Protein AF-0000000081138038 (afdb_homodimer)

Secondary structure (DSSP, 8-state):
------TTTTHHHHHHHHHHHHHHHHHHHTSHHHHHHHHHHHHHHHHHHHHTT----------SSS--HHHHHHHHHHHHHHHHHHHHHHHHHHHS-GGGHHHHHHHHHHHHHHGGGSHHHHHHHTTTHHHHHHHHHHHHHHIIIIIHHHHHHHHHHT-TTTHHHHHHHHHHHHHHHHHHHHHHHHHHHHHHHHHHHHS--S-TT----HHHHHHHHH-TT--HHHHHHHHHHHHHHHHHHHHHH--HHHHHH----HHHHHHHHHHHHHHHHHHHHHHHHHHHHTT-S-S-SSBTTTB-HHHHHHHHHHHHHHHHHHHH-/------TTTTHHHHHHHHHHHHHHHHHHTTSHHHHHHHHHHHHHHHHHHHHTT----------SS---HHHHHHHHHHHHHHHHHHHHHHHHHHHS-GGGHHHHHHHHHHHHHHGGGSHHHHHHHTTTHHHHHHHHHHHHHHIIIIIHHHHHHHHHHT-TTTHHHHHHHHHHHHHHHHHHHHHHHHHHHHHHHHHHHHS--S-TT----HHHHHHHHH-TT--HHHHHHHHHHHHHHHHHHHHHH--HHHHHH----HHHHHHHHHHHHHHHHHHHHHHHHHHHHTT-S-S-SSBTTTB-HHHHHHHHHHHHHHHHHHHH-

Solvent-accessible surface area (backbone atoms only — not comparable to full-atom values): 33244 Å² total; per-residue (Å²): 130,81,75,74,75,56,95,56,71,56,45,68,49,43,49,53,50,46,66,53,45,49,59,52,49,56,60,32,33,74,36,55,69,50,28,49,51,49,54,51,52,50,48,54,51,28,52,55,33,53,62,72,41,53,60,73,63,84,62,73,80,62,54,86,81,73,65,52,74,65,57,67,47,40,54,50,49,51,50,50,51,52,49,48,53,47,50,53,47,35,55,50,51,42,72,48,58,78,88,50,44,62,62,50,50,26,53,48,48,45,50,59,67,50,54,58,40,30,63,88,32,44,82,54,36,72,82,39,45,66,59,51,43,44,48,44,29,52,47,52,48,38,47,39,45,54,27,49,12,50,23,35,43,48,51,42,35,54,34,88,80,53,11,43,58,52,40,48,48,52,52,50,20,48,53,41,8,52,47,26,17,51,51,37,26,50,55,48,48,53,50,46,49,58,45,38,71,68,58,68,79,77,76,73,80,56,83,62,48,73,64,53,46,30,46,30,63,55,38,69,88,60,43,70,51,11,52,51,24,13,48,53,33,2,17,54,40,38,56,46,42,50,76,72,66,40,50,81,74,47,47,67,64,55,68,63,52,69,67,55,31,30,49,49,13,36,52,33,26,53,31,18,54,53,21,38,50,47,51,38,47,47,29,50,60,36,73,36,91,55,58,39,72,82,36,67,80,55,23,12,65,46,60,72,37,26,31,48,26,45,22,24,48,54,50,54,55,54,71,71,101,129,82,76,74,75,57,95,58,71,58,44,67,49,42,49,53,50,45,66,53,45,49,60,52,48,55,61,33,35,74,37,56,67,49,28,49,51,51,55,51,50,51,48,54,52,28,52,56,34,53,63,72,42,53,59,74,63,83,63,74,79,62,53,87,81,73,65,52,74,66,57,67,47,42,55,50,48,51,51,49,51,50,50,49,53,46,51,53,46,33,55,50,50,42,70,48,57,77,89,50,43,64,61,50,49,26,52,47,49,43,50,58,65,51,53,58,40,32,62,87,30,45,83,54,37,73,82,39,43,66,58,52,44,44,46,44,29,54,47,52,48,38,47,38,45,53,25,48,12,50,23,34,43,49,49,41,35,54,33,88,77,56,9,44,58,52,40,49,48,53,50,51,20,47,51,42,8,52,49,27,17,51,51,38,27,50,55,47,48,54,49,45,49,58,44,36,72,69,58,69,81,75,75,73,78,59,81,62,50,72,64,55,46,30,47,31,62,56,37,69,86,61,45,69,51,11,52,49,25,13,48,53,33,2,17,52,40,38,54,46,41,50,77,74,66,38,50,79,76,48,47,68,64,56,68,63,51,70,65,56,31,28,48,48,14,35,51,32,24,54,31,18,54,51,22,38,50,46,49,38,46,46,30,52,62,37,74,36,92,54,57,38,72,82,36,69,81,55,24,11,67,46,60,72,37,26,30,49,26,45,20,24,48,54,48,52,55,54,69,72,101

Radius of gyration: 27.73 Å; Cα contacts (8 Å, |Δi|>4): 785; chains: 2; bounding box: 89×77×55 Å

InterPro domains:
  IPR000374 Phosphatidate cytidylyltransferase [PS01315] (280-306)

pLDDT: mean 81.49, std 18.87, range [21.12, 98.62]

Structure (mmCIF, N/CA/C/O backbone):
data_AF-0000000081138038-model_v1
#
loop_
_entity.id
_entity.type
_entity.pdbx_description
1 polymer 'Phosphatidate cytidylyltransferase'
#
loop_
_atom_site.group_PDB
_atom_site.id
_atom_site.type_symbol
_atom_site.label_atom_id
_atom_site.label_alt_id
_atom_site.label_comp_id
_atom_site.label_asym_id
_atom_site.label_entity_id
_atom_site.label_seq_id
_atom_site.pdbx_PDB_ins_code
_atom_site.Cartn_x
_atom_site.Cartn_y
_atom_site.Cartn_z
_atom_site.occupancy
_atom_site.B_iso_or_equiv
_atom_site.auth_seq_id
_atom_site.auth_comp_id
_atom_site.auth_asym_id
_atom_site.auth_atom_id
_atom_site.pdbx_PDB_model_num
ATOM 1 N N . MET A 1 1 ? 35.965 38.599 10.54 1 24.33 1 MET A N 1
ATOM 2 C CA . MET A 1 1 ? 36.323 37.359 9.857 1 24.33 1 MET A CA 1
ATOM 3 C C . MET A 1 1 ? 35.171 36.36 9.902 1 24.33 1 MET A C 1
ATOM 5 O O . MET A 1 1 ? 34.829 35.848 10.969 1 24.33 1 MET A O 1
ATOM 9 N N . ALA A 1 2 ? 34.12 36.58 9.229 1 34.08 2 ALA A N 1
ATOM 10 C CA . ALA A 1 2 ? 32.918 35.753 9.166 1 34.08 2 ALA A CA 1
ATOM 11 C C . ALA A 1 2 ? 33.272 34.289 8.916 1 34.08 2 ALA A C 1
ATOM 13 O O . ALA A 1 2 ? 34.021 33.975 7.989 1 34.08 2 ALA A O 1
ATOM 14 N N . GLN A 1 3 ? 33.544 33.506 9.966 1 34.41 3 GLN A N 1
ATOM 15 C CA . GLN A 1 3 ? 33.87 32.084 9.934 1 34.41 3 GLN A CA 1
ATOM 16 C C . GLN A 1 3 ? 33.035 31.352 8.887 1 34.41 3 GLN A C 1
ATOM 18 O O . GLN A 1 3 ? 31.806 31.324 8.973 1 34.41 3 GLN A O 1
ATOM 23 N N . THR A 1 4 ? 33.287 31.553 7.613 1 38.9 4 THR A N 1
ATOM 24 C CA . THR A 1 4 ? 32.844 30.662 6.547 1 38.9 4 THR A CA 1
ATOM 25 C C . THR A 1 4 ? 32.767 29.221 7.044 1 38.9 4 THR A C 1
ATOM 27 O O . THR A 1 4 ? 33.794 28.602 7.331 1 38.9 4 THR A O 1
ATOM 30 N N . SER A 1 5 ? 32.08 28.863 8.08 1 43.66 5 SER A N 1
ATOM 31 C CA . SER A 1 5 ? 31.904 27.517 8.616 1 43.66 5 SER A CA 1
ATOM 32 C C . SER A 1 5 ? 31.922 26.473 7.504 1 43.66 5 SER A C 1
ATOM 34 O O . SER A 1 5 ? 31.177 26.585 6.528 1 43.66 5 SER A O 1
ATOM 36 N N . SER A 1 6 ? 33.055 25.893 7.049 1 50.96 6 SER A N 1
ATOM 37 C CA . SER A 1 6 ? 33.443 24.951 6.003 1 50.96 6 SER A CA 1
ATOM 38 C C . SER A 1 6 ? 32.37 23.888 5.791 1 50.96 6 SER A C 1
ATOM 40 O O . SER A 1 6 ? 31.859 23.314 6.755 1 50.96 6 SER A O 1
ATOM 42 N N . SER A 1 7 ? 31.667 24.038 4.695 1 59.87 7 SER A N 1
ATOM 43 C CA . SER A 1 7 ? 30.701 23.078 4.17 1 59.87 7 SER A CA 1
ATOM 44 C C . SER A 1 7 ? 31.154 21.644 4.423 1 59.87 7 SER A C 1
ATOM 46 O O . SER A 1 7 ? 30.38 20.702 4.243 1 59.87 7 SER A O 1
ATOM 48 N N . TRP A 1 8 ? 32.46 21.624 4.824 1 62.25 8 TRP A N 1
ATOM 49 C CA . TRP A 1 8 ? 33.041 20.298 5.011 1 62.25 8 TRP A CA 1
ATOM 50 C C . TRP A 1 8 ? 33.254 20 6.491 1 62.25 8 TRP A C 1
ATOM 52 O O . TRP A 1 8 ? 34.003 19.087 6.845 1 62.25 8 TRP A O 1
ATOM 62 N N . ARG A 1 9 ? 32.772 20.763 7.478 1 63.01 9 ARG A N 1
ATOM 63 C CA . ARG A 1 9 ? 32.989 20.575 8.909 1 63.01 9 ARG A CA 1
ATOM 64 C C . ARG A 1 9 ? 32.507 19.201 9.36 1 63.01 9 ARG A C 1
ATOM 66 O O . ARG A 1 9 ? 33.035 18.636 10.32 1 63.01 9 ARG A O 1
ATOM 73 N N . ASP A 1 10 ? 31.541 18.659 8.663 1 68.33 10 ASP A N 1
ATOM 74 C CA . ASP A 1 10 ? 30.986 17.372 9.07 1 68.33 10 ASP A CA 1
ATOM 75 C C . ASP A 1 10 ? 31.743 16.216 8.419 1 68.33 10 ASP A C 1
ATOM 77 O O . ASP A 1 10 ? 31.472 15.049 8.708 1 68.33 10 ASP A O 1
ATOM 81 N N . LEU A 1 11 ? 32.789 16.434 7.682 1 71.38 11 LEU A N 1
ATOM 82 C CA . LEU A 1 11 ? 33.471 15.447 6.853 1 71.38 11 LEU A CA 1
ATOM 83 C C . LEU A 1 11 ? 34.205 14.425 7.715 1 71.38 11 LEU A C 1
ATOM 85 O O . LEU A 1 11 ? 34.104 13.22 7.479 1 71.38 11 LEU A O 1
ATOM 89 N N . PRO A 1 12 ? 34.92 14.964 8.774 1 68.11 12 PRO A N 1
ATOM 90 C CA . PRO A 1 12 ? 35.624 13.962 9.579 1 68.11 12 PRO A CA 1
ATOM 91 C C . PRO A 1 12 ? 34.681 12.933 10.198 1 68.11 12 PRO A C 1
ATOM 93 O O . PRO A 1 12 ? 34.994 11.74 10.223 1 68.11 12 PRO A O 1
ATOM 96 N N . ARG A 1 13 ? 33.575 13.314 10.672 1 70.01 13 ARG A N 1
ATOM 97 C CA . ARG A 1 13 ? 32.611 12.391 11.264 1 70.01 13 ARG A CA 1
ATOM 98 C C . ARG A 1 13 ? 32.05 11.438 10.214 1 70.01 13 ARG A C 1
ATOM 100 O O . ARG A 1 13 ? 31.853 10.253 10.487 1 70.01 13 ARG A O 1
ATOM 107 N N . ARG A 1 14 ? 31.879 11.879 9.126 1 75.34 14 ARG A N 1
ATOM 108 C CA . ARG A 1 14 ? 31.344 11.068 8.037 1 75.34 14 ARG A CA 1
ATOM 109 C C . ARG A 1 14 ? 32.352 10.013 7.593 1 75.34 14 ARG A C 1
ATOM 111 O O . ARG A 1 14 ? 31.985 8.866 7.332 1 75.34 14 ARG A O 1
ATOM 118 N N . ILE A 1 15 ? 33.582 10.437 7.545 1 72.2 15 ILE A N 1
ATOM 119 C CA . ILE A 1 15 ? 34.635 9.526 7.109 1 72.2 15 ILE A CA 1
ATOM 120 C C . ILE A 1 15 ? 34.812 8.412 8.138 1 72.2 15 ILE A C 1
ATOM 122 O O . ILE A 1 15 ? 34.992 7.247 7.776 1 72.2 15 ILE A O 1
ATOM 126 N N . LEU A 1 16 ? 34.757 8.782 9.39 1 70.42 16 LEU A N 1
ATOM 127 C CA . LEU A 1 16 ? 34.893 7.787 10.448 1 70.42 16 LEU A CA 1
ATOM 128 C C . LEU A 1 16 ? 33.77 6.758 10.373 1 70.42 16 LEU A C 1
ATOM 130 O O . LEU A 1 16 ? 34.017 5.555 10.488 1 70.42 16 LEU A O 1
ATOM 134 N N . THR A 1 17 ? 32.584 7.179 10.093 1 70.77 17 THR A N 1
ATOM 135 C CA . THR A 1 17 ? 31.434 6.288 10.001 1 70.77 17 THR A CA 1
ATOM 136 C C . THR A 1 17 ? 31.578 5.339 8.815 1 70.77 17 THR A C 1
ATOM 138 O O . THR A 1 17 ? 31.285 4.147 8.927 1 70.77 17 THR A O 1
ATOM 141 N N . VAL A 1 18 ? 32.16 5.835 7.841 1 72.88 18 VAL A N 1
ATOM 142 C CA . VAL A 1 18 ? 32.311 5.03 6.633 1 72.88 18 VAL A CA 1
ATOM 143 C C . VAL A 1 18 ? 33.465 4.045 6.809 1 72.88 18 VAL A C 1
ATOM 145 O O . VAL A 1 18 ? 33.367 2.885 6.403 1 72.88 18 VAL A O 1
ATOM 148 N N . ALA A 1 19 ? 34.521 4.506 7.427 1 74.19 19 ALA A N 1
ATOM 149 C CA . ALA A 1 19 ? 35.714 3.681 7.599 1 74.19 19 ALA A CA 1
ATOM 150 C C . ALA A 1 19 ? 35.422 2.473 8.486 1 74.19 19 ALA A C 1
ATOM 152 O O . ALA A 1 19 ? 35.963 1.387 8.264 1 74.19 19 ALA A O 1
ATOM 153 N N . ILE A 1 20 ? 34.511 2.684 9.392 1 75.3 20 ILE A N 1
ATOM 154 C CA . ILE A 1 20 ? 34.168 1.589 10.292 1 75.3 20 ILE A CA 1
ATOM 155 C C . ILE A 1 20 ? 32.988 0.805 9.724 1 75.3 20 ILE A C 1
ATOM 157 O O . ILE A 1 20 ? 32.966 -0.427 9.784 1 75.3 20 ILE A O 1
ATOM 161 N N . GLY A 1 21 ? 32.13 1.509 9.162 1 77.15 21 GLY A N 1
ATOM 162 C CA . GLY A 1 21 ? 30.886 0.913 8.704 1 77.15 21 GLY A CA 1
ATOM 163 C C . GLY A 1 21 ? 31.068 -0.004 7.509 1 77.15 21 GLY A C 1
ATOM 164 O O . GLY A 1 21 ? 30.556 -1.125 7.496 1 77.15 21 GLY A O 1
ATOM 165 N N . VAL A 1 22 ? 31.886 0.388 6.618 1 79.81 22 VAL A N 1
ATOM 166 C CA . VAL A 1 22 ? 31.984 -0.322 5.346 1 79.81 22 VAL A CA 1
ATOM 167 C C . VAL A 1 22 ? 32.655 -1.677 5.561 1 79.81 22 VAL A C 1
ATOM 169 O O . VAL A 1 22 ? 32.115 -2.713 5.165 1 79.81 22 VAL A O 1
ATOM 172 N N . PRO A 1 23 ? 33.842 -1.739 6.237 1 80.01 23 PRO A N 1
ATOM 173 C CA . PRO A 1 23 ? 34.447 -3.051 6.477 1 80.01 23 PRO A CA 1
ATOM 174 C C . PRO A 1 23 ? 33.554 -3.97 7.307 1 80.01 23 PRO A C 1
ATOM 176 O O . PRO A 1 23 ? 33.503 -5.177 7.057 1 80.01 23 PRO A O 1
ATOM 179 N N . SER A 1 24 ? 32.862 -3.419 8.234 1 84.16 24 SER A N 1
ATOM 180 C CA . SER A 1 24 ? 31.974 -4.22 9.07 1 84.16 24 SER A CA 1
ATOM 181 C C . SER A 1 24 ? 30.827 -4.808 8.255 1 84.16 24 SER A C 1
ATOM 183 O O . SER A 1 24 ? 30.488 -5.984 8.408 1 84.16 24 SER A O 1
ATOM 185 N N . ILE A 1 25 ? 30.327 -4.069 7.382 1 85.65 25 ILE A N 1
ATOM 186 C CA . ILE A 1 25 ? 29.212 -4.521 6.556 1 85.65 25 ILE A CA 1
ATOM 187 C C . ILE A 1 25 ? 29.689 -5.608 5.596 1 85.65 25 ILE A C 1
ATOM 189 O O . ILE A 1 25 ? 29.003 -6.613 5.396 1 85.65 25 ILE A O 1
ATOM 193 N N . ILE A 1 26 ? 30.879 -5.438 5.091 1 82 26 ILE A N 1
ATOM 194 C CA . ILE A 1 26 ? 31.439 -6.419 4.168 1 82 26 ILE A CA 1
ATOM 195 C C . ILE A 1 26 ? 31.599 -7.762 4.877 1 82 26 ILE A C 1
ATOM 197 O O . ILE A 1 26 ? 31.29 -8.812 4.309 1 82 26 ILE A O 1
ATOM 201 N N . LEU A 1 27 ? 32.028 -7.65 6.127 1 84.68 27 LEU A N 1
ATOM 202 C CA . LEU A 1 27 ? 32.208 -8.872 6.904 1 84.68 27 LEU A CA 1
ATOM 203 C C . LEU A 1 27 ? 30.866 -9.538 7.187 1 84.68 27 LEU A C 1
ATOM 205 O O . LEU A 1 27 ? 30.745 -10.762 7.099 1 84.68 27 LEU A O 1
ATOM 209 N N . LEU A 1 28 ? 29.879 -8.765 7.415 1 87.78 28 LEU A N 1
ATOM 210 C CA . LEU A 1 28 ? 28.565 -9.286 7.775 1 87.78 28 LEU A CA 1
ATOM 211 C C . LEU A 1 28 ? 27.859 -9.87 6.555 1 87.78 28 LEU A C 1
ATOM 213 O O . LEU A 1 28 ? 27 -10.744 6.69 1 87.78 28 LEU A O 1
ATOM 217 N N . LEU A 1 29 ? 28.252 -9.443 5.418 1 88.19 29 LEU A N 1
ATOM 218 C CA . LEU A 1 29 ? 27.568 -9.838 4.191 1 88.19 29 LEU A CA 1
ATOM 219 C C . LEU A 1 29 ? 28.105 -11.167 3.672 1 88.19 29 LEU A C 1
ATOM 221 O O . LEU A 1 29 ? 27.52 -11.768 2.768 1 88.19 29 LEU A O 1
ATOM 225 N N . GLN A 1 30 ? 29.173 -11.719 4.222 1 84.64 30 GLN A N 1
ATOM 226 C CA . GLN A 1 30 ? 29.83 -12.923 3.726 1 84.64 30 GLN A CA 1
ATOM 227 C C . GLN A 1 30 ? 29.021 -14.172 4.066 1 84.64 30 GLN A C 1
ATOM 229 O O . GLN A 1 30 ? 29.146 -15.2 3.397 1 84.64 30 GLN A O 1
ATOM 234 N N . ASN A 1 31 ? 28.243 -14.053 5.147 1 88.71 31 ASN A N 1
ATOM 235 C CA . ASN A 1 31 ? 27.395 -15.153 5.594 1 88.71 31 ASN A CA 1
ATOM 236 C C . ASN A 1 31 ? 25.915 -14.795 5.494 1 88.71 31 ASN A C 1
ATOM 238 O O . ASN A 1 31 ? 25.52 -13.674 5.818 1 88.71 31 ASN A O 1
ATOM 242 N N . THR A 1 32 ? 25.165 -15.772 4.993 1 90.3 32 THR A N 1
ATOM 243 C CA . THR A 1 32 ? 23.74 -15.546 4.782 1 90.3 32 THR A CA 1
ATOM 244 C C . THR A 1 32 ? 23.045 -15.203 6.097 1 90.3 32 THR A C 1
ATOM 246 O O . THR A 1 32 ? 22.181 -14.326 6.138 1 90.3 32 THR A O 1
ATOM 249 N N . VAL A 1 33 ? 23.41 -15.875 7.184 1 92.68 33 VAL A N 1
ATOM 250 C CA . VAL A 1 33 ? 22.772 -15.669 8.48 1 92.68 33 VAL A CA 1
ATOM 251 C C . VAL A 1 33 ? 23.11 -14.277 9.008 1 92.68 33 VAL A C 1
ATOM 253 O O . VAL A 1 33 ? 22.223 -13.539 9.442 1 92.68 33 VAL A O 1
ATOM 256 N N . THR A 1 34 ? 24.371 -13.891 8.95 1 93.91 34 THR A N 1
ATOM 257 C CA . THR A 1 34 ? 24.786 -12.589 9.462 1 93.91 34 THR A CA 1
ATOM 258 C C . THR A 1 34 ? 24.215 -11.464 8.604 1 93.91 34 THR A C 1
ATOM 260 O O . THR A 1 34 ? 23.869 -10.398 9.118 1 93.91 34 THR A O 1
ATOM 263 N N . SER A 1 35 ? 24.131 -11.706 7.325 1 94.16 35 SER A N 1
ATOM 264 C CA . SER A 1 35 ? 23.528 -10.721 6.433 1 94.16 35 SER A CA 1
ATOM 265 C C . SER A 1 35 ? 22.054 -10.508 6.759 1 94.16 35 SER A C 1
ATOM 267 O O . SER A 1 35 ? 21.593 -9.369 6.855 1 94.16 35 SER A O 1
ATOM 269 N N . TRP A 1 36 ? 21.364 -11.604 6.956 1 94.74 36 TRP A N 1
ATOM 270 C CA . TRP A 1 36 ? 19.948 -11.522 7.301 1 94.74 36 TRP A CA 1
ATOM 271 C C . TRP A 1 36 ? 19.75 -10.772 8.613 1 94.74 36 TRP A C 1
ATOM 273 O O . TRP A 1 36 ? 18.89 -9.893 8.71 1 94.74 36 TRP A O 1
ATOM 283 N N . LEU A 1 37 ? 20.564 -11.038 9.603 1 95.46 37 LEU A N 1
ATOM 284 C CA . LEU A 1 37 ? 20.459 -10.408 10.914 1 95.46 37 LEU A CA 1
ATOM 285 C C . LEU A 1 37 ? 20.762 -8.916 10.827 1 95.46 37 LEU A C 1
ATOM 287 O O . LEU A 1 37 ? 20.113 -8.106 11.493 1 95.46 37 LEU A O 1
ATOM 291 N N . PHE A 1 38 ? 21.694 -8.603 10.033 1 95.18 38 PHE A N 1
ATOM 292 C CA . PHE A 1 38 ? 22.079 -7.206 9.873 1 95.18 38 PHE A CA 1
ATOM 293 C C . PHE A 1 38 ? 20.936 -6.394 9.278 1 95.18 38 PHE A C 1
ATOM 295 O O . PHE A 1 38 ? 20.535 -5.372 9.84 1 95.18 38 PHE A O 1
ATOM 302 N N . PHE A 1 39 ? 20.374 -6.861 8.188 1 96.9 39 PHE A N 1
ATOM 303 C CA . PHE A 1 39 ? 19.354 -6.084 7.495 1 96.9 39 PHE A CA 1
ATOM 304 C C . PHE A 1 39 ? 18.032 -6.127 8.253 1 96.9 39 PHE A C 1
ATOM 306 O O . PHE A 1 39 ? 17.275 -5.154 8.247 1 96.9 39 PHE A O 1
ATOM 313 N N . GLN A 1 40 ? 17.738 -7.233 8.896 1 97.3 40 GLN A N 1
ATOM 314 C CA . GLN A 1 40 ? 16.542 -7.274 9.731 1 97.3 40 GLN A CA 1
ATOM 315 C C . GLN A 1 40 ? 16.679 -6.346 10.935 1 97.3 40 GLN A C 1
ATOM 317 O O . GLN A 1 40 ? 15.708 -5.71 11.349 1 97.3 40 GLN A O 1
ATOM 322 N N . GLY A 1 41 ? 17.895 -6.327 11.555 1 96.75 41 GLY A N 1
ATOM 323 C CA . GLY A 1 41 ? 18.155 -5.378 12.626 1 96.75 41 GLY A CA 1
ATOM 324 C C . GLY A 1 41 ? 17.992 -3.933 12.196 1 96.75 41 GLY A C 1
ATOM 325 O O . GLY A 1 41 ? 17.368 -3.137 12.901 1 96.75 41 GLY A O 1
ATOM 326 N N . ALA A 1 42 ? 18.542 -3.594 11.063 1 96.28 42 ALA A N 1
ATOM 327 C CA . ALA A 1 42 ? 18.373 -2.255 10.504 1 96.28 42 ALA A CA 1
ATOM 328 C C . ALA A 1 42 ? 16.898 -1.936 10.278 1 96.28 42 ALA A C 1
ATOM 330 O O . ALA A 1 42 ? 16.449 -0.82 10.549 1 96.28 42 ALA A O 1
ATOM 331 N N . HIS A 1 43 ? 16.138 -2.934 9.766 1 98.07 43 HIS A N 1
ATOM 332 C CA . HIS A 1 43 ? 14.705 -2.779 9.539 1 98.07 43 HIS A CA 1
ATOM 333 C C . HIS A 1 43 ? 13.977 -2.433 10.833 1 98.07 43 HIS A C 1
ATOM 335 O O . HIS A 1 43 ? 13.159 -1.51 10.863 1 98.07 43 HIS A O 1
ATOM 341 N N . LEU A 1 44 ? 14.296 -3.103 11.906 1 97.26 44 LEU A N 1
ATOM 342 C CA . LEU A 1 44 ? 13.648 -2.872 13.192 1 97.26 44 LEU A CA 1
ATOM 343 C C . LEU A 1 44 ? 13.948 -1.469 13.707 1 97.26 44 LEU A C 1
ATOM 345 O O . LEU A 1 44 ? 13.064 -0.798 14.245 1 97.26 44 LEU A O 1
ATOM 349 N N . ILE A 1 45 ? 15.159 -1.001 13.528 1 97.09 45 ILE A N 1
ATOM 350 C CA . ILE A 1 45 ? 15.522 0.35 13.941 1 97.09 45 ILE A CA 1
ATOM 351 C C . ILE A 1 45 ? 14.773 1.37 13.087 1 97.09 45 ILE A C 1
ATOM 353 O O . ILE A 1 45 ? 14.305 2.391 13.596 1 97.09 45 ILE A O 1
ATOM 357 N N . CYS A 1 46 ? 14.656 1.08 11.809 1 97.66 46 CYS A N 1
ATOM 358 C CA . CYS A 1 46 ? 13.923 1.966 10.913 1 97.66 46 CYS A CA 1
ATOM 359 C C . CYS A 1 46 ? 12.46 2.075 11.329 1 97.66 46 CYS A C 1
ATOM 361 O O . CYS A 1 46 ? 11.855 3.142 11.211 1 97.66 46 CYS A O 1
ATOM 363 N N . LEU A 1 47 ? 11.88 0.936 11.836 1 97.19 47 LEU A N 1
ATOM 364 C CA . LEU A 1 47 ? 10.5 0.972 12.306 1 97.19 47 LEU A CA 1
ATOM 365 C C . LEU A 1 47 ? 10.358 1.905 13.504 1 97.19 47 LEU A C 1
ATOM 367 O O . LEU A 1 47 ? 9.388 2.661 13.595 1 97.19 47 LEU A O 1
ATOM 371 N N . LEU A 1 48 ? 11.342 1.961 14.374 1 94.38 48 LEU A N 1
ATOM 372 C CA . LEU A 1 48 ? 11.32 2.829 15.547 1 94.38 48 LEU A CA 1
ATOM 373 C C . LEU A 1 48 ? 11.455 4.293 15.142 1 94.38 48 LEU A C 1
ATOM 375 O O . LEU A 1 48 ? 10.743 5.154 15.665 1 94.38 48 LEU A O 1
ATOM 379 N N . GLU A 1 49 ? 12.307 4.508 14.245 1 95.95 49 GLU A N 1
ATOM 380 C CA . GLU A 1 49 ? 12.495 5.876 13.771 1 95.95 49 GLU A CA 1
ATOM 381 C C . GLU A 1 49 ? 11.273 6.365 12.998 1 95.95 49 GLU A C 1
ATOM 383 O O . GLU A 1 49 ? 10.928 7.547 13.056 1 95.95 49 GLU A O 1
ATOM 388 N N . TRP A 1 50 ? 10.67 5.436 12.228 1 95.68 50 TRP A N 1
ATOM 389 C CA . TRP A 1 50 ? 9.484 5.784 11.453 1 95.68 50 TRP A CA 1
ATOM 390 C C . TRP A 1 50 ? 8.34 6.208 12.369 1 95.68 50 TRP A C 1
ATOM 392 O O . TRP A 1 50 ? 7.575 7.117 12.038 1 95.68 50 TRP A O 1
ATOM 402 N N . ARG A 1 51 ? 8.247 5.578 13.498 1 91.76 51 ARG A N 1
ATOM 403 C CA . ARG A 1 51 ? 7.256 5.938 14.507 1 91.76 51 ARG A CA 1
ATOM 404 C C . ARG A 1 51 ? 7.454 7.375 14.979 1 91.76 51 ARG A C 1
ATOM 406 O O . ARG A 1 51 ? 6.481 8.091 15.228 1 91.76 51 ARG A O 1
ATOM 413 N N . ALA A 1 52 ? 8.671 7.782 15.045 1 90.62 52 ALA A N 1
ATOM 414 C CA . ALA A 1 52 ? 8.996 9.116 15.543 1 90.62 52 ALA A CA 1
ATOM 415 C C . ALA A 1 52 ? 8.718 10.179 14.485 1 90.62 52 ALA A C 1
ATOM 417 O O . ALA A 1 52 ? 8.718 11.376 14.783 1 90.62 52 ALA A O 1
ATOM 418 N N . LEU A 1 53 ? 8.393 9.768 13.268 1 92.07 53 LEU A N 1
ATOM 419 C CA . LEU A 1 53 ? 8.161 10.704 12.173 1 92.07 53 LEU A CA 1
ATOM 420 C C . LEU A 1 53 ? 6.669 10.92 11.949 1 92.07 53 LEU A C 1
ATOM 422 O O . LEU A 1 53 ? 6.265 11.486 10.93 1 92.07 53 LEU A O 1
ATOM 426 N N . VAL A 1 54 ? 5.806 10.486 12.825 1 87.33 54 VAL A N 1
ATOM 427 C CA . VAL A 1 54 ? 4.376 10.754 12.715 1 87.33 54 VAL A CA 1
ATOM 428 C C . VAL A 1 54 ? 4.129 12.26 12.743 1 87.33 54 VAL A C 1
ATOM 430 O O . VAL A 1 54 ? 4.673 12.97 13.593 1 87.33 54 VAL A O 1
ATOM 433 N N . PRO A 1 55 ? 3.431 12.743 11.678 1 76.88 55 PRO A N 1
ATOM 434 C CA . PRO A 1 55 ? 3.219 14.19 11.601 1 76.88 55 PRO A CA 1
ATOM 435 C C . PRO A 1 55 ? 2.544 14.755 12.849 1 76.88 55 PRO A C 1
ATOM 437 O O . PRO A 1 55 ? 1.678 14.101 13.436 1 76.88 55 PRO A O 1
ATOM 440 N N . LEU A 1 56 ? 3.105 15.89 13.417 1 62.47 56 LEU A N 1
ATOM 441 C CA . LEU A 1 56 ? 2.559 16.588 14.576 1 62.47 56 LEU A CA 1
ATOM 442 C C . LEU A 1 56 ? 1.386 17.475 14.173 1 62.47 56 LEU A C 1
ATOM 444 O O . LEU A 1 56 ? 1.506 18.294 13.259 1 62.47 56 LEU A O 1
ATOM 448 N N . LEU A 1 57 ? 0.223 17.083 13.882 1 55.93 57 LEU A N 1
ATOM 449 C CA . LEU A 1 57 ? -0.82 18.077 13.654 1 55.93 57 LEU A CA 1
ATOM 450 C C . LEU A 1 57 ? -1.124 18.85 14.933 1 55.93 57 LEU A C 1
ATOM 452 O O . LEU A 1 57 ? -0.976 18.317 16.035 1 55.93 57 LEU A O 1
ATOM 456 N N . PRO A 1 58 ? -1.255 20.249 14.831 1 45.84 58 PRO A N 1
ATOM 457 C CA . PRO A 1 58 ? -1.672 21.017 16.007 1 45.84 58 PRO A CA 1
ATOM 458 C C . PRO A 1 58 ? -2.795 20.337 16.788 1 45.84 58 PRO A C 1
ATOM 460 O O . PRO A 1 58 ? -3.762 19.856 16.193 1 45.84 58 PRO A O 1
ATOM 463 N N . SER A 1 59 ? -2.486 19.592 17.749 1 43.12 59 SER A N 1
ATOM 464 C CA . SER A 1 59 ? -3.523 19.085 18.642 1 43.12 59 SER A CA 1
ATOM 465 C C . SER A 1 59 ? -4.7 20.051 18.726 1 43.12 59 SER A C 1
ATOM 467 O O . SER A 1 59 ? -4.507 21.265 18.817 1 43.12 59 SER A O 1
ATOM 469 N N . PRO A 1 60 ? -5.811 19.928 18.156 1 40.64 60 PRO A N 1
ATOM 470 C CA . PRO A 1 60 ? -6.812 20.916 18.564 1 40.64 60 PRO A CA 1
ATOM 471 C C . PRO A 1 60 ? -6.511 21.532 19.928 1 40.64 60 PRO A C 1
ATOM 473 O O . PRO A 1 60 ? -5.87 20.897 20.769 1 40.64 60 PRO A O 1
ATOM 476 N N . SER A 1 61 ? -6.365 22.917 20.053 1 34.95 61 SER A N 1
ATOM 477 C CA . SER A 1 61 ? -6.468 23.574 21.352 1 34.95 61 SER A CA 1
ATOM 478 C C . SER A 1 61 ? -7.388 22.801 22.291 1 34.95 61 SER A C 1
ATOM 480 O O . SER A 1 61 ? -8.608 22.97 22.251 1 34.95 61 SER A O 1
ATOM 482 N N . LEU A 1 62 ? -7.435 21.511 22.373 1 36.88 62 LEU A N 1
ATOM 483 C CA . LEU A 1 62 ? -8.181 21.141 23.571 1 36.88 62 LEU A CA 1
ATOM 484 C C . LEU A 1 62 ? -7.945 22.149 24.691 1 36.88 62 LEU A C 1
ATOM 486 O O . LEU A 1 62 ? -6.798 22.458 25.021 1 36.88 62 LEU A O 1
ATOM 490 N N . SER A 1 63 ? -8.779 23.223 24.803 1 33.15 63 SER A N 1
ATOM 491 C CA . SER A 1 63 ? -8.762 24.142 25.936 1 33.15 63 SER A CA 1
ATOM 492 C C . SER A 1 63 ? -8.056 23.525 27.138 1 33.15 63 SER A C 1
ATOM 494 O O . SER A 1 63 ? -8.085 22.306 27.324 1 33.15 63 SER A O 1
ATOM 496 N N . SER A 1 64 ? -7.109 24.238 27.853 1 36.77 64 SER A N 1
ATOM 497 C CA . SER A 1 64 ? -6.477 23.999 29.146 1 36.77 64 SER A CA 1
ATOM 498 C C . SER A 1 64 ? -7.328 23.081 30.017 1 36.77 64 SER A C 1
ATOM 500 O O . SER A 1 64 ? -6.798 22.321 30.83 1 36.77 64 SER A O 1
ATOM 502 N N . ALA A 1 65 ? -8.637 23.476 30.276 1 35.06 65 ALA A N 1
ATOM 503 C CA . ALA A 1 65 ? -9.508 22.931 31.314 1 35.06 65 ALA A CA 1
ATOM 504 C C . ALA A 1 65 ? -9.91 21.494 30.994 1 35.06 65 ALA A C 1
ATOM 506 O O . ALA A 1 65 ? -10.1 20.68 31.9 1 35.06 65 ALA A O 1
ATOM 507 N N . ASP A 1 66 ? -10.428 21.172 29.778 1 35.91 66 ASP A N 1
ATOM 508 C CA . ASP A 1 66 ? -10.982 19.846 29.523 1 35.91 66 ASP A CA 1
ATOM 509 C C . ASP A 1 66 ? -9.9 18.881 29.046 1 35.91 66 ASP A C 1
ATOM 511 O O . ASP A 1 66 ? -9.943 18.403 27.911 1 35.91 66 ASP A O 1
ATOM 515 N N . LYS A 1 67 ? -8.614 19.041 28.906 1 42.92 67 LYS A N 1
ATOM 516 C CA . LYS A 1 67 ? -7.471 18.154 29.096 1 42.92 67 LYS A CA 1
ATOM 517 C C . LYS A 1 67 ? -7.813 17.011 30.047 1 42.92 67 LYS A C 1
ATOM 519 O O . LYS A 1 67 ? -7.112 16.789 31.037 1 42.92 67 LYS A O 1
ATOM 524 N N . LYS A 1 68 ? -8.966 16.867 30.318 1 40.68 68 LYS A N 1
ATOM 525 C CA . LYS A 1 68 ? -9.211 15.767 31.246 1 40.68 68 LYS A CA 1
ATOM 526 C C . LYS A 1 68 ? -8.606 14.465 30.727 1 40.68 68 LYS A C 1
ATOM 528 O O . LYS A 1 68 ? -8.65 14.189 29.526 1 40.68 68 LYS A O 1
ATOM 533 N N . ARG A 1 69 ? -7.89 13.557 31.473 1 45.12 69 ARG A N 1
ATOM 534 C CA . ARG A 1 69 ? -7.076 12.355 31.619 1 45.12 69 ARG A CA 1
ATOM 535 C C . ARG A 1 69 ? -7.492 11.287 30.613 1 45.12 69 ARG A C 1
ATOM 537 O O . ARG A 1 69 ? -6.642 10.608 30.033 1 45.12 69 ARG A O 1
ATOM 544 N N . ASP A 1 70 ? -8.68 11.186 30.316 1 44.53 70 ASP A N 1
ATOM 545 C CA . ASP A 1 70 ? -9.167 9.958 29.695 1 44.53 70 ASP A CA 1
ATOM 546 C C . ASP A 1 70 ? -9.006 10.008 28.178 1 44.53 70 ASP A C 1
ATOM 548 O O . ASP A 1 70 ? -8.674 9.001 27.55 1 44.53 70 ASP A O 1
ATOM 552 N N . GLY A 1 71 ? -9.191 11.224 27.464 1 51.1 71 GLY A N 1
ATOM 553 C CA . GLY A 1 71 ? -9.148 11.319 26.013 1 51.1 71 GLY A CA 1
ATOM 554 C C . GLY A 1 71 ? -7.744 11.21 25.45 1 51.1 71 GLY A C 1
ATOM 555 O O . GLY A 1 71 ? -7.531 10.569 24.419 1 51.1 71 GLY A O 1
ATOM 556 N N . GLU A 1 72 ? -6.732 11.959 26.016 1 57.69 72 GLU A N 1
ATOM 557 C CA . GLU A 1 72 ? -5.324 11.851 25.647 1 57.69 72 GLU A CA 1
ATOM 558 C C . GLU A 1 72 ? -4.839 10.407 25.736 1 57.69 72 GLU A C 1
ATOM 560 O O . GLU A 1 72 ? -4.066 9.953 24.89 1 57.69 72 GLU A O 1
ATOM 565 N N . ASP A 1 73 ? -5.571 9.738 26.682 1 63.73 73 ASP A N 1
ATOM 566 C CA . ASP A 1 73 ? -5.141 8.358 26.89 1 63.73 73 ASP A CA 1
ATOM 567 C C . ASP A 1 73 ? -5.603 7.46 25.745 1 63.73 73 ASP A C 1
ATOM 569 O O . ASP A 1 73 ? -4.839 6.622 25.26 1 63.73 73 ASP A O 1
ATOM 573 N N . ALA A 1 74 ? -6.849 7.814 25.225 1 65.81 74 ALA A N 1
ATOM 574 C CA . ALA A 1 74 ? -7.374 6.94 24.179 1 65.81 74 ALA A CA 1
ATOM 575 C C . ALA A 1 74 ? -6.637 7.157 22.861 1 65.81 74 ALA A C 1
ATOM 577 O O . ALA A 1 74 ? -6.355 6.201 22.135 1 65.81 74 ALA A O 1
ATOM 578 N N . LEU A 1 75 ? -6.316 8.388 22.587 1 73.37 75 LEU A N 1
ATOM 579 C CA . LEU A 1 75 ? -5.572 8.69 21.37 1 73.37 75 LEU A CA 1
ATOM 580 C C . LEU A 1 75 ? -4.166 8.103 21.432 1 73.37 75 LEU A C 1
ATOM 582 O O . LEU A 1 75 ? -3.653 7.6 20.429 1 73.37 75 LEU A O 1
ATOM 586 N N . SER A 1 76 ? -3.705 8.212 22.634 1 76.6 76 SER A N 1
ATOM 587 C CA . SER A 1 76 ? -2.382 7.625 22.822 1 76.6 76 SER A CA 1
ATOM 588 C C . SER A 1 76 ? -2.419 6.111 22.642 1 76.6 76 SER A C 1
ATOM 590 O O . SER A 1 76 ? -1.522 5.532 22.025 1 76.6 76 SER A O 1
ATOM 592 N N . LEU A 1 77 ? -3.466 5.513 23.139 1 80.7 77 LEU A N 1
ATOM 593 C CA . LEU A 1 77 ? -3.613 4.068 23.011 1 80.7 77 LEU A CA 1
ATOM 594 C C . LEU A 1 77 ? -3.819 3.669 21.554 1 80.7 77 LEU A C 1
ATOM 596 O O . LEU A 1 77 ? -3.205 2.713 21.074 1 80.7 77 LEU A O 1
ATOM 600 N N . LEU A 1 78 ? -4.668 4.372 20.879 1 84.03 78 LEU A N 1
ATOM 601 C CA . LEU A 1 78 ? -4.911 4.091 19.468 1 84.03 78 LEU A CA 1
ATOM 602 C C . LEU A 1 78 ? -3.627 4.232 18.657 1 84.03 78 LEU A C 1
ATOM 604 O O . LEU A 1 78 ? -3.349 3.411 17.78 1 84.03 78 LEU A O 1
ATOM 608 N N . SER A 1 79 ? -2.894 5.208 18.978 1 85.01 79 SER A N 1
ATOM 609 C CA . SER A 1 79 ? -1.624 5.407 18.286 1 85.01 79 SER A CA 1
ATOM 610 C C . SER A 1 79 ? -0.681 4.23 18.513 1 85.01 79 SER A C 1
ATOM 612 O O . SER A 1 79 ? 0.027 3.81 17.595 1 85.01 79 SER A O 1
ATOM 614 N N . GLN A 1 80 ? -0.718 3.726 19.718 1 88 80 GLN A N 1
ATOM 615 C CA . GLN A 1 80 ? 0.12 2.572 20.026 1 88 80 GLN A CA 1
ATOM 616 C C . GLN A 1 80 ? -0.345 1.335 19.262 1 88 80 GLN A C 1
ATOM 618 O O . GLN A 1 80 ? 0.476 0.557 18.773 1 88 80 GLN A O 1
ATOM 623 N N . TYR A 1 81 ? -1.609 1.195 19.167 1 90.08 81 TYR A N 1
ATOM 624 C CA . TYR A 1 81 ? -2.142 0.058 18.425 1 90.08 81 TYR A CA 1
ATOM 625 C C . TYR A 1 81 ? -1.812 0.172 16.942 1 90.08 81 TYR A C 1
ATOM 627 O O . TYR A 1 81 ? -1.436 -0.815 16.305 1 90.08 81 TYR A O 1
ATOM 635 N N . LEU A 1 82 ? -1.954 1.359 16.407 1 93.4 82 LEU A N 1
ATOM 636 C CA . LEU A 1 82 ? -1.625 1.577 15.003 1 93.4 82 LEU A CA 1
ATOM 637 C C . LEU A 1 82 ? -0.156 1.265 14.735 1 93.4 82 LEU A C 1
ATOM 639 O O . LEU A 1 82 ? 0.17 0.581 13.762 1 93.4 82 LEU A O 1
ATOM 643 N N . MET A 1 83 ? 0.671 1.678 15.623 1 94.03 83 MET A N 1
ATOM 644 C CA . MET A 1 83 ? 2.1 1.412 15.488 1 94.03 83 MET A CA 1
ATOM 645 C C . MET A 1 83 ? 2.386 -0.084 15.576 1 94.03 83 MET A C 1
ATOM 647 O O . MET A 1 83 ? 3.201 -0.61 14.817 1 94.03 83 MET A O 1
ATOM 651 N N . SER A 1 84 ? 1.749 -0.738 16.499 1 95.59 84 SER A N 1
ATOM 652 C CA . SER A 1 84 ? 1.971 -2.168 16.687 1 95.59 84 SER A CA 1
ATOM 653 C C . SER A 1 84 ? 1.55 -2.959 15.453 1 95.59 84 SER A C 1
ATOM 655 O O . SER A 1 84 ? 2.288 -3.829 14.985 1 95.59 84 SER A O 1
ATOM 657 N N . VAL A 1 85 ? 0.411 -2.646 14.935 1 95.82 85 VAL A N 1
ATOM 658 C CA . VAL A 1 85 ? -0.079 -3.34 13.749 1 95.82 85 VAL A CA 1
ATOM 659 C C . VAL A 1 85 ? 0.872 -3.098 12.579 1 95.82 85 VAL A C 1
ATOM 661 O O . VAL A 1 85 ? 1.236 -4.034 11.863 1 95.82 85 VAL A O 1
ATOM 664 N N . PHE A 1 86 ? 1.298 -1.852 12.399 1 97.46 86 PHE A N 1
ATOM 665 C CA . PHE A 1 86 ? 2.233 -1.518 11.331 1 97.46 86 PHE A CA 1
ATOM 666 C C . PHE A 1 86 ? 3.536 -2.292 11.49 1 97.46 86 PHE A C 1
ATOM 668 O O . PHE A 1 86 ? 4.024 -2.9 10.535 1 97.46 86 PHE A O 1
ATOM 675 N N . SER A 1 87 ? 4.076 -2.315 12.718 1 97.73 87 SER A N 1
ATOM 676 C CA . SER A 1 87 ? 5.369 -2.946 12.964 1 97.73 87 SER A CA 1
ATOM 677 C C . SER A 1 87 ? 5.297 -4.454 12.751 1 97.73 87 SER A C 1
ATOM 679 O O . SER A 1 87 ? 6.181 -5.04 12.121 1 97.73 87 SER A O 1
ATOM 681 N N . ILE A 1 88 ? 4.296 -5.063 13.224 1 97.75 88 ILE A N 1
ATOM 682 C CA . ILE A 1 88 ? 4.129 -6.504 13.077 1 97.75 88 ILE A CA 1
ATOM 683 C C . ILE A 1 88 ? 3.924 -6.852 11.604 1 97.75 88 ILE A C 1
ATOM 685 O O . ILE A 1 88 ? 4.548 -7.782 11.087 1 97.75 88 ILE A O 1
ATOM 689 N N . ALA A 1 89 ? 3.053 -6.108 10.964 1 97.98 89 ALA A N 1
ATOM 690 C CA . ALA A 1 89 ? 2.804 -6.342 9.543 1 97.98 89 ALA A CA 1
ATOM 691 C C . ALA A 1 89 ? 4.083 -6.174 8.728 1 97.98 89 ALA A C 1
ATOM 693 O O . ALA A 1 89 ? 4.384 -6.996 7.858 1 97.98 89 ALA A O 1
ATOM 694 N N . SER A 1 90 ? 4.78 -5.116 8.985 1 98.27 90 SER A N 1
ATOM 695 C CA . SER A 1 90 ? 6.024 -4.852 8.268 1 98.27 90 SER A CA 1
ATOM 696 C C . SER A 1 90 ? 7.031 -5.979 8.476 1 98.27 90 SER A C 1
ATOM 698 O O . SER A 1 90 ? 7.678 -6.423 7.526 1 98.27 90 SER A O 1
ATOM 700 N N . PHE A 1 91 ? 7.148 -6.424 9.686 1 97.61 91 PHE A N 1
ATOM 701 C CA . PHE A 1 91 ? 8.067 -7.517 9.982 1 97.61 91 PHE A CA 1
ATOM 702 C C . PHE A 1 91 ? 7.667 -8.779 9.227 1 97.61 91 PHE A C 1
ATOM 704 O O . PHE A 1 91 ? 8.508 -9.427 8.602 1 97.61 91 PHE A O 1
ATOM 711 N N . LEU A 1 92 ? 6.425 -9.122 9.238 1 97.15 92 LEU A N 1
ATOM 712 C CA . LEU A 1 92 ? 5.932 -10.318 8.563 1 97.15 92 LEU A CA 1
ATOM 713 C C . LEU A 1 92 ? 6.146 -10.218 7.056 1 97.15 92 LEU A C 1
ATOM 715 O O . LEU A 1 92 ? 6.508 -11.204 6.41 1 97.15 92 LEU A O 1
ATOM 719 N N . ILE A 1 93 ? 5.917 -9.07 6.531 1 97.26 93 ILE A N 1
ATOM 720 C CA . ILE A 1 93 ? 6.061 -8.838 5.098 1 97.26 93 ILE A CA 1
ATOM 721 C C . ILE A 1 93 ? 7.497 -9.134 4.67 1 97.26 93 ILE A C 1
ATOM 723 O O . ILE A 1 93 ? 7.729 -9.682 3.589 1 97.26 93 ILE A O 1
ATOM 727 N N . THR A 1 94 ? 8.472 -8.826 5.495 1 96.49 94 THR A N 1
ATOM 728 C CA . THR A 1 94 ? 9.87 -9.014 5.125 1 96.49 94 THR A CA 1
ATOM 729 C C . THR A 1 94 ? 10.222 -10.498 5.081 1 96.49 94 THR A C 1
ATOM 731 O O . THR A 1 94 ? 11.2 -10.891 4.442 1 96.49 94 THR A O 1
ATOM 734 N N . ILE A 1 95 ? 9.461 -11.382 5.715 1 95.01 95 ILE A N 1
ATOM 735 C CA . ILE A 1 95 ? 9.824 -12.793 5.787 1 95.01 95 ILE A CA 1
ATOM 736 C C . ILE A 1 95 ? 8.945 -13.601 4.835 1 95.01 95 ILE A C 1
ATOM 738 O O . ILE A 1 95 ? 9.261 -14.748 4.511 1 95.01 95 ILE A O 1
ATOM 742 N N . LEU A 1 96 ? 7.876 -13.072 4.381 1 95.73 96 LEU A N 1
ATOM 743 C CA . LEU A 1 96 ? 6.949 -13.765 3.493 1 95.73 96 LEU A CA 1
ATOM 744 C C . LEU A 1 96 ? 7.533 -13.892 2.09 1 95.73 96 LEU A C 1
ATOM 746 O O . LEU A 1 96 ? 8.33 -13.052 1.666 1 95.73 96 LEU A O 1
ATOM 750 N N . PRO A 1 97 ? 7.15 -14.972 1.4 1 94 97 PRO A N 1
ATOM 751 C CA . PRO A 1 97 ? 7.536 -15.035 -0.011 1 94 97 PRO A CA 1
ATOM 752 C C . PRO A 1 97 ? 6.905 -13.922 -0.845 1 94 97 PRO A C 1
ATOM 754 O O . PRO A 1 97 ? 5.839 -13.411 -0.493 1 94 97 PRO A O 1
ATOM 757 N N . PRO A 1 98 ? 7.545 -13.573 -1.893 1 92.39 98 PRO A N 1
ATOM 758 C CA . PRO A 1 98 ? 7.073 -12.464 -2.725 1 92.39 98 PRO A CA 1
ATOM 759 C C . PRO A 1 98 ? 5.638 -12.659 -3.209 1 92.39 98 PRO A C 1
ATOM 761 O O . PRO A 1 98 ? 4.89 -11.686 -3.344 1 92.39 98 PRO A O 1
ATOM 764 N N . ALA A 1 99 ? 5.272 -13.901 -3.422 1 92.43 99 ALA A N 1
ATOM 765 C CA . ALA A 1 99 ? 3.935 -14.198 -3.932 1 92.43 99 ALA A CA 1
ATOM 766 C C . ALA A 1 99 ? 2.861 -13.77 -2.936 1 92.43 99 ALA A C 1
ATOM 768 O O . ALA A 1 99 ? 1.725 -13.486 -3.323 1 92.43 99 ALA A O 1
ATOM 769 N N . LEU A 1 100 ? 3.153 -13.609 -1.65 1 95.51 100 LEU A N 1
ATOM 770 C CA . LEU A 1 100 ? 2.17 -13.329 -0.609 1 95.51 100 LEU A CA 1
ATOM 771 C C . LEU A 1 100 ? 2.2 -11.856 -0.215 1 95.51 100 LEU A C 1
ATOM 773 O O . LEU A 1 100 ? 1.468 -11.434 0.683 1 95.51 100 LEU A O 1
ATOM 777 N N . LEU A 1 101 ? 3.009 -11.11 -0.901 1 96.41 101 LEU A N 1
ATOM 778 C CA . LEU A 1 101 ? 3.144 -9.696 -0.568 1 96.41 101 LEU A CA 1
ATOM 779 C C . LEU A 1 101 ? 1.83 -8.956 -0.797 1 96.41 101 LEU A C 1
ATOM 781 O O . LEU A 1 101 ? 1.379 -8.203 0.068 1 96.41 101 LEU A O 1
ATOM 785 N N . PRO A 1 102 ? 1.12 -9.214 -1.936 1 95.04 102 PRO A N 1
ATOM 786 C CA . PRO A 1 102 ? -0.098 -8.442 -2.193 1 95.04 102 PRO A CA 1
ATOM 787 C C . PRO A 1 102 ? -1.188 -8.696 -1.154 1 95.04 102 PRO A C 1
ATOM 789 O O . PRO A 1 102 ? -1.747 -7.748 -0.596 1 95.04 102 PRO A O 1
ATOM 792 N N . PRO A 1 103 ? -1.477 -9.961 -0.802 1 96.28 103 PRO A N 1
ATOM 793 C CA . PRO A 1 103 ? -2.496 -10.153 0.233 1 96.28 103 PRO A CA 1
ATOM 794 C C . PRO A 1 103 ? -2.067 -9.604 1.592 1 96.28 103 PRO A C 1
ATOM 796 O O . PRO A 1 103 ? -2.905 -9.124 2.36 1 96.28 103 PRO A O 1
ATOM 799 N N . ALA A 1 104 ? -0.789 -9.691 1.912 1 97.58 104 ALA A N 1
ATOM 800 C CA . ALA A 1 104 ? -0.306 -9.156 3.182 1 97.58 104 ALA A CA 1
ATOM 801 C C . ALA A 1 104 ? -0.478 -7.64 3.239 1 97.58 104 ALA A C 1
ATOM 803 O O . ALA A 1 104 ? -0.887 -7.094 4.267 1 97.58 104 ALA A O 1
ATOM 804 N N . LEU A 1 105 ? -0.176 -6.984 2.151 1 97.84 105 LEU A N 1
ATOM 805 C CA . LEU A 1 105 ? -0.323 -5.535 2.076 1 97.84 105 LEU A CA 1
ATOM 806 C C . LEU A 1 105 ? -1.789 -5.13 2.181 1 97.84 105 LEU A C 1
ATOM 808 O O . LEU A 1 105 ? -2.129 -4.193 2.906 1 97.84 105 LEU A O 1
ATOM 812 N N . MET A 1 106 ? -2.665 -5.812 1.499 1 9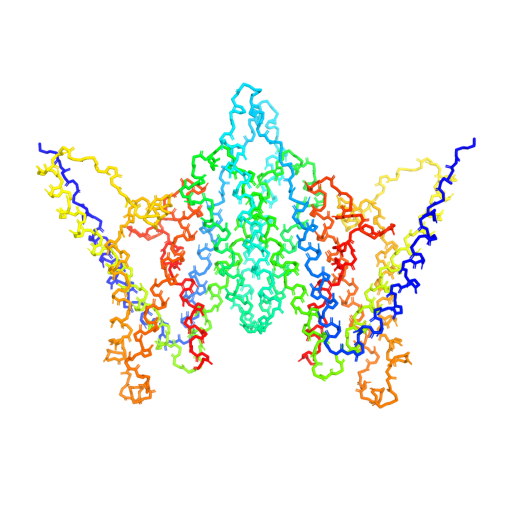7.96 106 MET A N 1
ATOM 813 C CA . MET A 1 106 ? -4.093 -5.512 1.566 1 97.96 106 MET A CA 1
ATOM 814 C C . MET A 1 106 ? -4.628 -5.724 2.978 1 97.96 106 MET A C 1
ATOM 816 O O . MET A 1 106 ? -5.312 -4.857 3.524 1 97.96 106 MET A O 1
ATOM 820 N N . ALA A 1 107 ? -4.28 -6.897 3.562 1 97.89 107 ALA A N 1
ATOM 821 C CA . ALA A 1 107 ? -4.755 -7.216 4.906 1 97.89 107 ALA A CA 1
ATOM 822 C C . ALA A 1 107 ? -4.295 -6.166 5.914 1 97.89 107 ALA A C 1
ATOM 824 O O . ALA A 1 107 ? -5.078 -5.717 6.754 1 97.89 107 ALA A O 1
ATOM 825 N N . SER A 1 108 ? -3.033 -5.765 5.838 1 97.85 108 SER A N 1
ATOM 826 C CA . SER A 1 108 ? -2.496 -4.765 6.754 1 97.85 108 SER A CA 1
ATOM 827 C C . SER A 1 108 ? -3.161 -3.409 6.544 1 97.85 108 SER A C 1
ATOM 829 O O . SER A 1 108 ? -3.457 -2.7 7.508 1 97.85 108 SER A O 1
ATOM 831 N N . GLY A 1 109 ? -3.367 -3.048 5.243 1 97.47 109 GLY A N 1
ATOM 832 C CA . GLY A 1 109 ? -4.068 -1.808 4.952 1 97.47 109 GLY A CA 1
ATOM 833 C C . GLY A 1 109 ? -5.476 -1.772 5.515 1 97.47 109 GLY A C 1
ATOM 834 O O . GLY A 1 109 ? -5.901 -0.76 6.077 1 97.47 109 GLY A O 1
ATOM 835 N N . ILE A 1 110 ? -6.197 -2.858 5.395 1 97.33 110 ILE A N 1
ATOM 836 C CA . ILE A 1 110 ? -7.566 -2.957 5.89 1 97.33 110 ILE A CA 1
ATOM 837 C C . ILE A 1 110 ? -7.569 -2.898 7.416 1 97.33 110 ILE A C 1
ATOM 839 O O . ILE A 1 110 ? -8.386 -2.194 8.015 1 97.33 110 ILE A O 1
ATOM 843 N N . LEU A 1 111 ? -6.62 -3.604 8.04 1 96.41 111 LEU A N 1
ATOM 844 C CA . LEU A 1 111 ? -6.552 -3.625 9.497 1 96.41 111 LEU A CA 1
ATOM 845 C C . LEU A 1 111 ? -6.279 -2.231 10.049 1 96.41 111 LEU A C 1
ATOM 847 O O . LEU A 1 111 ? -6.917 -1.804 11.014 1 96.41 111 LEU A O 1
ATOM 851 N N . LEU A 1 112 ? -5.387 -1.492 9.447 1 95.91 112 LEU A N 1
ATOM 852 C CA . LEU A 1 112 ? -5.078 -0.132 9.875 1 95.91 112 LEU A CA 1
ATOM 853 C C . LEU A 1 112 ? -6.296 0.773 9.728 1 95.91 112 LEU A C 1
ATOM 855 O O . LEU A 1 112 ? -6.518 1.661 10.555 1 95.91 112 LEU A O 1
ATOM 859 N N . ARG A 1 113 ? -7.048 0.542 8.681 1 92.49 113 ARG A N 1
ATOM 860 C CA . ARG A 1 113 ? -8.224 1.358 8.399 1 92.49 113 ARG A CA 1
ATOM 861 C C . ARG A 1 113 ? -9.344 1.068 9.392 1 92.49 113 ARG A C 1
ATOM 863 O O . ARG A 1 113 ? -10.126 1.958 9.732 1 92.49 113 ARG A O 1
ATOM 870 N N . LEU A 1 114 ? -9.444 -0.123 9.935 1 92.55 114 LEU A N 1
ATOM 871 C CA . LEU A 1 114 ? -10.574 -0.546 10.754 1 92.55 114 LEU A CA 1
ATOM 872 C C . LEU A 1 114 ? -10.295 -0.305 12.234 1 92.55 114 LEU A C 1
ATOM 874 O O . LEU A 1 114 ? -11.221 -0.261 13.046 1 92.55 114 LEU A O 1
ATOM 878 N N . LEU A 1 115 ? -9.07 -0.065 12.642 1 89.86 115 LEU A N 1
ATOM 879 C CA . LEU A 1 115 ? -8.677 0.014 14.044 1 89.86 115 LEU A CA 1
ATOM 880 C C . LEU A 1 115 ? -9.382 1.172 14.742 1 89.86 115 LEU A C 1
ATOM 882 O O . LEU A 1 115 ? -9.838 1.031 15.879 1 89.86 115 LEU A O 1
ATOM 886 N N . PRO A 1 116 ? -9.553 2.363 14.092 1 86.11 116 PRO A N 1
ATOM 887 C CA . PRO A 1 116 ? -10.205 3.481 14.778 1 86.11 116 PRO A CA 1
ATOM 888 C C . PRO A 1 116 ? -11.669 3.199 15.106 1 86.11 116 PRO A C 1
ATOM 890 O O . PRO A 1 116 ? -12.273 3.91 15.914 1 86.11 116 PRO A O 1
ATOM 893 N N . HIS A 1 117 ? -12.25 2.271 14.502 1 83.27 117 HIS A N 1
ATOM 894 C CA . HIS A 1 117 ? -13.668 1.994 14.702 1 83.27 117 HIS A CA 1
ATOM 895 C C . HIS A 1 117 ? -13.881 1.008 15.845 1 83.27 117 HIS A C 1
ATOM 897 O O . HIS A 1 117 ? -15.021 0.683 16.186 1 83.27 117 HIS A O 1
ATOM 903 N N . LEU A 1 118 ? -12.824 0.661 16.426 1 77.2 118 LEU A N 1
ATOM 904 C CA . LEU A 1 118 ? -12.952 -0.157 17.627 1 77.2 118 LEU A CA 1
ATOM 905 C C . LEU A 1 118 ? -13.616 0.63 18.752 1 77.2 118 LEU A C 1
ATOM 907 O O . LEU A 1 118 ? -13.372 1.828 18.906 1 77.2 118 LEU A O 1
ATOM 911 N 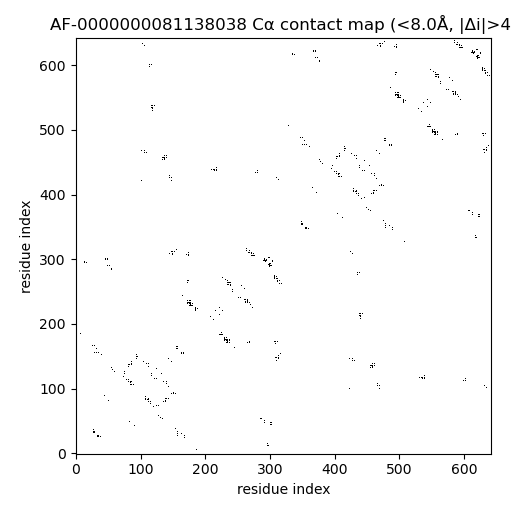N . PRO A 1 119 ? -14.602 0.066 19.405 1 69.97 119 PRO A N 1
ATOM 912 C CA . PRO A 1 119 ? -15.394 0.76 20.423 1 69.97 119 PRO A CA 1
ATOM 913 C C . PRO A 1 119 ? -14.531 1.549 21.406 1 69.97 119 PRO A C 1
ATOM 915 O O . PRO A 1 119 ? -14.927 2.629 21.851 1 69.97 119 PRO A O 1
ATOM 918 N N . MET A 1 120 ? -13.456 1.014 21.755 1 62.66 120 MET A N 1
ATOM 919 C CA . MET A 1 120 ? -12.602 1.689 22.728 1 62.66 120 MET A CA 1
ATOM 920 C C . MET A 1 120 ? -12.086 3.012 22.174 1 62.66 120 MET A C 1
ATOM 922 O O . MET A 1 120 ? -11.691 3.897 22.936 1 62.66 120 MET A O 1
ATOM 926 N N . CYS A 1 121 ? -12.317 3.172 20.829 1 63.9 121 CYS A N 1
ATOM 927 C CA . CYS A 1 121 ? -11.701 4.328 20.188 1 63.9 121 CYS A CA 1
ATOM 928 C C . CYS A 1 121 ? -12.759 5.318 19.715 1 63.9 121 CYS A C 1
ATOM 930 O O . CYS A 1 121 ? -12.437 6.447 19.342 1 63.9 121 CYS A O 1
ATOM 932 N N . GLN A 1 122 ? -14.05 4.961 19.678 1 63.84 122 GLN A N 1
ATOM 933 C CA . GLN A 1 122 ? -15.098 5.683 18.966 1 63.84 122 GLN A CA 1
ATOM 934 C C . GLN A 1 122 ? -15.297 7.08 19.547 1 63.84 122 GLN A C 1
ATOM 936 O O . GLN A 1 122 ? -15.478 8.048 18.804 1 63.84 122 GLN A O 1
ATOM 941 N N . THR A 1 123 ? -15.41 7.254 20.796 1 56.67 123 THR A N 1
ATOM 942 C CA . THR A 1 123 ? -15.719 8.557 21.373 1 56.67 123 THR A CA 1
ATOM 943 C C . THR A 1 123 ? -14.657 9.584 20.989 1 56.67 123 THR A C 1
ATOM 945 O O . THR A 1 123 ? -14.975 10.747 20.732 1 56.67 123 THR A O 1
ATOM 948 N N . LYS A 1 124 ? -13.455 9.113 20.827 1 56.94 124 LYS A N 1
ATOM 949 C CA . LYS A 1 124 ? -12.349 10.058 20.699 1 56.9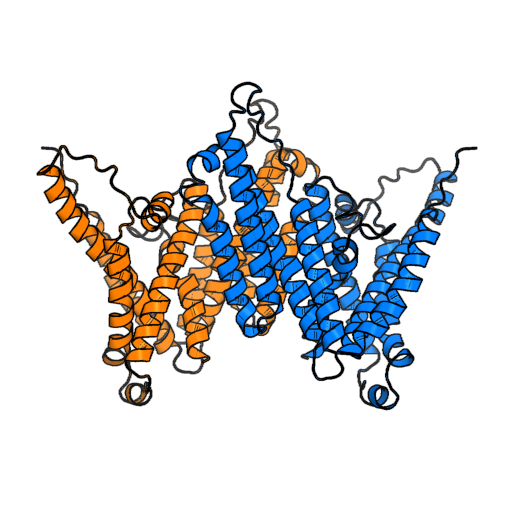4 124 LYS A CA 1
ATOM 950 C C . LYS A 1 124 ? -11.973 10.268 19.235 1 56.94 124 LYS A C 1
ATOM 952 O O . LYS A 1 124 ? -11.392 11.296 18.879 1 56.94 124 LYS A O 1
ATOM 957 N N . VAL A 1 125 ? -12.465 9.358 18.4 1 60.37 125 VAL A N 1
ATOM 958 C CA . VAL A 1 125 ? -12.155 9.444 16.977 1 60.37 125 VAL A CA 1
ATOM 959 C C . VAL A 1 125 ? -12.858 10.654 16.366 1 60.37 125 VAL A C 1
ATOM 961 O O . VAL A 1 125 ? -12.293 11.343 15.514 1 60.37 125 VAL A O 1
ATOM 964 N N . LYS A 1 126 ? -13.918 10.996 16.911 1 62.32 126 LYS A N 1
ATOM 965 C CA . LYS A 1 126 ? -14.673 12.093 16.312 1 62.32 126 LYS A CA 1
ATOM 966 C C . LYS A 1 126 ? -13.944 13.422 16.487 1 62.32 126 LYS A C 1
ATOM 968 O O . LYS A 1 126 ? -13.918 14.246 15.571 1 62.32 126 LYS A O 1
ATOM 973 N N . SER A 1 127 ? -13.217 13.599 17.609 1 61.6 127 SER A N 1
ATOM 974 C CA . SER A 1 127 ? -12.594 14.889 17.884 1 61.6 127 SER A CA 1
ATOM 975 C C . SER A 1 127 ? -11.191 14.963 17.288 1 61.6 127 SER A C 1
ATOM 977 O O . SER A 1 127 ? -10.661 16.055 17.07 1 61.6 127 SER A O 1
ATOM 979 N N . SER A 1 128 ? -10.705 13.783 16.942 1 75.15 128 SER A N 1
ATOM 980 C CA . SER A 1 128 ? -9.323 13.777 16.475 1 75.15 128 SER A CA 1
ATOM 981 C C . SER A 1 128 ? -9.18 12.982 15.181 1 75.15 128 SER A C 1
ATOM 983 O O . SER A 1 128 ? -8.167 12.313 14.966 1 75.15 128 SER A O 1
ATOM 985 N N . ALA A 1 129 ? -10.273 13.007 14.432 1 73.06 129 ALA A N 1
ATOM 986 C CA . ALA A 1 129 ? -10.335 12.197 13.218 1 73.06 129 ALA A CA 1
ATOM 987 C C . ALA A 1 129 ? -9.192 12.543 12.268 1 73.06 129 ALA A C 1
ATOM 989 O O . ALA A 1 129 ? -8.571 11.653 11.683 1 73.06 129 ALA A O 1
ATOM 990 N N . GLU A 1 130 ? -8.849 13.78 12.215 1 75.36 130 GLU A N 1
ATOM 991 C CA . GLU A 1 130 ? -7.809 14.232 11.295 1 75.36 130 GLU A CA 1
ATOM 992 C C . GLU A 1 130 ? -6.449 13.649 11.669 1 75.36 130 GLU A C 1
ATOM 994 O O . GLU A 1 130 ? -5.729 13.139 10.809 1 75.36 130 GLU A O 1
ATOM 999 N N . TYR A 1 131 ? -6.168 13.694 12.941 1 78.99 131 TYR A N 1
ATOM 1000 C CA . TYR A 1 131 ? -4.895 13.165 13.418 1 78.99 131 TYR A CA 1
ATOM 1001 C C . TYR A 1 131 ? -4.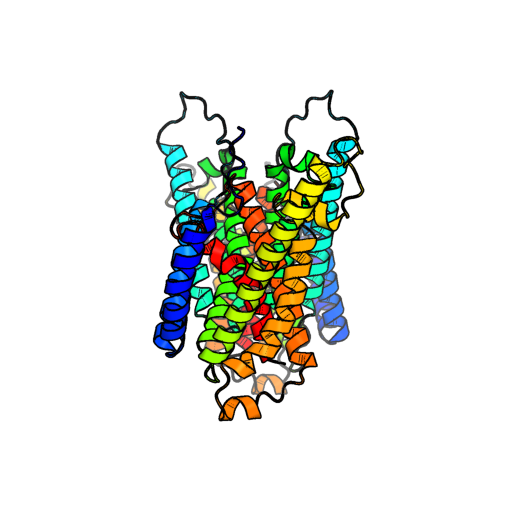804 11.663 13.179 1 78.99 131 TYR A C 1
ATOM 1003 O O . TYR A 1 131 ? -3.764 11.158 12.75 1 78.99 131 TYR A O 1
ATOM 1011 N N . ILE A 1 132 ? -5.864 11.021 13.421 1 83.56 132 ILE A N 1
ATOM 1012 C CA . ILE A 1 132 ? -5.891 9.566 13.317 1 83.56 132 ILE A CA 1
ATOM 1013 C C . ILE A 1 132 ? -5.666 9.148 11.866 1 83.56 132 ILE A C 1
ATOM 1015 O O . ILE A 1 132 ? -4.843 8.273 11.586 1 83.56 132 ILE A O 1
ATOM 1019 N N . TYR A 1 133 ? -6.264 9.811 10.988 1 83.97 133 TYR A N 1
ATOM 1020 C CA . TYR A 1 133 ? -6.176 9.386 9.596 1 83.97 133 TYR A CA 1
ATOM 1021 C C . TYR A 1 133 ? -4.863 9.837 8.969 1 83.97 133 TYR A C 1
ATOM 1023 O O . TYR A 1 133 ? -4.355 9.196 8.046 1 83.97 133 TYR A O 1
ATOM 1031 N N . LEU A 1 134 ? -4.311 10.892 9.508 1 85.97 134 LEU A N 1
ATOM 1032 C CA . LEU A 1 134 ? -2.956 11.258 9.11 1 85.97 134 LEU A CA 1
ATOM 1033 C C . LEU A 1 134 ? -1.952 10.206 9.566 1 85.97 134 LEU A C 1
ATOM 1035 O O . LEU A 1 134 ? -1.004 9.891 8.843 1 85.97 134 LEU A O 1
ATOM 1039 N N . THR A 1 135 ? -2.202 9.716 10.773 1 90.51 135 THR A N 1
ATOM 1040 C CA . THR A 1 135 ? -1.345 8.661 11.303 1 90.51 135 THR A CA 1
ATOM 1041 C C . THR A 1 135 ? -1.485 7.384 10.479 1 90.51 135 THR A C 1
ATOM 1043 O O . THR A 1 135 ? -0.492 6.716 10.185 1 90.51 135 THR A O 1
ATOM 1046 N N . ILE A 1 136 ? -2.677 7.09 10.09 1 92.58 136 ILE A N 1
ATOM 1047 C CA . ILE A 1 136 ? -2.917 5.918 9.256 1 92.58 136 ILE A CA 1
ATOM 1048 C C . ILE A 1 136 ? -2.217 6.091 7.91 1 92.58 136 ILE A C 1
ATOM 1050 O O . ILE A 1 136 ? -1.604 5.152 7.397 1 92.58 136 ILE A O 1
ATOM 1054 N N . GLN A 1 137 ? -2.309 7.334 7.378 1 91.99 137 GLN A N 1
ATOM 1055 C CA . GLN A 1 137 ? -1.615 7.63 6.13 1 91.99 137 GLN A CA 1
ATOM 1056 C C . GLN A 1 137 ? -0.115 7.38 6.262 1 91.99 137 GLN A C 1
ATOM 1058 O O . GLN A 1 137 ? 0.504 6.801 5.367 1 91.99 137 GLN A O 1
ATOM 1063 N N . HIS A 1 138 ? 0.446 7.786 7.337 1 94.32 138 HIS A N 1
ATOM 1064 C CA . HIS A 1 138 ? 1.869 7.626 7.613 1 94.32 138 HIS A CA 1
ATOM 1065 C C . HIS A 1 138 ? 2.266 6.153 7.622 1 94.32 138 HIS A C 1
ATOM 1067 O O . HIS A 1 138 ? 3.248 5.767 6.984 1 94.32 138 HIS A O 1
ATOM 1073 N N . TYR A 1 139 ? 1.482 5.362 8.225 1 96.59 139 TYR A N 1
ATOM 1074 C CA . TYR A 1 139 ? 1.82 3.948 8.348 1 96.59 139 TYR A CA 1
ATOM 1075 C C . TYR A 1 139 ? 1.493 3.196 7.064 1 96.59 139 TYR A C 1
ATOM 1077 O O . TYR A 1 139 ? 2.188 2.244 6.7 1 96.59 139 TYR A O 1
ATOM 1085 N N . GLN A 1 140 ? 0.442 3.565 6.365 1 96.21 140 GLN A N 1
ATOM 1086 C CA . GLN A 1 140 ? 0.169 2.959 5.066 1 96.21 140 GLN A CA 1
ATOM 1087 C C . GLN A 1 140 ? 1.294 3.248 4.077 1 96.21 140 GLN A C 1
ATOM 1089 O O . GLN A 1 140 ? 1.686 2.373 3.301 1 96.21 140 GLN A O 1
ATOM 1094 N N . PHE A 1 141 ? 1.786 4.454 4.097 1 97.1 141 PHE A N 1
ATOM 1095 C CA . PHE A 1 141 ? 2.929 4.769 3.248 1 97.1 141 PHE A CA 1
ATOM 1096 C C . PHE A 1 141 ? 4.151 3.96 3.665 1 97.1 141 PHE A C 1
ATOM 1098 O O . PHE A 1 141 ? 4.937 3.531 2.817 1 97.1 141 PHE A O 1
ATOM 1105 N N . GLY A 1 142 ? 4.313 3.769 4.974 1 97.76 142 GLY A N 1
ATOM 1106 C CA . GLY A 1 142 ? 5.39 2.923 5.462 1 97.76 142 GLY A CA 1
ATOM 1107 C C . GLY A 1 142 ? 5.33 1.507 4.921 1 97.76 142 GLY A C 1
ATOM 1108 O O . GLY A 1 142 ? 6.365 0.899 4.643 1 97.76 142 GLY A O 1
ATOM 1109 N N . LEU A 1 143 ? 4.168 0.982 4.753 1 98.03 143 LEU A N 1
ATOM 1110 C CA . LEU A 1 143 ? 4.009 -0.35 4.18 1 98.03 143 LEU A CA 1
ATOM 1111 C C . LEU A 1 143 ? 4.497 -0.382 2.736 1 98.03 143 LEU A C 1
ATOM 1113 O O . LEU A 1 143 ? 5.213 -1.304 2.338 1 98.03 143 LEU A O 1
ATOM 1117 N N . LEU A 1 144 ? 4.155 0.643 1.988 1 97.91 144 LEU A N 1
ATOM 1118 C CA . LEU A 1 144 ? 4.439 0.688 0.558 1 97.91 144 LEU A CA 1
ATOM 1119 C C . LEU A 1 144 ? 5.908 1.013 0.305 1 97.91 144 LEU A C 1
ATOM 1121 O O . LEU A 1 144 ? 6.472 0.604 -0.713 1 97.91 144 LEU A O 1
ATOM 1125 N N . TYR A 1 145 ? 6.473 1.738 1.213 1 98.17 145 TYR A N 1
ATOM 1126 C CA . TYR A 1 145 ? 7.815 2.27 1.007 1 98.17 145 TYR A CA 1
ATOM 1127 C C . TYR A 1 145 ? 8.843 1.484 1.813 1 98.17 145 TYR A C 1
ATOM 1129 O O . TYR A 1 145 ? 9.671 0.768 1.245 1 98.17 145 TYR A O 1
ATOM 1137 N N . LEU A 1 146 ? 8.691 1.457 3.111 1 98.05 146 LEU A N 1
ATOM 1138 C CA . LEU A 1 146 ? 9.66 0.85 4.017 1 98.05 146 LEU A CA 1
ATOM 1139 C C . LEU A 1 146 ? 9.579 -0.672 3.959 1 98.05 146 LEU A C 1
ATOM 1141 O O . LEU A 1 146 ? 10.597 -1.346 3.781 1 98.05 146 LEU A O 1
ATOM 1145 N N . SER A 1 147 ? 8.385 -1.232 4.065 1 98.35 147 SER A N 1
ATOM 1146 C CA . SER A 1 147 ? 8.21 -2.677 4.166 1 98.35 147 SER A CA 1
ATOM 1147 C C . SER A 1 147 ? 8.559 -3.37 2.853 1 98.35 147 SER A C 1
ATOM 1149 O O . SER A 1 147 ? 9.249 -4.391 2.848 1 98.35 147 SER A O 1
ATOM 1151 N N . ILE A 1 148 ? 8.101 -2.791 1.743 1 98.37 148 ILE A N 1
ATOM 1152 C CA . ILE A 1 148 ? 8.433 -3.374 0.447 1 98.37 148 ILE A CA 1
ATOM 1153 C C . ILE A 1 148 ? 9.937 -3.274 0.206 1 98.37 148 ILE A C 1
ATOM 1155 O O . ILE A 1 148 ? 10.561 -4.227 -0.265 1 98.37 148 ILE A O 1
ATOM 1159 N N . GLY A 1 149 ? 10.501 -2.152 0.523 1 98.59 149 GLY A N 1
ATOM 1160 C CA . GLY A 1 149 ? 11.932 -1.964 0.347 1 98.59 149 GLY A CA 1
ATOM 1161 C C . GLY A 1 149 ? 12.764 -3.003 1.076 1 98.59 149 GLY A C 1
ATOM 1162 O O . GLY A 1 149 ? 13.614 -3.66 0.472 1 98.59 149 GLY A O 1
ATOM 1163 N N . PHE A 1 150 ? 12.499 -3.178 2.349 1 98.62 150 PHE A N 1
ATOM 1164 C CA . PHE A 1 150 ? 13.28 -4.116 3.147 1 98.62 150 PHE A CA 1
ATOM 1165 C C . PHE A 1 150 ? 12.987 -5.554 2.734 1 98.62 150 PHE A C 1
ATOM 1167 O O . PHE A 1 150 ? 13.856 -6.423 2.831 1 98.62 150 PHE A O 1
ATOM 1174 N N . HIS A 1 151 ? 11.774 -5.806 2.274 1 98.39 151 HIS A N 1
ATOM 1175 C CA . HIS A 1 151 ? 11.456 -7.127 1.744 1 98.39 151 HIS A CA 1
ATOM 1176 C C . HIS A 1 151 ? 12.435 -7.53 0.646 1 98.39 151 HIS A C 1
ATOM 1178 O O . HIS A 1 151 ? 12.991 -8.631 0.679 1 98.39 151 HIS A O 1
ATOM 1184 N N . PHE A 1 152 ? 12.705 -6.685 -0.247 1 97.91 152 PHE A N 1
ATOM 1185 C CA . PHE A 1 152 ? 13.527 -7.048 -1.395 1 97.91 152 PHE A CA 1
ATOM 1186 C C . PHE A 1 152 ? 15.009 -6.941 -1.055 1 97.91 152 PHE A C 1
ATOM 1188 O O . PHE A 1 152 ? 15.832 -7.674 -1.607 1 97.91 152 PHE A O 1
ATOM 1195 N N . ILE A 1 153 ? 15.371 -6.007 -0.13 1 97.68 153 ILE A N 1
ATOM 1196 C CA . ILE A 1 153 ? 16.748 -5.995 0.35 1 97.68 153 ILE A CA 1
ATOM 1197 C C . ILE A 1 153 ? 17.104 -7.361 0.932 1 97.68 153 ILE A C 1
ATOM 1199 O O . ILE A 1 153 ? 18.143 -7.934 0.596 1 97.68 153 ILE A O 1
ATOM 1203 N N . LEU A 1 154 ? 16.229 -7.887 1.746 1 96.96 154 LEU A N 1
ATOM 1204 C CA . LEU A 1 154 ? 16.481 -9.164 2.406 1 96.96 154 LEU A CA 1
ATOM 1205 C C . LEU A 1 154 ? 16.49 -10.306 1.395 1 96.96 154 LEU A C 1
ATOM 1207 O O . LEU A 1 154 ? 17.305 -11.225 1.498 1 96.96 154 LEU A O 1
ATOM 1211 N N . ARG A 1 155 ? 15.668 -10.239 0.41 1 95.26 155 ARG A N 1
ATOM 1212 C CA . ARG A 1 155 ? 15.637 -11.278 -0.614 1 95.26 155 ARG A CA 1
ATOM 1213 C C . ARG A 1 155 ? 16.93 -11.289 -1.422 1 95.26 155 ARG A C 1
ATOM 1215 O O . ARG A 1 155 ? 17.439 -12.355 -1.776 1 95.26 155 ARG A O 1
ATOM 1222 N N . ILE A 1 156 ? 17.416 -10.15 -1.727 1 94.65 156 ILE A N 1
ATOM 1223 C CA . ILE A 1 156 ? 18.678 -10.058 -2.454 1 94.65 156 ILE A CA 1
ATOM 1224 C C . ILE A 1 156 ? 19.813 -10.597 -1.587 1 94.65 156 ILE A C 1
ATOM 1226 O O . ILE A 1 156 ? 20.643 -11.38 -2.057 1 94.65 156 ILE A O 1
ATOM 1230 N N . ALA A 1 157 ? 19.802 -10.257 -0.327 1 93.26 157 ALA A N 1
ATOM 1231 C CA . ALA A 1 157 ? 20.884 -10.583 0.599 1 93.26 157 ALA A CA 1
ATOM 1232 C C . ALA A 1 157 ? 20.967 -12.088 0.838 1 93.26 157 ALA A C 1
ATOM 1234 O O . ALA A 1 157 ? 22.051 -12.627 1.069 1 93.26 157 ALA A O 1
ATOM 1235 N N . VAL A 1 158 ? 19.858 -12.817 0.758 1 89.49 158 VAL A N 1
ATOM 1236 C CA . VAL A 1 158 ? 19.865 -14.229 1.124 1 89.49 158 VAL A CA 1
ATOM 1237 C C . VAL A 1 158 ? 19.7 -15.088 -0.128 1 89.49 158 VAL A C 1
ATOM 1239 O O . VAL A 1 158 ? 19.474 -16.297 -0.033 1 89.49 158 VAL A O 1
ATOM 1242 N N . SER A 1 159 ? 19.765 -14.539 -1.224 1 86.22 159 SER A N 1
ATOM 1243 C CA . SER A 1 159 ? 19.619 -15.306 -2.457 1 86.22 159 SER A CA 1
ATOM 1244 C C . SER A 1 159 ? 20.712 -16.362 -2.583 1 86.22 159 SER A C 1
ATOM 1246 O O . SER A 1 159 ? 21.834 -16.161 -2.113 1 86.22 159 SER A O 1
ATOM 1248 N N . ASP A 1 160 ? 20.3 -17.523 -2.924 1 72.52 160 ASP A N 1
ATOM 1249 C CA . ASP A 1 160 ? 21.174 -18.691 -2.99 1 72.52 160 ASP A CA 1
ATOM 1250 C C . ASP A 1 160 ? 22.358 -18.439 -3.921 1 72.52 160 ASP A C 1
ATOM 1252 O O . ASP A 1 160 ? 23.464 -18.924 -3.672 1 72.52 160 ASP A O 1
ATOM 1256 N N . ASN A 1 161 ? 22.015 -17.686 -4.887 1 67.41 161 ASN A N 1
ATOM 1257 C CA . ASN A 1 161 ? 23.027 -17.446 -5.91 1 67.41 161 ASN A CA 1
ATOM 1258 C C . ASN A 1 161 ? 23.77 -16.136 -5.667 1 67.41 161 ASN A C 1
ATOM 1260 O O . ASN A 1 161 ? 23.392 -15.094 -6.205 1 67.41 161 ASN A O 1
ATOM 1264 N N . ARG A 1 162 ? 24.794 -16.122 -4.858 1 82.33 162 ARG A N 1
ATOM 1265 C CA . ARG A 1 162 ? 25.758 -15.037 -4.702 1 82.33 162 ARG A CA 1
ATOM 1266 C C . ARG A 1 162 ? 25.118 -13.828 -4.03 1 82.33 162 ARG A C 1
ATOM 1268 O O . ARG A 1 162 ? 25.265 -12.698 -4.502 1 82.33 162 ARG A O 1
ATOM 1275 N N . GLY A 1 163 ? 24.307 -14.046 -2.923 1 86.95 163 GLY A N 1
ATOM 1276 C CA . GLY A 1 163 ? 23.655 -12.982 -2.176 1 86.95 163 GLY A CA 1
ATOM 1277 C C . GLY A 1 163 ? 24.606 -11.878 -1.756 1 86.95 163 GLY A C 1
ATOM 1278 O O . GLY A 1 163 ? 24.296 -10.694 -1.905 1 86.95 163 GLY A O 1
ATOM 1279 N N . ALA A 1 164 ? 25.819 -12.287 -1.363 1 88.04 164 ALA A N 1
ATOM 1280 C CA . ALA A 1 164 ? 26.82 -11.324 -0.911 1 88.04 164 ALA A CA 1
ATOM 1281 C C . ALA A 1 164 ? 27.271 -10.422 -2.056 1 88.04 164 ALA A C 1
ATOM 1283 O O . ALA A 1 164 ? 27.445 -9.215 -1.873 1 88.04 164 ALA A O 1
ATOM 1284 N N . TYR A 1 165 ? 27.413 -10.967 -3.194 1 88.07 165 TYR A N 1
ATOM 1285 C CA . TYR A 1 165 ? 27.835 -10.197 -4.359 1 88.07 165 TYR A CA 1
ATOM 1286 C C . TYR A 1 165 ? 26.754 -9.209 -4.779 1 88.07 165 TYR A C 1
ATOM 1288 O O . TYR A 1 165 ? 27.04 -8.034 -5.025 1 88.07 165 TYR A O 1
ATOM 1296 N N . HIS A 1 166 ? 25.51 -9.684 -4.827 1 91.62 166 HIS A N 1
ATOM 1297 C CA . HIS A 1 166 ? 24.417 -8.856 -5.324 1 91.62 166 HIS A CA 1
ATOM 1298 C C . HIS A 1 166 ? 24.113 -7.711 -4.364 1 91.62 166 HIS A C 1
ATOM 1300 O O . HIS A 1 166 ? 23.921 -6.571 -4.792 1 91.62 166 HIS A O 1
ATOM 1306 N N . ILE A 1 167 ? 24.038 -8.033 -3.101 1 93.59 167 ILE A N 1
ATOM 1307 C CA . ILE A 1 167 ? 23.753 -6.982 -2.131 1 93.59 167 ILE A CA 1
ATOM 1308 C C . ILE A 1 167 ? 24.925 -6.005 -2.069 1 93.59 167 ILE A C 1
ATOM 1310 O O . ILE A 1 167 ? 24.729 -4.8 -1.896 1 93.59 167 ILE A O 1
ATOM 1314 N N . GLY A 1 168 ? 26.151 -6.518 -2.178 1 91.61 168 GLY A N 1
ATOM 1315 C CA . GLY A 1 168 ? 27.316 -5.651 -2.266 1 91.61 168 GLY A CA 1
ATOM 1316 C C . GLY A 1 168 ? 27.268 -4.706 -3.452 1 91.61 168 GLY A C 1
ATOM 1317 O O . GLY A 1 168 ? 27.605 -3.527 -3.326 1 91.61 168 GLY A O 1
ATOM 1318 N N . ASN A 1 169 ? 26.902 -5.26 -4.588 1 92.1 169 ASN A N 1
ATOM 1319 C CA . ASN A 1 169 ? 26.766 -4.434 -5.783 1 92.1 169 ASN A CA 1
ATOM 1320 C C . ASN A 1 169 ? 25.735 -3.327 -5.584 1 92.1 169 ASN A C 1
ATOM 1322 O O . ASN A 1 169 ? 25.987 -2.169 -5.925 1 92.1 169 ASN A O 1
ATOM 1326 N N . LEU A 1 170 ? 24.586 -3.639 -5.032 1 95.31 170 LEU A N 1
ATOM 1327 C CA . LEU A 1 170 ? 23.53 -2.673 -4.751 1 95.31 170 LEU A CA 1
ATOM 1328 C C . LEU A 1 170 ? 24.037 -1.563 -3.836 1 95.31 170 LEU A C 1
ATOM 1330 O O . LEU A 1 170 ? 23.895 -0.38 -4.151 1 95.31 170 LEU A O 1
ATOM 1334 N N . LEU A 1 171 ? 24.652 -1.963 -2.742 1 95.05 171 LEU A N 1
ATOM 1335 C CA . LEU A 1 171 ? 25.163 -1.001 -1.772 1 95.05 171 LEU A CA 1
ATOM 1336 C C . LEU A 1 171 ? 26.221 -0.102 -2.403 1 95.05 171 LEU A C 1
ATOM 1338 O O . LEU A 1 171 ? 26.181 1.12 -2.241 1 95.05 171 LEU A O 1
ATOM 1342 N N . PHE A 1 172 ? 27.071 -0.721 -3.123 1 93.37 172 PHE A N 1
ATOM 1343 C CA . PHE A 1 172 ? 28.183 0.01 -3.719 1 93.37 172 PHE A CA 1
ATOM 1344 C C . PHE A 1 172 ? 27.676 1.071 -4.689 1 93.37 172 PHE A C 1
ATOM 1346 O O . PHE A 1 172 ? 28.075 2.235 -4.608 1 93.37 172 PHE A O 1
ATOM 1353 N N . VAL A 1 173 ? 26.829 0.702 -5.573 1 96.3 173 VAL A N 1
ATOM 1354 C CA . VAL A 1 173 ? 26.333 1.606 -6.605 1 96.3 173 VAL A CA 1
ATOM 1355 C C . VAL A 1 173 ? 25.549 2.746 -5.96 1 96.3 173 VAL A C 1
ATOM 1357 O O . VAL A 1 173 ? 25.745 3.915 -6.302 1 96.3 173 VAL A O 1
ATOM 1360 N N . VAL A 1 174 ? 24.664 2.456 -5.036 1 96.92 174 VAL A N 1
ATOM 1361 C CA . VAL A 1 174 ? 23.805 3.461 -4.417 1 96.92 174 VAL A CA 1
ATOM 1362 C C . VAL A 1 174 ? 24.65 4.416 -3.577 1 96.92 174 VAL A C 1
ATOM 1364 O O . VAL A 1 174 ? 24.468 5.634 -3.64 1 96.92 174 VAL A O 1
ATOM 1367 N N . TRP A 1 175 ? 25.609 3.894 -2.807 1 93.62 175 TRP A N 1
ATOM 1368 C CA . TRP A 1 175 ? 26.449 4.729 -1.954 1 93.62 175 TRP A CA 1
ATOM 1369 C C . TRP A 1 175 ? 27.36 5.62 -2.793 1 93.62 175 TRP A C 1
ATOM 1371 O O . TRP A 1 175 ? 27.585 6.784 -2.451 1 93.62 175 TRP A O 1
ATOM 1381 N N . MET A 1 176 ? 27.826 5.031 -3.833 1 94.32 176 MET A N 1
ATOM 1382 C CA . MET A 1 176 ? 28.669 5.83 -4.719 1 94.32 176 MET A CA 1
ATOM 1383 C C . MET A 1 176 ? 27.853 6.915 -5.413 1 94.32 176 MET A C 1
ATOM 1385 O O . MET A 1 176 ? 28.348 8.021 -5.639 1 94.32 176 MET A O 1
ATOM 1389 N N . SER A 1 177 ? 26.657 6.546 -5.819 1 96.35 177 SER A N 1
ATOM 1390 C CA . SER A 1 177 ? 25.771 7.537 -6.421 1 96.35 177 SER A CA 1
ATOM 1391 C C . SER A 1 177 ? 25.492 8.686 -5.458 1 96.35 177 SER A C 1
ATOM 1393 O O . SER A 1 177 ? 25.534 9.854 -5.849 1 96.35 177 SER A O 1
ATOM 1395 N N . ASP A 1 178 ? 25.23 8.391 -4.21 1 93.66 178 ASP A N 1
ATOM 1396 C CA . ASP A 1 178 ? 24.996 9.41 -3.191 1 93.66 178 ASP A CA 1
ATOM 1397 C C . ASP A 1 178 ? 26.244 10.262 -2.97 1 93.66 178 ASP A C 1
ATOM 1399 O O . ASP A 1 178 ? 26.149 11.48 -2.807 1 93.66 178 ASP A O 1
ATOM 1403 N N . THR A 1 179 ? 27.37 9.592 -2.885 1 91.54 179 THR A N 1
ATOM 1404 C CA . THR A 1 179 ? 28.64 10.289 -2.72 1 91.54 179 THR A CA 1
ATOM 1405 C C . THR A 1 179 ? 28.902 11.222 -3.899 1 91.54 179 THR A C 1
ATOM 1407 O O . THR A 1 179 ? 29.351 12.355 -3.714 1 91.54 179 THR A O 1
ATOM 1410 N N . GLY A 1 180 ? 28.661 10.69 -5.075 1 93.73 180 GLY A N 1
ATOM 1411 C CA . GLY A 1 180 ? 28.796 11.532 -6.253 1 93.73 180 GLY A CA 1
ATOM 1412 C C . GLY A 1 180 ? 27.909 12.762 -6.212 1 93.73 180 GLY A C 1
ATOM 1413 O O . GLY A 1 180 ? 28.34 13.858 -6.578 1 93.73 180 GLY A O 1
ATOM 1414 N N . ALA A 1 181 ? 26.705 12.604 -5.777 1 93.43 181 ALA A N 1
ATOM 1415 C CA . ALA A 1 181 ? 25.785 13.73 -5.642 1 93.43 181 ALA A CA 1
ATOM 1416 C C . ALA A 1 181 ? 26.322 14.762 -4.654 1 93.43 181 ALA A C 1
ATOM 1418 O O . ALA A 1 181 ? 26.25 15.967 -4.905 1 93.43 181 ALA A O 1
ATOM 1419 N N . LEU A 1 182 ? 26.881 14.292 -3.547 1 87.73 182 LEU A N 1
ATOM 1420 C CA . LEU A 1 182 ? 27.405 15.173 -2.509 1 87.73 182 LEU A CA 1
ATOM 1421 C C . LEU A 1 182 ? 28.63 15.933 -3.008 1 87.73 182 LEU A C 1
ATOM 1423 O O . LEU A 1 182 ? 28.725 17.15 -2.832 1 87.73 182 LEU A O 1
ATOM 1427 N N . ILE A 1 183 ? 29.529 15.23 -3.661 1 90.11 183 ILE A N 1
ATOM 1428 C CA . ILE A 1 183 ? 30.788 15.81 -4.116 1 90.11 183 ILE A CA 1
ATOM 1429 C C . ILE A 1 183 ? 30.517 16.828 -5.222 1 90.11 183 ILE A C 1
ATOM 1431 O O . ILE A 1 183 ? 30.955 17.978 -5.136 1 90.11 183 ILE A O 1
ATOM 1435 N N . PHE A 1 184 ? 29.77 16.439 -6.215 1 90.29 184 PHE A N 1
ATOM 1436 C CA . PHE A 1 184 ? 29.491 17.333 -7.332 1 90.29 184 PHE A CA 1
ATOM 1437 C C . PHE A 1 184 ? 28.616 18.499 -6.886 1 90.29 184 PHE A C 1
ATOM 1439 O O . PHE A 1 184 ? 28.794 19.628 -7.349 1 90.29 184 PHE A O 1
ATOM 1446 N N . GLY A 1 185 ? 27.714 18.22 -6.008 1 87.29 185 GLY A N 1
ATOM 1447 C CA . GLY A 1 185 ? 26.864 19.277 -5.483 1 87.29 185 GLY A CA 1
ATOM 1448 C C . GLY A 1 185 ? 27.628 20.312 -4.679 1 87.29 185 GLY A C 1
ATOM 1449 O O . GLY A 1 185 ? 27.418 21.515 -4.847 1 87.29 185 GLY A O 1
ATOM 1450 N N . ARG A 1 186 ? 28.532 19.965 -3.871 1 83.1 186 ARG A N 1
ATOM 1451 C CA . ARG A 1 186 ? 29.288 20.859 -3 1 83.1 186 ARG A CA 1
ATOM 1452 C C . ARG A 1 186 ? 30.362 21.607 -3.782 1 83.1 186 ARG A C 1
ATOM 1454 O O . ARG A 1 186 ? 30.593 22.795 -3.55 1 83.1 186 ARG A O 1
ATOM 1461 N N . VAL A 1 187 ? 30.996 20.928 -4.655 1 82.58 187 VAL A N 1
ATOM 1462 C CA . VAL A 1 187 ? 32.075 21.529 -5.432 1 82.58 187 VAL A CA 1
ATOM 1463 C C . VAL A 1 187 ? 31.519 22.646 -6.312 1 82.58 187 VAL A C 1
ATOM 1465 O O . VAL A 1 187 ? 32.119 23.718 -6.418 1 82.58 187 VAL A O 1
ATOM 1468 N N . MET A 1 188 ? 30.375 22.431 -6.845 1 78.97 188 MET A N 1
ATOM 1469 C CA . MET A 1 188 ? 29.83 23.423 -7.768 1 78.97 188 MET A CA 1
ATOM 1470 C C . MET A 1 188 ? 29.161 24.564 -7.008 1 78.97 188 MET A C 1
ATOM 1472 O O . MET A 1 188 ? 29.119 25.696 -7.492 1 78.97 188 MET A O 1
ATOM 1476 N N . LYS A 1 189 ? 28.555 24.218 -5.855 1 69.94 189 LYS A N 1
ATOM 1477 C CA . LYS A 1 189 ? 28.029 25.294 -5.02 1 69.94 189 LYS A CA 1
ATOM 1478 C C . LYS A 1 189 ? 29.142 26.239 -4.575 1 69.94 189 LYS A C 1
ATOM 1480 O O . LYS A 1 189 ? 28.951 27.456 -4.537 1 69.94 189 LYS A O 1
ATOM 1485 N N . SER A 1 190 ? 30.288 25.705 -4.251 1 64.23 190 SER A N 1
ATOM 1486 C CA . SER A 1 190 ? 31.435 26.501 -3.828 1 64.23 190 SER A CA 1
ATOM 1487 C C . SER A 1 190 ? 31.981 27.339 -4.979 1 64.23 190 SER A C 1
ATOM 1489 O O . SER A 1 190 ? 32.341 28.503 -4.79 1 64.23 190 SER A O 1
ATOM 1491 N N . THR A 1 191 ? 31.762 26.695 -6.112 1 59.89 191 THR A N 1
ATOM 1492 C CA . THR A 1 191 ? 32.303 27.403 -7.267 1 59.89 191 THR A CA 1
ATOM 1493 C C . THR A 1 191 ? 31.377 28.541 -7.687 1 59.89 191 THR A C 1
ATOM 1495 O O . THR A 1 191 ? 31.841 29.618 -8.065 1 59.89 191 THR A O 1
ATOM 1498 N N . THR A 1 192 ? 30.003 28.21 -7.588 1 58.8 192 THR A N 1
ATOM 1499 C CA . THR A 1 192 ? 29.041 29.233 -7.982 1 58.8 192 THR A CA 1
ATOM 1500 C C . THR A 1 192 ? 28.977 30.346 -6.94 1 58.8 192 THR A C 1
ATOM 1502 O O . THR A 1 192 ? 28.818 31.518 -7.285 1 58.8 192 THR A O 1
ATOM 1505 N N . THR A 1 193 ? 28.928 29.959 -5.649 1 54.54 193 THR A N 1
ATOM 1506 C CA . THR A 1 193 ? 28.947 30.988 -4.615 1 54.54 193 THR A CA 1
ATOM 1507 C C . THR A 1 193 ? 30.203 31.847 -4.732 1 54.54 193 THR A C 1
ATOM 1509 O O . THR A 1 193 ? 30.146 33.066 -4.558 1 54.54 193 THR A O 1
ATOM 1512 N N . ARG A 1 194 ? 31.319 31.216 -4.991 1 49.4 194 ARG A N 1
ATOM 1513 C CA . ARG A 1 194 ? 32.517 32.017 -5.221 1 49.4 194 ARG A CA 1
ATOM 1514 C C . ARG A 1 194 ? 32.328 32.956 -6.408 1 49.4 194 ARG A C 1
ATOM 1516 O O . ARG A 1 194 ? 32.748 34.115 -6.362 1 49.4 194 ARG A O 1
ATOM 1523 N N . GLN A 1 195 ? 31.543 32.354 -7.372 1 48.96 195 GLN A N 1
ATOM 1524 C CA . GLN A 1 195 ? 31.328 33.202 -8.539 1 48.96 195 GLN A CA 1
ATOM 1525 C C . GLN A 1 195 ? 30.266 34.262 -8.261 1 48.96 195 GLN A C 1
ATOM 1527 O O . GLN A 1 195 ? 30.366 35.391 -8.747 1 48.96 195 GLN A O 1
ATOM 1532 N N . GLN A 1 196 ? 29.152 33.833 -7.58 1 48.69 196 GLN A N 1
ATOM 1533 C CA . GLN A 1 196 ? 28.114 34.81 -7.267 1 48.69 196 GLN A CA 1
ATOM 1534 C C . GLN A 1 196 ? 28.631 35.87 -6.299 1 48.69 196 GLN A C 1
ATOM 1536 O O . GLN A 1 196 ? 28.22 37.031 -6.364 1 48.69 196 GLN A O 1
ATOM 1541 N N . GLN A 1 197 ? 29.417 35.573 -5.19 1 42.59 197 GLN A N 1
ATOM 1542 C CA . GLN A 1 197 ? 29.999 36.658 -4.407 1 42.59 197 GLN A CA 1
ATOM 1543 C C . GLN A 1 197 ? 30.762 37.632 -5.3 1 42.59 197 GLN A C 1
ATOM 1545 O O . GLN A 1 197 ? 30.844 38.825 -4.999 1 42.59 197 GLN A O 1
ATOM 1550 N N . GLN A 1 198 ? 31.436 37.23 -6.296 1 39.34 198 GLN A N 1
ATOM 1551 C CA . GLN A 1 198 ? 32.028 38.18 -7.231 1 39.34 198 GLN A CA 1
ATOM 1552 C C . GLN A 1 198 ? 30.953 38.884 -8.054 1 39.34 198 GLN A C 1
ATOM 1554 O O . GLN A 1 198 ? 31.082 40.069 -8.369 1 39.34 198 GLN A O 1
ATOM 1559 N N . ASN A 1 199 ? 30.021 38.253 -8.811 1 39.71 199 ASN A N 1
ATOM 1560 C CA . ASN A 1 199 ? 28.959 38.896 -9.578 1 39.71 199 ASN A CA 1
ATOM 1561 C C . ASN A 1 199 ? 27.704 39.101 -8.735 1 39.71 199 ASN A C 1
ATOM 1563 O O . ASN A 1 199 ? 27.041 38.134 -8.356 1 39.71 199 ASN A O 1
ATOM 1567 N N . GLN A 1 200 ? 27.676 39.984 -7.706 1 36.75 200 GLN A N 1
ATOM 1568 C CA . GLN A 1 200 ? 26.615 40.309 -6.759 1 36.75 200 GLN A CA 1
ATOM 1569 C C . GLN A 1 200 ? 25.253 40.337 -7.446 1 36.75 200 GLN A C 1
ATOM 1571 O O . GLN A 1 200 ? 24.218 40.188 -6.792 1 36.75 200 GLN A O 1
ATOM 1576 N N . ALA A 1 201 ? 25.087 41.343 -8.483 1 32.6 201 ALA A N 1
ATOM 1577 C CA . ALA A 1 201 ? 23.861 42.027 -8.888 1 32.6 201 ALA A CA 1
ATOM 1578 C C . ALA A 1 201 ? 22.825 41.033 -9.406 1 32.6 201 ALA A C 1
ATOM 1580 O O . ALA A 1 201 ? 21.637 41.354 -9.491 1 32.6 201 ALA A O 1
ATOM 1581 N N . GLU A 1 202 ? 23.138 40.145 -10.457 1 32.67 202 GLU A N 1
ATOM 1582 C CA . GLU A 1 202 ? 22.102 39.705 -11.387 1 32.67 202 GLU A CA 1
ATOM 1583 C C . GLU A 1 202 ? 21.087 38.799 -10.694 1 32.67 202 GLU A C 1
ATOM 1585 O O . GLU A 1 202 ? 21.402 38.163 -9.686 1 32.67 202 GLU A O 1
ATOM 1590 N N . SER A 1 203 ? 19.667 38.91 -11.055 1 37.18 203 SER A N 1
ATOM 1591 C CA . SER A 1 203 ? 18.314 38.412 -10.829 1 37.18 203 SER A CA 1
ATOM 1592 C C . SER A 1 203 ? 18.299 36.893 -10.693 1 37.18 203 SER A C 1
ATOM 1594 O O . SER A 1 203 ? 18.473 36.175 -11.68 1 37.18 203 SER A O 1
ATOM 1596 N N . LYS A 1 204 ? 18.986 36.367 -9.926 1 35.19 204 LYS A N 1
ATOM 1597 C CA . LYS A 1 204 ? 19.078 34.919 -9.766 1 35.19 204 LYS A CA 1
ATOM 1598 C C . LYS A 1 204 ? 17.693 34.277 -9.773 1 35.19 204 LYS A C 1
ATOM 1600 O O . LYS A 1 204 ? 17.493 33.214 -9.181 1 35.19 204 LYS A O 1
ATOM 1605 N N . HIS A 1 205 ? 16.65 34.989 -9.784 1 36.66 205 HIS A N 1
ATOM 1606 C CA . HIS A 1 205 ? 15.375 34.314 -10 1 36.66 205 HIS A CA 1
ATOM 1607 C C . HIS A 1 205 ? 15.468 33.317 -11.15 1 36.66 205 HIS A C 1
ATOM 1609 O O . HIS A 1 205 ? 14.445 32.88 -11.682 1 36.66 205 HIS A O 1
ATOM 1615 N N . ASN A 1 206 ? 16.565 33.248 -11.795 1 39.89 206 ASN A N 1
ATOM 1616 C CA . ASN A 1 206 ? 16.506 32.535 -13.067 1 39.89 206 ASN A CA 1
ATOM 1617 C C . ASN A 1 206 ? 15.787 31.197 -12.927 1 39.89 206 ASN A C 1
ATOM 1619 O O . ASN A 1 206 ? 15.664 30.666 -11.822 1 39.89 206 ASN A O 1
ATOM 1623 N N . GLN A 1 207 ? 15.412 30.583 -14.128 1 46.39 207 GLN A N 1
ATOM 1624 C CA . GLN A 1 207 ? 14.48 29.543 -14.549 1 46.39 207 GLN A CA 1
ATOM 1625 C C . GLN A 1 207 ? 14.813 28.207 -13.891 1 46.39 207 GLN A C 1
ATOM 1627 O O . GLN A 1 207 ? 15.576 27.411 -14.442 1 46.39 207 GLN A O 1
ATOM 1632 N N . LYS A 1 208 ? 15.016 28.263 -12.654 1 55.38 208 LYS A N 1
ATOM 1633 C CA . LYS A 1 208 ? 15.117 26.926 -12.077 1 55.38 208 LYS A CA 1
ATOM 1634 C C . LYS A 1 208 ? 14.201 25.944 -12.802 1 55.38 208 LYS A C 1
ATOM 1636 O O . LYS A 1 208 ? 13.063 26.28 -13.136 1 55.38 208 LYS A O 1
ATOM 1641 N N . GLY A 1 209 ? 14.789 25.109 -13.514 1 69.75 209 GLY A N 1
ATOM 1642 C CA . GLY A 1 209 ? 13.96 24.094 -14.145 1 69.75 209 GLY A CA 1
ATOM 1643 C C . GLY A 1 209 ? 12.94 23.486 -13.202 1 69.75 209 GLY A C 1
ATOM 1644 O O . GLY A 1 209 ? 13.125 23.503 -11.984 1 69.75 209 GLY A O 1
ATOM 1645 N N . ILE A 1 210 ? 11.85 23.316 -13.645 1 73.24 210 ILE A N 1
ATOM 1646 C CA . ILE A 1 210 ? 10.709 22.752 -12.933 1 73.24 210 ILE A CA 1
ATOM 1647 C C . ILE A 1 210 ? 11.172 21.594 -12.051 1 73.24 210 ILE A C 1
ATOM 1649 O O . ILE A 1 210 ? 10.722 21.454 -10.912 1 73.24 210 ILE A O 1
ATOM 1653 N N . ILE A 1 211 ? 12.234 20.943 -12.486 1 77.2 211 ILE A N 1
ATOM 1654 C CA . ILE A 1 211 ? 12.714 19.768 -11.767 1 77.2 211 ILE A CA 1
ATOM 1655 C C . ILE A 1 211 ? 13.428 20.201 -10.489 1 77.2 211 ILE A C 1
ATOM 1657 O O . ILE A 1 211 ? 13.168 19.659 -9.412 1 77.2 211 ILE A O 1
ATOM 1661 N N . LEU A 1 212 ? 14.265 21.139 -10.578 1 81.35 212 LEU A N 1
ATOM 1662 C CA . LEU A 1 212 ? 15.028 21.601 -9.424 1 81.35 212 LEU A CA 1
ATOM 1663 C C . LEU A 1 212 ? 14.112 22.249 -8.391 1 81.35 212 LEU A C 1
ATOM 1665 O O . LEU A 1 212 ? 14.308 22.076 -7.186 1 81.35 212 LEU A O 1
ATOM 1669 N N . GLU A 1 213 ? 13.163 22.948 -8.876 1 81.38 213 GLU A N 1
ATOM 1670 C CA . GLU A 1 213 ? 12.218 23.574 -7.957 1 81.38 213 GLU A CA 1
ATOM 1671 C C . GLU A 1 213 ? 11.455 22.526 -7.151 1 81.38 213 GLU A C 1
ATOM 1673 O O . GLU A 1 213 ? 11.228 22.702 -5.952 1 81.38 213 GLU A O 1
ATOM 1678 N N . CYS A 1 214 ? 11.136 21.477 -7.842 1 79.98 214 CYS A N 1
ATOM 1679 C CA . CYS A 1 214 ? 10.438 20.389 -7.167 1 79.98 214 CYS A CA 1
ATOM 1680 C C . CYS A 1 214 ? 11.329 19.737 -6.117 1 79.98 214 CYS A C 1
ATOM 1682 O O . CYS A 1 214 ? 10.898 19.511 -4.985 1 79.98 214 CYS A O 1
ATOM 1684 N N . LEU A 1 215 ? 12.555 19.547 -6.48 1 85.19 215 LEU A N 1
ATOM 1685 C CA . LEU A 1 215 ? 13.504 18.903 -5.578 1 85.19 215 LEU A CA 1
ATOM 1686 C C . LEU A 1 215 ? 13.769 19.774 -4.355 1 85.19 215 LEU A C 1
ATOM 1688 O O . LEU A 1 215 ? 13.763 19.283 -3.224 1 85.19 215 LEU A O 1
ATOM 1692 N N . GLN A 1 216 ? 13.874 21.044 -4.548 1 86.43 216 GLN A N 1
ATOM 1693 C CA . GLN A 1 216 ? 14.275 21.958 -3.483 1 86.43 216 GLN A CA 1
ATOM 1694 C C . GLN A 1 216 ? 13.104 22.269 -2.555 1 86.43 216 GLN A C 1
ATOM 1696 O O . GLN A 1 216 ? 13.302 22.731 -1.43 1 86.43 216 GLN A O 1
ATOM 1701 N N . SER A 1 217 ? 11.918 22.04 -3.102 1 83.58 217 SER A N 1
ATOM 1702 C CA . SER A 1 217 ? 10.755 22.202 -2.235 1 83.58 217 SER A CA 1
ATOM 1703 C C . SER A 1 217 ? 10.746 21.159 -1.123 1 83.58 217 SER A C 1
ATOM 1705 O O . SER A 1 217 ? 10.19 21.395 -0.048 1 83.58 217 SER A O 1
ATOM 1707 N N . ILE A 1 218 ? 11.378 20.064 -1.349 1 87.29 218 ILE A N 1
ATOM 1708 C CA . ILE A 1 218 ? 11.427 18.961 -0.396 1 87.29 218 ILE A CA 1
ATOM 1709 C C . ILE A 1 218 ? 12.751 18.995 0.365 1 87.29 218 ILE A C 1
ATOM 1711 O O . ILE A 1 218 ? 12.775 18.843 1.588 1 87.29 218 ILE A O 1
ATOM 1715 N N . SER A 1 219 ? 13.789 19.212 -0.439 1 87.98 219 SER A N 1
ATOM 1716 C CA . SER A 1 219 ? 15.141 19.248 0.109 1 87.98 219 SER A CA 1
ATOM 1717 C C . SER A 1 219 ? 15.923 20.444 -0.427 1 87.98 219 SER A C 1
ATOM 1719 O O . SER A 1 219 ? 16.54 20.363 -1.49 1 87.98 219 SER A O 1
ATOM 1721 N N . PRO A 1 220 ? 15.95 21.48 0.27 1 85.42 220 PRO A N 1
ATOM 1722 C CA . PRO A 1 220 ? 16.545 22.734 -0.199 1 85.42 220 PRO A CA 1
ATOM 1723 C C . PRO A 1 220 ? 18.017 22.583 -0.579 1 85.42 220 PRO A C 1
ATOM 1725 O O . PRO A 1 220 ? 18.532 23.359 -1.387 1 85.42 220 PRO A O 1
ATOM 1728 N N . GLY A 1 221 ? 18.711 21.656 -0.081 1 83.22 221 GLY A N 1
ATOM 1729 C CA . GLY A 1 221 ? 20.136 21.492 -0.324 1 83.22 221 GLY A CA 1
ATOM 1730 C C . GLY A 1 221 ? 20.44 20.792 -1.636 1 83.22 221 GLY A C 1
ATOM 1731 O O . GLY A 1 221 ? 21.596 20.735 -2.061 1 83.22 221 GLY A O 1
ATOM 1732 N N . LYS A 1 222 ? 19.415 20.344 -2.373 1 87.03 222 LYS A N 1
ATOM 1733 C CA . LYS A 1 222 ? 19.646 19.6 -3.608 1 87.03 222 LYS A CA 1
ATOM 1734 C C . LYS A 1 222 ? 19.937 20.543 -4.771 1 87.03 222 LYS A C 1
ATOM 1736 O O . LYS A 1 222 ? 19.356 21.627 -4.859 1 87.03 222 LYS A O 1
ATOM 1741 N N . THR A 1 223 ? 20.872 20.102 -5.645 1 89.11 223 THR A N 1
ATOM 1742 C CA . THR A 1 223 ? 21.281 20.892 -6.801 1 89.11 223 THR A CA 1
ATOM 1743 C C . THR A 1 223 ? 21.265 20.044 -8.07 1 89.11 223 THR A C 1
ATOM 1745 O O . THR A 1 223 ? 21.275 18.813 -8 1 89.11 223 THR A O 1
ATOM 1748 N N . MET A 1 224 ? 21.244 20.688 -9.152 1 90.15 224 MET A N 1
ATOM 1749 C CA . MET A 1 224 ? 21.312 19.987 -10.431 1 90.15 224 MET A CA 1
ATOM 1750 C C . MET A 1 224 ? 22.652 19.277 -10.591 1 90.15 224 MET A C 1
ATOM 1752 O O . MET A 1 224 ? 22.718 18.189 -11.166 1 90.15 224 MET A O 1
ATOM 1756 N N . TYR A 1 225 ? 23.674 19.931 -10.107 1 91.33 225 TYR A N 1
ATOM 1757 C CA . TYR A 1 225 ? 24.999 19.324 -10.187 1 91.33 225 TYR A CA 1
ATOM 1758 C C . TYR A 1 225 ? 25.064 18.045 -9.362 1 91.33 225 TYR A C 1
ATOM 1760 O O . TYR A 1 225 ? 25.706 17.072 -9.763 1 91.33 225 TYR A O 1
ATOM 1768 N N . GLY A 1 226 ? 24.438 18.1 -8.263 1 93.14 226 GLY A N 1
ATOM 1769 C CA . GLY A 1 226 ? 24.342 16.888 -7.465 1 93.14 226 GLY A CA 1
ATOM 1770 C C . GLY A 1 226 ? 23.59 15.771 -8.164 1 93.14 226 GLY A C 1
ATOM 1771 O O . GLY A 1 226 ? 24.005 14.611 -8.116 1 93.14 226 GLY A O 1
ATOM 1772 N N . LEU A 1 227 ? 22.514 16.139 -8.815 1 93.71 227 LEU A N 1
ATOM 1773 C CA . LEU A 1 227 ? 21.726 15.165 -9.562 1 93.71 227 LEU A CA 1
ATOM 1774 C C . LEU A 1 227 ? 22.559 14.523 -10.666 1 93.71 227 LEU A C 1
ATOM 1776 O O . LEU A 1 227 ? 22.567 13.298 -10.811 1 93.71 227 LEU A O 1
ATOM 1780 N N . PHE A 1 228 ? 23.239 15.316 -11.377 1 94.38 228 PHE A N 1
ATOM 1781 C CA . PHE A 1 228 ? 24.084 14.808 -12.451 1 94.38 228 PHE A CA 1
ATOM 1782 C C . PHE A 1 228 ? 25.22 13.96 -11.89 1 94.38 228 PHE A C 1
ATOM 1784 O O . PHE A 1 228 ? 25.588 12.941 -12.478 1 94.38 228 PHE A O 1
ATOM 1791 N N . GLY A 1 229 ? 25.767 14.456 -10.803 1 95.87 229 GLY A N 1
ATOM 1792 C CA . GLY A 1 229 ? 26.803 13.673 -10.15 1 95.87 229 GLY A CA 1
ATOM 1793 C C . GLY A 1 229 ? 26.356 12.267 -9.798 1 95.87 229 GLY A C 1
ATOM 1794 O O . GLY A 1 229 ? 27.101 11.305 -9.994 1 95.87 229 GLY A O 1
ATOM 1795 N N . ALA A 1 230 ? 25.154 12.13 -9.32 1 96.51 230 ALA A N 1
ATOM 1796 C CA . ALA A 1 230 ? 24.604 10.823 -8.97 1 96.51 230 ALA A CA 1
ATOM 1797 C C . ALA A 1 230 ? 24.387 9.968 -10.214 1 96.51 230 ALA A C 1
ATOM 1799 O O . ALA A 1 230 ? 24.733 8.784 -10.23 1 96.51 230 ALA A O 1
ATOM 1800 N N . ILE A 1 231 ? 23.858 10.522 -11.295 1 96.95 231 ILE A N 1
ATOM 1801 C CA . ILE A 1 231 ? 23.464 9.812 -12.507 1 96.95 231 ILE A CA 1
ATOM 1802 C C . ILE A 1 231 ? 24.709 9.338 -13.255 1 96.95 231 ILE A C 1
ATOM 1804 O O . ILE A 1 231 ? 24.682 8.301 -13.923 1 96.95 231 ILE A O 1
ATOM 1808 N N . ILE A 1 232 ? 25.818 10.05 -13.047 1 96.93 232 ILE A N 1
ATOM 1809 C CA . ILE A 1 232 ? 27.064 9.683 -13.712 1 96.93 232 ILE A CA 1
ATOM 1810 C C . ILE A 1 232 ? 27.8 8.632 -12.884 1 96.93 232 ILE A C 1
ATOM 1812 O O . ILE A 1 232 ? 28.303 7.646 -13.427 1 96.93 232 ILE A O 1
ATOM 1816 N N . THR A 1 233 ? 27.863 8.809 -11.625 1 97.58 233 THR A N 1
ATOM 1817 C CA . THR A 1 233 ? 28.628 7.925 -10.754 1 97.58 233 THR A CA 1
ATOM 1818 C C . THR A 1 233 ? 27.948 6.565 -10.631 1 97.58 233 THR A C 1
ATOM 1820 O O . THR A 1 233 ? 28.612 5.55 -10.409 1 97.58 233 THR A O 1
ATOM 1823 N N . GLY A 1 234 ? 26.578 6.487 -10.79 1 97.42 234 GLY A N 1
ATOM 1824 C CA . GLY A 1 234 ? 25.851 5.23 -10.72 1 97.42 234 GLY A CA 1
ATOM 1825 C C . GLY A 1 234 ? 26.319 4.212 -11.742 1 97.42 234 GLY A C 1
ATOM 1826 O O . GLY A 1 234 ? 26.839 3.155 -11.379 1 97.42 234 GLY A O 1
ATOM 1827 N N . PRO A 1 235 ? 26.275 4.553 -13.008 1 97.34 235 PRO A N 1
ATOM 1828 C CA . PRO A 1 235 ? 26.733 3.648 -14.064 1 97.34 235 PRO A CA 1
ATOM 1829 C C . PRO A 1 235 ? 28.212 3.291 -13.936 1 97.34 235 PRO A C 1
ATOM 1831 O O . PRO A 1 235 ? 28.589 2.13 -14.117 1 97.34 235 PRO A O 1
ATOM 1834 N N . ILE A 1 236 ? 29.06 4.237 -13.61 1 96.64 236 ILE A N 1
ATOM 1835 C CA . ILE A 1 236 ? 30.492 3.993 -13.475 1 96.64 236 ILE A CA 1
ATOM 1836 C C . ILE A 1 236 ? 30.739 2.974 -12.364 1 96.64 236 ILE A C 1
ATOM 1838 O O . ILE A 1 236 ? 31.527 2.041 -12.534 1 96.64 236 ILE A O 1
ATOM 1842 N N . SER A 1 237 ? 30.09 3.167 -11.258 1 95.83 237 SER A N 1
ATOM 1843 C CA . SER A 1 237 ? 30.257 2.261 -10.127 1 95.83 237 SER A CA 1
ATOM 1844 C C . SER A 1 237 ? 29.775 0.855 -10.468 1 95.83 237 SER A C 1
ATOM 1846 O O . SER A 1 237 ? 30.394 -0.133 -10.067 1 95.83 237 SER A O 1
ATOM 1848 N N . ALA A 1 238 ? 28.666 0.731 -11.18 1 94.99 238 ALA A N 1
ATOM 1849 C CA . ALA A 1 238 ? 28.136 -0.575 -11.561 1 94.99 238 ALA A CA 1
ATOM 1850 C C . ALA A 1 238 ? 29.095 -1.306 -12.495 1 94.99 238 ALA A C 1
ATOM 1852 O O . ALA A 1 238 ? 29.195 -2.535 -12.456 1 94.99 238 ALA A O 1
ATOM 1853 N N . ILE A 1 239 ? 29.783 -0.597 -13.362 1 92.82 239 ILE A N 1
ATOM 1854 C CA . ILE A 1 239 ? 30.747 -1.171 -14.294 1 92.82 239 ILE A CA 1
ATOM 1855 C C . ILE A 1 239 ? 31.989 -1.631 -13.535 1 92.82 239 ILE A C 1
ATOM 1857 O O . ILE A 1 239 ? 32.559 -2.681 -13.841 1 92.82 239 ILE A O 1
ATOM 1861 N N . LEU A 1 240 ? 32.37 -0.92 -12.506 1 91.84 240 LEU A N 1
ATOM 1862 C CA . LEU A 1 240 ? 33.631 -1.159 -11.813 1 91.84 240 LEU A CA 1
ATOM 1863 C C . LEU A 1 240 ? 33.472 -2.242 -10.752 1 91.84 240 LEU A C 1
ATOM 1865 O O . LEU A 1 240 ? 34.451 -2.88 -10.358 1 91.84 240 LEU A O 1
ATOM 1869 N N . TYR A 1 241 ? 32.302 -2.445 -10.276 1 90.29 241 TYR A N 1
ATOM 1870 C CA . TYR A 1 241 ? 32.092 -3.327 -9.133 1 90.29 241 TYR A CA 1
ATOM 1871 C C . TYR A 1 241 ? 32.601 -4.733 -9.43 1 90.29 241 TYR A C 1
ATOM 1873 O O . TYR A 1 241 ? 33.343 -5.313 -8.633 1 90.29 241 TYR A O 1
ATOM 1881 N N . PRO A 1 242 ? 32.226 -5.365 -10.576 1 85.33 242 PRO A N 1
ATOM 1882 C CA . PRO A 1 242 ? 32.72 -6.719 -10.835 1 85.33 242 PRO A CA 1
ATOM 1883 C C . PRO A 1 242 ? 34.244 -6.786 -10.91 1 85.33 242 PRO A C 1
ATOM 1885 O O . PRO A 1 242 ? 34.836 -7.822 -10.595 1 85.33 242 PRO A O 1
ATOM 1888 N N . MET A 1 243 ? 34.836 -5.778 -11.344 1 80.84 243 MET A N 1
ATOM 1889 C CA . MET A 1 243 ? 36.292 -5.749 -11.449 1 80.84 243 MET A CA 1
ATOM 1890 C C . MET A 1 243 ? 36.938 -5.77 -10.068 1 80.84 243 MET A C 1
ATOM 1892 O O . MET A 1 243 ? 38.01 -6.351 -9.888 1 80.84 243 MET A O 1
ATOM 1896 N N . ALA A 1 244 ? 36.241 -5.213 -9.159 1 75.39 244 ALA A N 1
ATOM 1897 C CA . ALA A 1 244 ? 36.812 -5.072 -7.822 1 75.39 244 ALA A CA 1
ATOM 1898 C C . ALA A 1 244 ? 36.447 -6.264 -6.941 1 75.39 244 ALA A C 1
ATOM 1900 O O . ALA A 1 244 ? 37.215 -6.647 -6.055 1 75.39 244 ALA A O 1
ATOM 1901 N N . PHE A 1 245 ? 35.313 -6.816 -7.165 1 71.34 245 PHE A N 1
ATOM 1902 C CA . PHE A 1 245 ? 34.839 -7.732 -6.134 1 71.34 245 PHE A CA 1
ATOM 1903 C C . PHE A 1 245 ? 34.434 -9.069 -6.743 1 71.34 245 PHE A C 1
ATOM 1905 O O . PHE A 1 245 ? 34.097 -10.01 -6.021 1 71.34 245 PHE A O 1
ATOM 1912 N N . ALA A 1 246 ? 34.313 -9.153 -8.045 1 63.32 246 ALA A N 1
ATOM 1913 C CA . ALA A 1 246 ? 33.937 -10.443 -8.62 1 63.32 246 ALA A CA 1
ATOM 1914 C C . ALA A 1 246 ? 35.098 -11.431 -8.556 1 63.32 246 ALA A C 1
ATOM 1916 O O . ALA A 1 246 ? 36.248 -11.064 -8.809 1 63.32 246 ALA A O 1
ATOM 1917 N N . SER A 1 247 ? 34.819 -12.504 -7.793 1 59.45 247 SER A N 1
ATOM 1918 C CA . SER A 1 247 ? 35.82 -13.565 -7.851 1 59.45 247 SER A CA 1
ATOM 1919 C C . SER A 1 247 ? 36.105 -13.978 -9.291 1 59.45 247 SER A C 1
ATOM 1921 O O . SER A 1 247 ? 35.304 -13.711 -10.189 1 59.45 247 SER A O 1
ATOM 1923 N N . SER A 1 248 ? 37.411 -14.422 -9.553 1 51.74 248 SER A N 1
ATOM 1924 C CA . SER A 1 248 ? 37.86 -14.893 -10.859 1 51.74 248 SER A CA 1
ATOM 1925 C C . SER A 1 248 ? 36.776 -15.706 -11.557 1 51.74 248 SER A C 1
ATOM 1927 O O . SER A 1 248 ? 36.56 -15.558 -12.762 1 51.74 248 SER A O 1
ATOM 1929 N N . ASN A 1 249 ? 36.096 -16.503 -10.881 1 49.97 249 ASN A N 1
ATOM 1930 C CA . ASN A 1 249 ? 35.096 -17.395 -11.458 1 49.97 249 ASN A CA 1
ATOM 1931 C C . ASN A 1 249 ? 33.801 -16.654 -11.777 1 49.97 249 ASN A C 1
ATOM 1933 O O . ASN A 1 249 ? 33.099 -17.004 -12.728 1 49.97 249 ASN A O 1
ATOM 1937 N N . GLU A 1 250 ? 33.512 -15.606 -11.015 1 54.13 250 GLU A N 1
ATOM 1938 C CA . GLU A 1 250 ? 32.259 -14.877 -11.191 1 54.13 250 GLU A CA 1
ATOM 1939 C C . GLU A 1 250 ? 32.368 -13.857 -12.321 1 54.13 250 GLU A C 1
ATOM 1941 O O . GLU A 1 250 ? 31.373 -13.54 -12.976 1 54.13 250 GLU A O 1
ATOM 1946 N N . LEU A 1 251 ? 33.606 -13.389 -12.509 1 52.15 251 LEU A N 1
ATOM 1947 C CA . LEU A 1 251 ? 33.88 -12.444 -13.586 1 52.15 251 LEU A CA 1
ATOM 1948 C C . LEU A 1 251 ? 33.554 -13.057 -14.944 1 52.15 251 LEU A C 1
ATOM 1950 O O . LEU A 1 251 ? 33.118 -12.355 -15.859 1 52.15 251 LEU A O 1
ATOM 1954 N N . SER A 1 252 ? 33.862 -14.268 -15.02 1 48.92 252 SER A N 1
ATOM 1955 C CA . SER A 1 252 ? 33.563 -14.927 -16.286 1 48.92 252 SER A CA 1
ATOM 1956 C C . SER A 1 252 ? 32.063 -14.935 -16.565 1 48.92 252 SER A C 1
ATOM 1958 O O . SER A 1 252 ? 31.642 -14.917 -17.724 1 48.92 252 SER A O 1
ATOM 1960 N N . GLU A 1 253 ? 31.313 -15.103 -15.565 1 47.2 253 GLU A N 1
ATOM 1961 C CA . GLU A 1 253 ? 29.871 -15.273 -15.717 1 47.2 253 GLU A CA 1
ATOM 1962 C C . GLU A 1 253 ? 29.16 -13.925 -15.791 1 47.2 253 GLU A C 1
ATOM 1964 O O . GLU A 1 253 ? 27.965 -13.863 -16.087 1 47.2 253 GLU A O 1
ATOM 1969 N N . VAL A 1 254 ? 29.852 -12.972 -15.223 1 55.1 254 VAL A N 1
ATOM 1970 C CA . VAL A 1 254 ? 29.187 -11.681 -15.366 1 55.1 254 VAL A CA 1
ATOM 1971 C C . VAL A 1 254 ? 29.15 -11.278 -16.838 1 55.1 254 VAL A C 1
ATOM 1973 O O . VAL A 1 254 ? 30.081 -10.641 -17.337 1 55.1 254 VAL A O 1
ATOM 1976 N N . ASN A 1 255 ? 28.797 -12.201 -17.586 1 56.32 255 ASN A N 1
ATOM 1977 C CA . ASN A 1 255 ? 28.552 -12.031 -19.014 1 56.32 255 ASN A CA 1
ATOM 1978 C C . ASN A 1 255 ? 27.651 -10.83 -19.289 1 56.32 255 ASN A C 1
ATOM 1980 O O . ASN A 1 255 ? 27.05 -10.732 -20.36 1 56.32 255 ASN A O 1
ATOM 1984 N N . ASN A 1 256 ? 27.561 -9.975 -18.285 1 66.37 256 ASN A N 1
ATOM 1985 C CA . ASN A 1 256 ? 26.688 -8.868 -18.661 1 66.37 256 ASN A CA 1
ATOM 1986 C C . ASN A 1 256 ? 27.452 -7.782 -19.412 1 66.37 256 ASN A C 1
ATOM 1988 O O . ASN A 1 256 ? 28.524 -7.356 -18.977 1 66.37 256 ASN A O 1
ATOM 1992 N N . PRO A 1 257 ? 27.05 -7.543 -20.646 1 80.97 257 PRO A N 1
ATOM 1993 C CA . PRO A 1 257 ? 27.627 -6.442 -21.42 1 80.97 257 PRO A CA 1
ATOM 1994 C C . PRO A 1 257 ? 27.72 -5.144 -20.621 1 80.97 257 PRO A C 1
ATOM 1996 O O . PRO A 1 257 ? 26.962 -4.946 -19.667 1 80.97 257 PRO A O 1
ATOM 1999 N N . LEU A 1 258 ? 28.888 -4.427 -20.845 1 88.75 258 LEU A N 1
ATOM 2000 C CA . LEU A 1 258 ? 29.132 -3.124 -20.237 1 88.75 258 LEU A CA 1
ATOM 2001 C C . LEU A 1 258 ? 27.876 -2.26 -20.278 1 88.75 258 LEU A C 1
ATOM 2003 O O . LEU A 1 258 ? 27.567 -1.56 -19.312 1 88.75 258 LEU A O 1
ATOM 2007 N N . ALA A 1 259 ? 27.14 -2.396 -21.322 1 91.81 259 ALA A N 1
ATOM 2008 C CA . ALA A 1 259 ? 25.933 -1.593 -21.5 1 91.81 259 ALA A CA 1
ATOM 2009 C C . ALA A 1 259 ? 24.868 -1.968 -20.474 1 91.81 259 ALA A C 1
ATOM 2011 O O . ALA A 1 259 ? 24.166 -1.098 -19.952 1 91.81 259 ALA A O 1
ATOM 2012 N N . GLN A 1 260 ? 24.751 -3.181 -20.153 1 93.09 260 GLN A N 1
ATOM 2013 C CA . GLN A 1 260 ? 23.766 -3.647 -19.182 1 93.09 260 GLN A CA 1
ATOM 2014 C C . GLN A 1 260 ? 24.128 -3.193 -17.771 1 93.09 260 GLN A C 1
ATOM 2016 O O . GLN A 1 260 ? 23.254 -2.798 -16.997 1 93.09 260 GLN A O 1
ATOM 2021 N N . ARG A 1 261 ? 25.385 -3.209 -17.484 1 93.39 261 ARG A N 1
ATOM 2022 C CA . ARG A 1 261 ? 25.83 -2.754 -16.17 1 93.39 261 ARG A CA 1
ATOM 2023 C C . ARG A 1 261 ? 25.615 -1.253 -16.009 1 93.39 261 ARG A C 1
ATOM 2025 O O . ARG A 1 261 ? 25.18 -0.793 -14.951 1 93.39 261 ARG A O 1
ATOM 2032 N N . ALA A 1 262 ? 25.923 -0.575 -17.08 1 95.38 262 ALA A N 1
ATOM 2033 C CA . ALA A 1 262 ? 25.72 0.871 -17.06 1 95.38 262 ALA A CA 1
ATOM 2034 C C . ALA A 1 262 ? 24.243 1.215 -16.884 1 95.38 262 ALA A C 1
ATOM 2036 O O . ALA A 1 262 ? 23.898 2.135 -16.138 1 95.38 262 ALA A O 1
ATOM 2037 N N . MET A 1 263 ? 23.406 0.506 -17.558 1 96.45 263 MET A N 1
ATOM 2038 C CA . MET A 1 263 ? 21.967 0.736 -17.457 1 96.45 263 MET A CA 1
ATOM 2039 C C . MET A 1 263 ? 21.47 0.455 -16.043 1 96.45 263 MET A C 1
ATOM 2041 O O . MET A 1 263 ? 20.65 1.204 -15.509 1 96.45 263 MET A O 1
ATOM 2045 N N . LEU A 1 264 ? 22.002 -0.588 -15.472 1 96.19 264 LEU A N 1
ATOM 2046 C CA . LEU A 1 264 ? 21.641 -0.896 -14.092 1 96.19 264 LEU A CA 1
ATOM 2047 C C . LEU A 1 264 ? 22.026 0.248 -13.161 1 96.19 264 LEU A C 1
ATOM 2049 O O . LEU A 1 264 ? 21.214 0.689 -12.344 1 96.19 264 LEU A O 1
ATOM 2053 N N . GLY A 1 265 ? 23.28 0.675 -13.327 1 97.77 265 GLY A N 1
ATOM 2054 C CA . GLY A 1 265 ? 23.735 1.786 -12.507 1 97.77 265 GLY A CA 1
ATOM 2055 C C . GLY A 1 265 ? 22.883 3.032 -12.663 1 97.77 265 GLY A C 1
ATOM 2056 O O . GLY A 1 265 ? 22.597 3.721 -11.682 1 97.77 265 GLY A O 1
ATOM 2057 N N . PHE A 1 266 ? 22.474 3.275 -13.884 1 97.92 266 PHE A N 1
ATOM 2058 C CA . PHE A 1 266 ? 21.629 4.425 -14.184 1 97.92 266 PHE A CA 1
ATOM 2059 C C . PHE A 1 266 ? 20.272 4.291 -13.503 1 97.92 266 PHE A C 1
ATOM 2061 O O . PHE A 1 266 ? 19.806 5.226 -12.847 1 97.92 266 PHE A O 1
ATOM 2068 N N . LEU A 1 267 ? 19.659 3.156 -13.604 1 98.04 267 LEU A N 1
ATOM 2069 C CA . LEU A 1 267 ? 18.346 2.908 -13.017 1 98.04 267 LEU A CA 1
ATOM 2070 C C . LEU A 1 267 ? 18.408 2.983 -11.496 1 98.04 267 LEU A C 1
ATOM 2072 O O . LEU A 1 267 ? 17.506 3.533 -10.86 1 98.04 267 LEU A O 1
ATOM 2076 N N . LEU A 1 268 ? 19.462 2.466 -10.952 1 98.51 268 LEU A N 1
ATOM 2077 C CA . LEU A 1 268 ? 19.604 2.48 -9.5 1 98.51 268 LEU A CA 1
ATOM 2078 C C . LEU A 1 268 ? 19.805 3.902 -8.987 1 98.51 268 LEU A C 1
ATOM 2080 O O . LEU A 1 268 ? 19.287 4.263 -7.928 1 98.51 268 LEU A O 1
ATOM 2084 N N . ALA A 1 269 ? 20.529 4.684 -9.715 1 98.14 269 ALA A N 1
ATOM 2085 C CA . ALA A 1 269 ? 20.741 6.079 -9.336 1 98.14 269 ALA A CA 1
ATOM 2086 C C . ALA A 1 269 ? 19.423 6.848 -9.319 1 98.14 269 ALA A C 1
ATOM 2088 O O . ALA A 1 269 ? 19.126 7.561 -8.357 1 98.14 269 ALA A O 1
ATOM 2089 N N . ILE A 1 270 ? 18.62 6.664 -10.34 1 97.65 270 ILE A N 1
ATOM 2090 C CA . ILE A 1 270 ? 17.338 7.351 -10.444 1 97.65 270 ILE A CA 1
ATOM 2091 C C . ILE A 1 270 ? 16.41 6.886 -9.324 1 97.65 270 ILE A C 1
ATOM 2093 O O . ILE A 1 270 ? 15.778 7.705 -8.652 1 97.65 270 ILE A O 1
ATOM 2097 N N . ALA A 1 271 ? 16.383 5.577 -9.139 1 98.1 271 ALA A N 1
ATOM 2098 C CA . ALA A 1 271 ? 15.545 5.025 -8.078 1 98.1 271 ALA A CA 1
ATOM 2099 C C . ALA A 1 271 ? 15.98 5.543 -6.71 1 98.1 271 ALA A C 1
ATOM 2101 O O . ALA A 1 271 ? 15.142 5.818 -5.848 1 98.1 271 ALA A O 1
ATOM 2102 N N . GLY A 1 272 ? 17.258 5.652 -6.54 1 97.94 272 GLY A N 1
ATOM 2103 C CA . GLY A 1 272 ? 17.783 6.159 -5.282 1 97.94 272 GLY A CA 1
ATOM 2104 C C . GLY A 1 272 ? 17.387 7.597 -5.006 1 97.94 272 GLY A C 1
ATOM 2105 O O . GLY A 1 272 ? 17.029 7.942 -3.878 1 97.94 272 GLY A O 1
ATOM 2106 N N . ILE A 1 273 ? 17.442 8.428 -6 1 96.17 273 ILE A N 1
ATOM 2107 C CA . ILE A 1 273 ? 17.061 9.83 -5.874 1 96.17 273 ILE A CA 1
ATOM 2108 C C . ILE A 1 273 ? 15.589 9.932 -5.48 1 96.17 273 ILE A C 1
ATOM 2110 O O . ILE A 1 273 ? 15.235 10.679 -4.565 1 96.17 273 ILE A O 1
ATOM 2114 N N . ILE A 1 274 ? 14.787 9.137 -6.124 1 96.32 274 ILE A N 1
ATOM 2115 C CA . ILE A 1 274 ? 13.351 9.144 -5.864 1 96.32 274 ILE A CA 1
ATOM 2116 C C . ILE A 1 274 ? 13.081 8.654 -4.443 1 96.32 274 ILE A C 1
ATOM 2118 O O . ILE A 1 274 ? 12.236 9.212 -3.738 1 96.32 274 ILE A O 1
ATOM 2122 N N . GLY A 1 275 ? 13.807 7.633 -4.035 1 97.14 275 GLY A N 1
ATOM 2123 C CA . GLY A 1 275 ? 13.668 7.127 -2.678 1 97.14 275 GLY A CA 1
ATOM 2124 C C . GLY A 1 275 ? 14.053 8.143 -1.62 1 97.14 275 GLY A C 1
ATOM 2125 O O . GLY A 1 275 ? 13.353 8.298 -0.616 1 97.14 275 GLY A O 1
ATOM 2126 N N . ASP A 1 276 ? 15.086 8.797 -1.832 1 96.18 276 ASP A N 1
ATOM 2127 C CA . ASP A 1 276 ? 15.551 9.839 -0.922 1 96.18 276 ASP A CA 1
ATOM 2128 C C . ASP A 1 276 ? 14.528 10.967 -0.81 1 96.18 276 ASP A C 1
ATOM 2130 O O . ASP A 1 276 ? 14.273 11.475 0.283 1 96.18 276 ASP A O 1
ATOM 2134 N N . LEU A 1 277 ? 13.928 11.336 -1.899 1 94.92 277 LEU A N 1
ATOM 2135 C CA . LEU A 1 277 ? 12.919 12.39 -1.904 1 94.92 277 LEU A CA 1
ATOM 2136 C C . LEU A 1 277 ? 11.666 11.946 -1.158 1 94.92 277 LEU A C 1
ATOM 2138 O O . LEU A 1 277 ? 11.03 12.749 -0.47 1 94.92 277 LEU A O 1
ATOM 2142 N N . ALA A 1 278 ? 11.365 10.69 -1.327 1 95.9 278 ALA A N 1
ATOM 2143 C CA . ALA A 1 278 ? 10.195 10.154 -0.635 1 95.9 278 ALA A CA 1
ATOM 2144 C C . ALA A 1 278 ? 10.361 10.251 0.879 1 95.9 278 ALA A C 1
ATOM 2146 O O . ALA A 1 278 ? 9.452 10.7 1.581 1 95.9 278 ALA A O 1
ATOM 2147 N N . GLU A 1 279 ? 11.46 9.815 1.386 1 96.01 279 GLU A N 1
ATOM 2148 C CA . GLU A 1 279 ? 11.709 9.904 2.821 1 96.01 279 GLU A CA 1
ATOM 2149 C C . GLU A 1 279 ? 11.762 11.357 3.283 1 96.01 279 GLU A C 1
ATOM 2151 O O . GLU A 1 279 ? 11.263 11.69 4.36 1 96.01 279 GLU A O 1
ATOM 2156 N N . SER A 1 280 ? 12.404 12.251 2.494 1 94.23 280 SER A N 1
ATOM 2157 C CA . SER A 1 280 ? 12.504 13.667 2.834 1 94.23 280 SER A CA 1
ATOM 2158 C C . SER A 1 280 ? 11.123 14.301 2.97 1 94.23 280 SER A C 1
ATOM 2160 O O . SER A 1 280 ? 10.904 15.14 3.846 1 94.23 280 SER A O 1
ATOM 2162 N N . SER A 1 281 ? 10.219 13.919 2.131 1 91.59 281 SER A N 1
ATOM 2163 C CA . SER A 1 281 ? 8.862 14.449 2.208 1 91.59 281 SER A CA 1
ATOM 2164 C C . SER A 1 281 ? 8.196 14.075 3.528 1 91.59 281 SER A C 1
ATOM 2166 O O . SER A 1 281 ? 7.419 14.856 4.081 1 91.59 281 SER A O 1
ATOM 2168 N N . VAL A 1 282 ? 8.502 12.867 4.02 1 92.48 282 VAL A N 1
ATOM 2169 C CA . VAL A 1 282 ? 7.96 12.417 5.299 1 92.48 282 VAL A CA 1
ATOM 2170 C C . VAL A 1 282 ? 8.563 13.241 6.434 1 92.48 282 VAL A C 1
ATOM 2172 O O . VAL A 1 282 ? 7.843 13.711 7.319 1 92.48 282 VAL A O 1
ATOM 2175 N N . LYS A 1 283 ? 9.853 13.445 6.337 1 91.89 283 LYS A N 1
ATOM 2176 C CA . LYS A 1 283 ? 10.543 14.198 7.38 1 91.89 283 LYS A CA 1
ATOM 2177 C C . LYS A 1 283 ? 10.041 15.638 7.442 1 91.89 283 LYS A C 1
ATOM 2179 O O . LYS A 1 283 ? 9.842 16.185 8.529 1 91.89 283 LYS A O 1
ATOM 2184 N N . ARG A 1 284 ? 9.705 16.276 6.342 1 86.12 284 ARG A N 1
ATOM 2185 C CA . ARG A 1 284 ? 9.249 17.662 6.305 1 86.12 284 ARG A CA 1
ATOM 2186 C C . ARG A 1 284 ? 7.851 17.794 6.901 1 86.12 284 ARG A C 1
ATOM 2188 O O . ARG A 1 284 ? 7.545 18.786 7.566 1 86.12 284 ARG A O 1
ATOM 2195 N N . LEU A 1 285 ? 7.069 16.837 6.634 1 83.76 285 LEU A N 1
ATOM 2196 C CA . LEU A 1 285 ? 5.733 16.856 7.22 1 83.76 285 LEU A CA 1
ATOM 2197 C C . LEU A 1 285 ? 5.805 16.748 8.74 1 83.76 285 LEU A C 1
ATOM 2199 O O . LEU A 1 285 ? 4.942 17.274 9.445 1 83.76 285 LEU A O 1
ATOM 2203 N N . SER A 1 286 ? 6.804 16.07 9.173 1 86.37 286 SER A N 1
ATOM 2204 C CA . SER A 1 286 ? 7.007 15.922 10.611 1 86.37 286 SER A CA 1
ATOM 2205 C C . SER A 1 286 ? 7.869 17.05 11.166 1 86.37 286 SER A C 1
ATOM 2207 O O . SER A 1 286 ? 8.253 17.025 12.338 1 86.37 286 SER A O 1
ATOM 2209 N N . THR A 1 287 ? 8.318 18.03 10.299 1 85.64 287 THR A N 1
ATOM 2210 C CA . THR A 1 287 ? 9.139 19.182 10.655 1 85.64 287 THR A CA 1
ATOM 2211 C C . THR A 1 287 ? 10.489 18.734 11.208 1 85.64 287 THR A C 1
ATOM 2213 O O . THR A 1 287 ? 10.96 19.265 12.216 1 85.64 287 THR A O 1
ATOM 2216 N N . LYS A 1 288 ? 10.969 17.681 10.704 1 87.46 288 LYS A N 1
ATOM 2217 C CA . LYS A 1 288 ? 12.282 17.16 11.071 1 87.46 288 LYS A CA 1
ATOM 2218 C C . LYS A 1 288 ? 13.215 17.121 9.864 1 87.46 288 LYS A C 1
ATOM 2220 O O . LYS A 1 288 ? 12.761 16.983 8.726 1 87.46 288 LYS A O 1
ATOM 2225 N N . LYS A 1 289 ? 14.455 17.234 10.162 1 86.58 289 LYS A N 1
ATOM 2226 C CA . LYS A 1 289 ? 15.459 17.171 9.104 1 86.58 289 LYS A CA 1
ATOM 2227 C C . LYS A 1 289 ? 16.041 15.765 8.982 1 86.58 289 LYS A C 1
ATOM 2229 O O . LYS A 1 289 ? 16.364 15.315 7.88 1 86.58 289 LYS A O 1
ATOM 2234 N N . ASP A 1 290 ? 16.199 15.165 10.14 1 90.13 290 ASP A N 1
ATOM 2235 C CA . ASP A 1 290 ? 16.741 13.811 10.203 1 90.13 290 ASP A CA 1
ATOM 2236 C C . ASP A 1 290 ? 15.757 12.856 10.876 1 90.13 290 ASP A C 1
ATOM 2238 O O . ASP A 1 290 ? 14.95 13.274 11.709 1 90.13 290 ASP A O 1
ATOM 2242 N N . SER A 1 291 ? 15.832 11.571 10.46 1 90.14 291 SER A N 1
ATOM 2243 C CA . SER A 1 291 ? 14.909 10.58 11.004 1 90.14 291 SER A CA 1
ATOM 2244 C C . SER A 1 291 ? 15.301 10.179 12.422 1 90.14 291 SER A C 1
ATOM 2246 O O . SER A 1 291 ? 14.493 9.608 13.157 1 90.14 291 SER A O 1
ATOM 2248 N N . GLY A 1 292 ? 16.562 10.353 12.743 1 85.99 292 GLY A N 1
ATOM 2249 C CA . GLY A 1 292 ? 17.114 10.014 14.045 1 85.99 292 GLY A CA 1
ATOM 2250 C C . GLY A 1 292 ? 18.504 10.577 14.269 1 85.99 292 GLY A C 1
ATOM 2251 O O . GLY A 1 292 ? 18.976 11.408 13.49 1 85.99 292 GLY A O 1
ATOM 2252 N N . LYS A 1 293 ? 19.154 10.138 15.426 1 81.28 293 LYS A N 1
ATOM 2253 C CA . LYS A 1 293 ? 20.475 10.654 15.772 1 81.28 293 LYS A CA 1
ATOM 2254 C C . LYS A 1 293 ? 21.458 9.516 16.033 1 81.28 293 LYS A C 1
ATOM 2256 O O . LYS A 1 293 ? 22.553 9.742 16.554 1 81.28 293 LYS A O 1
ATOM 2261 N N . LEU A 1 294 ? 21.076 8.347 15.602 1 78.94 294 LEU A N 1
ATOM 2262 C CA . LEU A 1 294 ? 21.866 7.169 15.941 1 78.94 294 LEU A CA 1
ATOM 2263 C C . LEU A 1 294 ? 23.217 7.199 15.234 1 78.94 294 LEU A C 1
ATOM 2265 O O . LEU A 1 294 ? 24.212 6.702 15.766 1 78.94 294 LEU A O 1
ATOM 2269 N N . LEU A 1 295 ? 23.241 7.775 13.996 1 73.81 295 LEU A N 1
ATOM 2270 C CA . LEU A 1 295 ? 24.478 7.814 13.224 1 73.81 295 LEU A CA 1
ATOM 2271 C C . LEU A 1 295 ? 25.036 9.232 13.163 1 73.81 295 LEU A C 1
ATOM 2273 O O . LEU A 1 295 ? 24.528 10.072 12.416 1 73.81 295 LEU A O 1
ATOM 2277 N N . PRO A 1 296 ? 26.067 9.448 14.01 1 71.19 296 PRO A N 1
ATOM 2278 C CA . PRO A 1 296 ? 26.627 10.801 14.056 1 71.19 296 PRO A CA 1
ATOM 2279 C C . PRO A 1 296 ? 26.985 11.339 12.673 1 71.19 296 PRO A C 1
ATOM 2281 O O . PRO A 1 296 ? 27.699 10.678 11.915 1 71.19 296 PRO A O 1
ATOM 2284 N N . GLY A 1 297 ? 26.472 12.442 12.342 1 69.15 297 GLY A N 1
ATOM 2285 C CA . GLY A 1 297 ? 26.769 13.094 11.076 1 69.15 297 GLY A CA 1
ATOM 2286 C C . GLY A 1 297 ? 25.904 12.599 9.932 1 69.15 297 GLY A C 1
ATOM 2287 O O . GLY A 1 297 ? 25.894 13.195 8.853 1 69.15 297 GLY A O 1
ATOM 2288 N N . HIS A 1 298 ? 25.159 11.487 10.262 1 74.08 298 HIS A N 1
ATOM 2289 C CA . HIS A 1 298 ? 24.443 10.868 9.152 1 74.08 298 HIS A CA 1
ATOM 2290 C C . HIS A 1 298 ? 22.952 10.753 9.454 1 74.08 298 HIS A C 1
ATOM 2292 O O . HIS A 1 298 ? 22.181 10.271 8.621 1 74.08 298 HIS A O 1
ATOM 2298 N N . GLY A 1 299 ? 22.596 11.212 10.669 1 85.82 299 GLY A N 1
ATOM 2299 C CA . GLY A 1 299 ? 21.18 11.165 10.996 1 85.82 299 GLY A CA 1
ATOM 2300 C C . GLY A 1 299 ? 20.733 9.814 11.521 1 85.82 299 GLY A C 1
ATOM 2301 O O . GLY A 1 299 ? 21.407 9.215 12.361 1 85.82 299 GLY A O 1
ATOM 2302 N N . GLY A 1 300 ? 19.613 9.361 11.04 1 91.05 300 GLY A N 1
ATOM 2303 C CA . GLY A 1 300 ? 19.073 8.086 11.484 1 91.05 300 GLY A CA 1
ATOM 2304 C C . GLY A 1 300 ? 19.33 6.956 10.505 1 91.05 300 GLY A C 1
ATOM 2305 O O . GLY A 1 300 ? 19.98 7.154 9.476 1 91.05 300 GLY A O 1
ATOM 2306 N N . VAL A 1 301 ? 18.908 5.766 10.851 1 93.75 301 VAL A N 1
ATOM 2307 C CA . VAL A 1 301 ? 19.099 4.582 10.019 1 93.75 301 VAL A CA 1
ATOM 2308 C C . VAL A 1 301 ? 18.22 4.679 8.774 1 93.75 301 VAL A C 1
ATOM 2310 O O . VAL A 1 301 ? 18.621 4.251 7.689 1 93.75 301 VAL A O 1
ATOM 2313 N N . VAL A 1 302 ? 17.043 5.256 8.918 1 96.02 302 VAL A N 1
ATOM 2314 C CA . VAL A 1 302 ? 16.181 5.429 7.754 1 96.02 302 VAL A CA 1
ATOM 2315 C C . VAL A 1 302 ? 16.872 6.324 6.728 1 96.02 302 VAL A C 1
ATOM 2317 O O . VAL A 1 302 ? 16.759 6.098 5.521 1 96.02 302 VAL A O 1
ATOM 2320 N N . ASP A 1 303 ? 17.636 7.33 7.194 1 94.2 303 ASP A N 1
ATOM 2321 C CA . ASP A 1 303 ? 18.367 8.251 6.329 1 94.2 303 ASP A CA 1
ATOM 2322 C C . ASP A 1 303 ? 19.441 7.516 5.528 1 94.2 303 ASP A C 1
ATOM 2324 O O . ASP A 1 303 ? 19.796 7.936 4.425 1 94.2 303 ASP A O 1
ATOM 2328 N N . ARG A 1 304 ? 19.88 6.414 6.055 1 92.15 304 ARG A N 1
ATOM 2329 C CA . ARG A 1 304 ? 20.959 5.673 5.409 1 92.15 304 ARG A CA 1
ATOM 2330 C C . ARG A 1 304 ? 20.406 4.627 4.447 1 92.15 304 ARG A C 1
ATOM 2332 O O . ARG A 1 304 ? 21.137 4.101 3.606 1 92.15 304 ARG A O 1
ATOM 2339 N N . PHE A 1 305 ? 19.146 4.358 4.576 1 95.78 305 PHE A N 1
ATOM 2340 C CA . PHE A 1 305 ? 18.548 3.319 3.744 1 95.78 305 PHE A CA 1
ATOM 2341 C C . PHE A 1 305 ? 17.549 3.92 2.763 1 95.78 305 PHE A C 1
ATOM 2343 O O . PHE A 1 305 ? 16.991 3.21 1.924 1 95.78 305 PHE A O 1
ATOM 2350 N N . ASP A 1 306 ? 17.286 5.219 2.838 1 96.77 306 ASP A N 1
ATOM 2351 C CA . ASP A 1 306 ? 16.221 5.865 2.077 1 96.77 306 ASP A CA 1
ATOM 2352 C C . ASP A 1 306 ? 16.399 5.635 0.578 1 96.77 306 ASP A C 1
ATOM 2354 O O . ASP A 1 306 ? 15.445 5.283 -0.119 1 96.77 306 ASP A O 1
ATOM 2358 N N . SER A 1 307 ? 17.67 5.724 0.028 1 97.52 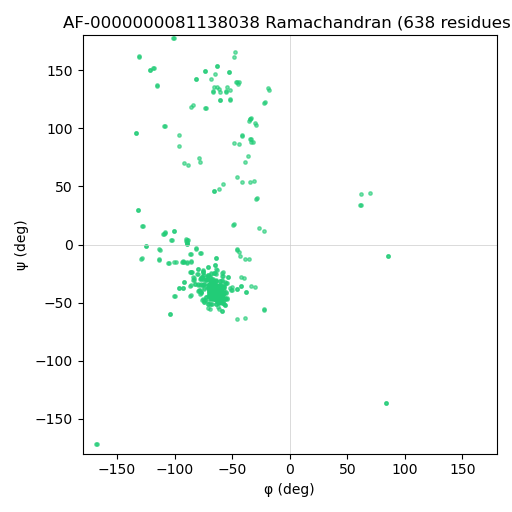307 SER A N 1
ATOM 2359 C CA . SER A 1 307 ? 17.941 5.48 -1.385 1 97.52 307 SER A CA 1
ATOM 2360 C C . SER A 1 307 ? 17.907 3.989 -1.704 1 97.52 307 SER A C 1
ATOM 2362 O O . SER A 1 307 ? 17.498 3.592 -2.797 1 97.52 307 SER A O 1
ATOM 2364 N N . LEU A 1 308 ? 18.25 3.182 -0.741 1 97.78 308 LEU A N 1
ATOM 2365 C CA . LEU A 1 308 ? 18.371 1.743 -0.944 1 97.78 308 LEU A CA 1
ATOM 2366 C C . LEU A 1 308 ? 16.997 1.096 -1.082 1 97.78 308 LEU A C 1
ATOM 2368 O O . LEU A 1 308 ? 16.844 0.101 -1.794 1 97.78 308 LEU A O 1
ATOM 2372 N N . LEU A 1 309 ? 15.994 1.634 -0.448 1 98.42 309 LEU A N 1
ATOM 2373 C CA . LEU A 1 309 ? 14.674 1.016 -0.397 1 98.42 309 LEU A CA 1
ATOM 2374 C C . LEU A 1 309 ? 14.072 0.902 -1.793 1 98.42 309 LEU A C 1
ATOM 2376 O O . LEU A 1 309 ? 13.649 -0.18 -2.205 1 98.42 309 LEU A O 1
ATOM 2380 N N . SER A 1 310 ? 14.075 1.931 -2.542 1 98.18 310 SER A N 1
ATOM 2381 C CA . SER A 1 310 ? 13.525 1.888 -3.892 1 98.18 310 SER A CA 1
ATOM 2382 C C . SER A 1 310 ? 14.486 1.206 -4.86 1 98.18 310 SER A C 1
ATOM 2384 O O . SER A 1 310 ? 14.058 0.489 -5.766 1 98.18 310 SER A O 1
ATOM 2386 N N . SER A 1 311 ? 15.794 1.356 -4.686 1 98.58 311 SER A N 1
ATOM 2387 C CA . SER A 1 311 ? 16.796 0.766 -5.567 1 98.58 311 SER A CA 1
ATOM 2388 C C . SER A 1 311 ? 16.805 -0.755 -5.455 1 98.58 311 SER A C 1
ATOM 2390 O O . SER A 1 311 ? 17.069 -1.454 -6.435 1 98.58 311 SER A O 1
ATOM 2392 N N . ALA A 1 312 ? 16.543 -1.222 -4.266 1 98.29 312 ALA A N 1
ATOM 2393 C CA . ALA A 1 312 ? 16.524 -2.667 -4.051 1 98.29 312 ALA A CA 1
ATOM 2394 C C . ALA A 1 312 ? 15.431 -3.331 -4.885 1 98.29 312 ALA A C 1
ATOM 2396 O O . ALA A 1 312 ? 15.615 -4.44 -5.391 1 98.29 312 ALA A O 1
ATOM 2397 N N . VAL A 1 313 ? 14.316 -2.686 -4.991 1 98.05 313 VAL A N 1
ATOM 2398 C CA . VAL A 1 313 ? 13.214 -3.218 -5.786 1 98.05 313 VAL A CA 1
ATOM 2399 C C . VAL A 1 313 ? 13.63 -3.305 -7.253 1 98.05 313 VAL A C 1
ATOM 2401 O O . VAL A 1 313 ? 13.443 -4.34 -7.897 1 98.05 313 VAL A O 1
ATOM 2404 N N . VAL A 1 314 ? 14.26 -2.313 -7.733 1 97.65 314 VAL A N 1
ATOM 2405 C CA . VAL A 1 314 ? 14.723 -2.285 -9.117 1 97.65 314 VAL A CA 1
ATOM 2406 C C . VAL A 1 314 ? 15.77 -3.374 -9.335 1 97.65 314 VAL A C 1
ATOM 2408 O O . VAL A 1 314 ? 15.716 -4.107 -10.325 1 97.65 314 VAL A O 1
ATOM 2411 N N . TYR A 1 315 ? 16.676 -3.49 -8.404 1 97.18 315 TYR A N 1
ATOM 2412 C CA . TYR A 1 315 ? 17.75 -4.47 -8.515 1 97.18 315 TYR A CA 1
ATOM 2413 C C . TYR A 1 315 ? 17.195 -5.889 -8.535 1 97.18 315 TYR A C 1
ATOM 2415 O O . TYR A 1 315 ? 17.632 -6.722 -9.333 1 97.18 315 TYR A O 1
ATOM 2423 N N . TYR A 1 316 ? 16.32 -6.131 -7.663 1 96.15 316 TYR A N 1
ATOM 2424 C CA . TYR A 1 316 ? 15.736 -7.464 -7.573 1 96.15 316 TYR A CA 1
ATOM 2425 C C . TYR A 1 316 ? 15.119 -7.88 -8.903 1 96.15 316 TYR A C 1
ATOM 2427 O O . TYR A 1 316 ? 15.341 -8.998 -9.375 1 96.15 316 TYR A O 1
ATOM 2435 N N . TYR A 1 317 ? 14.389 -7.034 -9.514 1 94.82 317 TYR A N 1
ATOM 2436 C CA . TYR A 1 317 ? 13.705 -7.378 -10.755 1 94.82 317 TYR A CA 1
ATOM 2437 C C . TYR A 1 317 ? 14.678 -7.392 -11.928 1 94.82 317 TYR A C 1
ATOM 2439 O O . TYR A 1 317 ? 14.472 -8.116 -12.905 1 94.82 317 TYR A O 1
ATOM 2447 N N . TRP A 1 318 ? 15.701 -6.595 -11.789 1 92.68 318 TRP A N 1
ATOM 2448 C CA . TRP A 1 318 ? 16.766 -6.67 -12.783 1 92.68 318 TRP A CA 1
ATOM 2449 C C . TRP A 1 318 ? 17.41 -8.053 -12.787 1 92.68 318 TRP A C 1
ATOM 2451 O O . TRP A 1 318 ? 17.709 -8.602 -13.85 1 92.68 318 TRP A O 1
ATOM 2461 N N . MET A 1 319 ? 17.581 -8.634 -11.643 1 88.65 319 MET A N 1
ATOM 2462 C CA . MET A 1 319 ? 18.195 -9.951 -11.495 1 88.65 319 MET A CA 1
ATOM 2463 C C . MET A 1 319 ? 17.298 -11.038 -12.077 1 88.65 319 MET A C 1
ATOM 2465 O O . MET A 1 319 ? 17.779 -12.103 -12.468 1 88.65 319 MET A O 1
ATOM 2469 N N . SER A 1 320 ? 15.989 -10.765 -12.127 1 82.02 320 SER A N 1
ATOM 2470 C CA . SER A 1 320 ? 15.029 -11.773 -12.565 1 82.02 320 SER A CA 1
ATOM 2471 C C . SER A 1 320 ? 14.886 -11.777 -14.083 1 82.02 320 SER A C 1
ATOM 2473 O O . SER A 1 320 ? 14.204 -12.637 -14.645 1 82.02 320 SER A O 1
ATOM 2475 N N . VAL A 1 321 ? 15.357 -10.778 -14.752 1 76.02 321 VAL A N 1
ATOM 2476 C CA . VAL A 1 321 ? 15.328 -10.728 -16.21 1 76.02 321 VAL A CA 1
ATOM 2477 C C . VAL A 1 321 ? 16.529 -11.482 -16.777 1 76.02 321 VAL A C 1
ATOM 2479 O O . VAL A 1 321 ? 17.641 -11.373 -16.255 1 76.02 321 VAL A O 1
ATOM 2482 N N . MET B 1 1 ? -51.708 4.897 13.411 1 21.12 1 MET B N 1
ATOM 2483 C CA . MET B 1 1 ? -51.225 3.707 12.715 1 21.12 1 MET B CA 1
ATOM 2484 C C . MET B 1 1 ? -49.801 3.913 12.21 1 21.12 1 MET B C 1
ATOM 2486 O O . MET B 1 1 ? -49.571 4.699 11.289 1 21.12 1 MET B O 1
ATOM 2490 N N . ALA B 1 2 ? -48.814 4.015 13.026 1 29.48 2 ALA B N 1
ATOM 2491 C CA . ALA B 1 2 ? -47.4 4.165 12.692 1 29.48 2 ALA B CA 1
ATOM 2492 C C . ALA B 1 2 ? -46.995 3.208 11.574 1 29.48 2 ALA B C 1
ATOM 2494 O O . ALA B 1 2 ? -47.273 2.009 11.644 1 29.48 2 ALA B O 1
ATOM 2495 N N . GLN B 1 3 ? -47.166 3.601 10.31 1 32.8 3 GLN B N 1
ATOM 2496 C CA . GLN B 1 3 ? -46.782 2.848 9.121 1 32.8 3 GLN B CA 1
ATOM 2497 C C . GLN B 1 3 ? -45.475 2.093 9.345 1 32.8 3 GLN B C 1
ATOM 2499 O O . GLN B 1 3 ? -44.44 2.703 9.621 1 32.8 3 GLN B O 1
ATOM 2504 N N . THR B 1 4 ? -45.439 0.999 10.053 1 38.84 4 THR B N 1
ATOM 2505 C CA . THR B 1 4 ? -44.373 0.005 10.09 1 38.84 4 THR B CA 1
ATOM 2506 C C . THR B 1 4 ? -43.721 -0.141 8.717 1 38.84 4 THR B C 1
ATOM 2508 O O . THR B 1 4 ? -44.334 -0.668 7.786 1 38.84 4 THR B O 1
ATOM 2511 N N . SER B 1 5 ? -43.252 0.83 8.05 1 43.99 5 SER B N 1
ATOM 2512 C CA . SER B 1 5 ? -42.572 0.813 6.759 1 43.99 5 SER B CA 1
ATOM 2513 C C . SER B 1 5 ? -41.731 -0.449 6.594 1 43.99 5 SER B C 1
ATOM 2515 O O . SER B 1 5 ? -40.92 -0.779 7.462 1 43.99 5 SER B O 1
ATOM 2517 N N . SER B 1 6 ? -42.238 -1.599 6.075 1 50.41 6 SER B N 1
ATOM 2518 C CA . SER B 1 6 ? -41.768 -2.96 5.837 1 50.41 6 SER B CA 1
ATOM 2519 C C . SER B 1 6 ? -40.291 -2.977 5.458 1 50.41 6 SER B C 1
ATOM 2521 O O . SER B 1 6 ? -39.854 -2.198 4.609 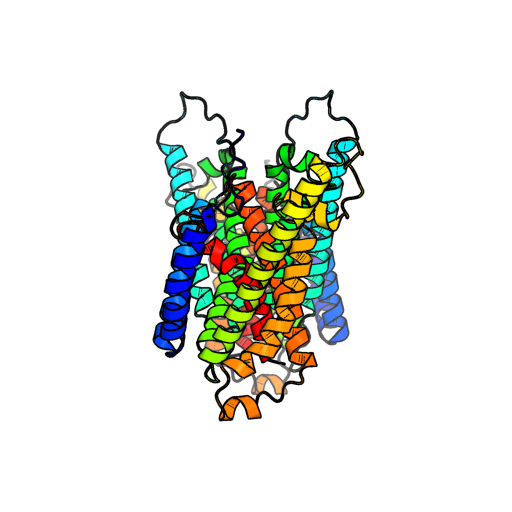1 50.41 6 SER B O 1
ATOM 2523 N N . SER B 1 7 ? -39.488 -3.439 6.371 1 59.47 7 SER B N 1
ATOM 2524 C CA . SER B 1 7 ? -38.061 -3.706 6.224 1 59.47 7 SER B CA 1
ATOM 2525 C C . SER B 1 7 ? -37.747 -4.296 4.853 1 59.47 7 SER B C 1
ATOM 2527 O O . SER B 1 7 ? -36.58 -4.394 4.466 1 59.47 7 SER B O 1
ATOM 2529 N N . TRP B 1 8 ? -38.903 -4.689 4.221 1 61.99 8 TRP B N 1
ATOM 2530 C CA . TRP B 1 8 ? -38.732 -5.349 2.931 1 61.99 8 TRP B CA 1
ATOM 2531 C C . TRP B 1 8 ? -39.174 -4.438 1.79 1 61.99 8 TRP B C 1
ATOM 2533 O O . TRP B 1 8 ? -39.412 -4.902 0.673 1 61.99 8 TRP B O 1
ATOM 2543 N N . ARG B 1 9 ? -39.446 -3.157 1.931 1 62.42 9 ARG B N 1
ATOM 2544 C CA . ARG B 1 9 ? -39.931 -2.242 0.902 1 62.42 9 ARG B CA 1
ATOM 2545 C C . ARG B 1 9 ? -38.959 -2.173 -0.271 1 62.42 9 ARG B C 1
ATOM 2547 O O . ARG B 1 9 ? -39.368 -1.929 -1.408 1 62.42 9 ARG B O 1
ATOM 2554 N N . ASP B 1 10 ? -37.706 -2.431 -0.009 1 67.85 10 ASP B N 1
ATOM 2555 C CA . ASP B 1 10 ? -36.703 -2.324 -1.064 1 67.85 10 ASP B CA 1
ATOM 2556 C C . ASP B 1 10 ? -36.532 -3.653 -1.796 1 67.85 10 ASP B C 1
ATOM 2558 O O . ASP B 1 10 ? -35.783 -3.739 -2.771 1 67.85 10 ASP B O 1
ATOM 2562 N N . LEU B 1 11 ? -37.303 -4.669 -1.509 1 71.32 11 LEU B N 1
ATOM 2563 C CA . LEU B 1 11 ? -37.109 -6.034 -1.985 1 71.32 11 LEU B CA 1
ATOM 2564 C C . LEU B 1 11 ? -37.417 -6.139 -3.475 1 71.32 11 LEU B C 1
ATOM 2566 O O . LEU B 1 11 ? -36.644 -6.729 -4.233 1 71.32 11 LEU B O 1
ATOM 2570 N N . PRO B 1 12 ? -38.563 -5.499 -3.878 1 67.85 12 PRO B N 1
ATOM 2571 C CA . PRO B 1 12 ? -38.843 -5.629 -5.31 1 67.85 12 PRO B CA 1
ATOM 2572 C C . PRO B 1 12 ? -37.729 -5.057 -6.183 1 67.85 12 PRO B C 1
ATOM 2574 O O . PRO B 1 12 ? -37.371 -5.653 -7.202 1 67.85 12 PRO B O 1
ATOM 2577 N N . ARG B 1 13 ? -37.165 -3.983 -5.851 1 69.81 13 ARG B N 1
ATOM 2578 C CA . ARG B 1 13 ? -36.082 -3.379 -6.62 1 69.81 13 ARG B CA 1
ATOM 2579 C C . ARG B 1 13 ? -34.833 -4.254 -6.588 1 69.81 13 ARG B C 1
ATOM 2581 O O . ARG B 1 13 ? -34.138 -4.39 -7.597 1 69.81 13 ARG B O 1
ATOM 2588 N N . ARG B 1 14 ? -34.624 -4.843 -5.579 1 75.06 14 ARG B N 1
ATOM 2589 C CA . ARG B 1 14 ? -33.46 -5.709 -5.423 1 75.06 14 ARG B CA 1
ATOM 2590 C C . ARG B 1 14 ? -33.598 -6.97 -6.269 1 75.06 14 ARG B C 1
ATOM 2592 O O . ARG B 1 14 ? -32.632 -7.415 -6.893 1 75.06 14 ARG B O 1
ATOM 2599 N N . ILE B 1 15 ? -34.79 -7.489 -6.271 1 72.23 15 ILE B N 1
ATOM 2600 C CA . ILE B 1 15 ? -35.043 -8.713 -7.023 1 72.23 15 ILE B CA 1
ATOM 2601 C C . ILE B 1 15 ? -34.902 -8.439 -8.518 1 72.23 15 ILE B C 1
ATOM 2603 O O . ILE B 1 15 ? -34.343 -9.254 -9.255 1 72.23 15 ILE B O 1
ATOM 2607 N N . LEU B 1 16 ? -35.389 -7.3 -8.948 1 70.41 16 LEU B N 1
ATOM 2608 C CA . LEU B 1 16 ? -35.283 -6.938 -10.358 1 70.41 16 LEU B CA 1
ATOM 2609 C C . LEU B 1 16 ? -33.822 -6.807 -10.776 1 70.41 16 LEU B C 1
ATOM 2611 O O . LEU B 1 16 ? -33.427 -7.305 -11.833 1 70.41 16 LEU B O 1
ATOM 2615 N N . THR B 1 17 ? -33.019 -6.242 -9.944 1 70.89 17 THR B N 1
ATOM 2616 C CA . THR B 1 17 ? -31.603 -6.056 -10.239 1 70.89 17 THR B CA 1
ATOM 2617 C C . THR B 1 17 ? -30.887 -7.401 -10.324 1 70.89 17 THR B C 1
ATOM 2619 O O . THR B 1 17 ? -30.065 -7.617 -11.217 1 70.89 17 THR B O 1
ATOM 2622 N N . VAL B 1 18 ? -31.345 -8.265 -9.552 1 72.57 18 VAL B N 1
ATOM 2623 C CA . VAL B 1 18 ? -30.7 -9.574 -9.515 1 72.57 18 VAL B CA 1
ATOM 2624 C C . VAL B 1 18 ? -31.166 -10.413 -10.703 1 72.57 18 VAL B C 1
ATOM 2626 O O . VAL B 1 18 ? -30.365 -11.111 -11.329 1 72.57 18 VAL B O 1
ATOM 2629 N N . ALA B 1 19 ? -32.432 -10.324 -11.007 1 73.9 19 ALA B N 1
ATOM 2630 C CA . ALA B 1 19 ? -33.011 -11.128 -12.08 1 73.9 19 ALA B CA 1
ATOM 2631 C C . ALA B 1 19 ? -32.407 -10.757 -13.431 1 73.9 19 ALA B C 1
ATOM 2633 O O . ALA B 1 19 ? -32.211 -11.621 -14.289 1 73.9 19 ALA B O 1
ATOM 2634 N N . ILE B 1 20 ? -32.04 -9.508 -13.525 1 74.86 20 ILE B N 1
ATOM 2635 C CA . ILE B 1 20 ? -31.457 -9.057 -14.784 1 74.86 20 ILE B CA 1
ATOM 2636 C C . ILE B 1 20 ? -29.935 -9.174 -14.719 1 74.86 20 ILE B C 1
ATOM 2638 O O . ILE B 1 20 ? -29.296 -9.586 -15.69 1 74.86 20 ILE B O 1
ATOM 2642 N N . GLY B 1 21 ? -29.453 -8.886 -13.609 1 76.88 21 GLY B N 1
ATOM 2643 C CA . GLY B 1 21 ? -28.01 -8.816 -13.445 1 76.88 21 GLY B CA 1
ATOM 2644 C C . GLY B 1 21 ? -27.336 -10.174 -13.513 1 76.88 21 GLY B C 1
ATOM 2645 O O . GLY B 1 21 ? -26.338 -10.343 -14.217 1 76.88 21 GLY B O 1
ATOM 2646 N N . VAL B 1 22 ? -27.946 -11.124 -12.941 1 79.46 22 VAL B N 1
ATOM 2647 C CA . VAL B 1 22 ? -27.293 -12.419 -12.784 1 79.46 22 VAL B CA 1
ATOM 2648 C C . VAL B 1 22 ? -27.193 -13.115 -14.139 1 79.46 22 VAL B C 1
ATOM 2650 O O . VAL B 1 22 ? -26.108 -13.53 -14.553 1 79.46 22 VAL B O 1
ATOM 2653 N N . PRO B 1 23 ? -28.317 -13.244 -14.913 1 79.87 23 PRO B N 1
ATOM 2654 C CA . PRO B 1 23 ? -28.195 -13.871 -16.231 1 79.87 23 PRO B CA 1
ATOM 2655 C C . PRO B 1 23 ? -27.243 -13.118 -17.157 1 79.87 23 PRO B C 1
ATOM 2657 O O . PRO B 1 23 ? -26.507 -13.738 -17.929 1 79.87 23 PRO B O 1
ATOM 2660 N N . SER B 1 24 ? -27.234 -11.836 -17.074 1 83.84 24 SER B N 1
ATOM 2661 C CA . SER B 1 24 ? -26.35 -11.035 -17.914 1 83.84 24 SER B CA 1
ATOM 2662 C C . SER B 1 24 ? -24.885 -11.286 -17.571 1 83.84 24 SER B C 1
ATOM 2664 O O . SER B 1 24 ? -24.049 -11.435 -18.465 1 83.84 24 SER B O 1
ATOM 2666 N N . ILE B 1 25 ? -24.613 -11.417 -16.358 1 85.53 25 ILE B N 1
ATOM 2667 C CA . ILE B 1 25 ? -23.242 -11.643 -15.914 1 85.53 25 ILE B CA 1
ATOM 2668 C C . ILE B 1 25 ? -22.786 -13.038 -16.337 1 85.53 25 ILE B C 1
ATOM 2670 O O . ILE B 1 25 ? -21.657 -13.214 -16.802 1 85.53 25 ILE B O 1
ATOM 2674 N N . ILE B 1 26 ? -23.683 -13.99 -16.252 1 81.84 26 ILE B N 1
ATOM 2675 C CA . ILE B 1 26 ? -23.359 -15.359 -16.638 1 81.84 26 ILE B CA 1
ATOM 2676 C C . ILE B 1 26 ? -23.002 -15.406 -18.122 1 81.84 26 ILE B C 1
ATOM 2678 O O . ILE B 1 26 ? -22.047 -16.08 -18.515 1 81.84 26 ILE B O 1
ATOM 2682 N N . LEU B 1 27 ? -23.763 -14.625 -18.885 1 84.28 27 LEU B N 1
ATOM 2683 C CA . LEU B 1 27 ? -23.503 -14.583 -20.32 1 84.28 27 LEU B CA 1
ATOM 2684 C C . LEU B 1 27 ? -22.16 -13.921 -20.61 1 84.28 27 LEU B C 1
ATOM 2686 O O . LEU B 1 27 ? -21.406 -14.387 -21.467 1 84.28 27 LEU B O 1
ATOM 2690 N N . LEU B 1 28 ? -21.837 -12.942 -19.849 1 87.5 28 LEU B N 1
ATOM 2691 C CA . LEU B 1 28 ? -20.614 -12.18 -20.077 1 87.5 28 LEU B CA 1
ATOM 2692 C C . LEU B 1 28 ? -19.39 -12.972 -19.629 1 87.5 28 LEU B C 1
ATOM 2694 O O . LEU B 1 28 ? -18.284 -12.748 -20.128 1 87.5 28 LEU B O 1
ATOM 2698 N N . LEU B 1 29 ? -19.603 -13.893 -18.785 1 88.06 29 LEU B N 1
ATOM 2699 C CA . LEU B 1 29 ? -18.491 -14.63 -18.194 1 88.06 29 LEU B CA 1
ATOM 2700 C C . LEU B 1 29 ? -18.093 -15.81 -19.073 1 88.06 29 LEU B C 1
ATOM 2702 O O . LEU B 1 29 ? -17.058 -16.44 -18.843 1 88.06 29 LEU B O 1
ATOM 2706 N N . GLN B 1 30 ? -18.82 -16.152 -20.12 1 84.36 30 GLN B N 1
ATOM 2707 C CA . GLN B 1 30 ? -18.587 -17.327 -20.953 1 84.36 30 GLN B CA 1
ATOM 2708 C C . GLN B 1 30 ? -17.384 -17.121 -21.87 1 84.36 30 GLN B C 1
ATOM 2710 O O . GLN B 1 30 ? -16.767 -18.089 -22.319 1 84.36 30 GLN B O 1
ATOM 2715 N N . ASN B 1 31 ? -17.129 -15.841 -22.168 1 88.47 31 ASN B N 1
ATOM 2716 C CA . ASN B 1 31 ? -16.001 -15.48 -23.02 1 88.47 31 ASN B CA 1
ATOM 2717 C C . ASN B 1 31 ? -14.965 -14.658 -22.26 1 88.47 31 ASN B C 1
ATOM 2719 O O . ASN B 1 31 ? -15.32 -13.781 -21.47 1 88.47 31 ASN B O 1
ATOM 2723 N N . THR B 1 32 ? -13.699 -15.016 -22.505 1 90.16 32 THR B N 1
ATOM 2724 C CA . THR B 1 32 ? -12.607 -14.356 -21.799 1 90.16 32 THR B CA 1
ATOM 2725 C C . THR B 1 32 ? -12.605 -12.857 -22.086 1 90.16 32 THR B C 1
ATOM 2727 O O . THR B 1 32 ? -12.375 -12.047 -21.185 1 90.16 32 THR B O 1
ATOM 2730 N N . VAL B 1 33 ? -12.867 -12.469 -23.328 1 92.55 33 VAL B N 1
ATOM 2731 C CA . VAL B 1 33 ? -12.832 -11.066 -23.726 1 92.55 33 VAL B CA 1
ATOM 2732 C C . VAL B 1 33 ? -13.977 -10.31 -23.056 1 92.55 33 VAL B C 1
ATOM 2734 O O . VAL B 1 33 ? -13.77 -9.239 -22.481 1 92.55 33 VAL B O 1
ATOM 2737 N N . THR B 1 34 ? -15.177 -10.855 -23.096 1 93.79 34 THR B N 1
ATOM 2738 C CA . THR B 1 34 ? -16.332 -10.185 -22.51 1 93.79 34 THR B CA 1
ATOM 2739 C C . THR B 1 34 ? -16.208 -10.122 -20.99 1 93.79 34 THR B C 1
ATOM 2741 O O . THR B 1 34 ? -16.632 -9.146 -20.367 1 93.79 34 THR B O 1
ATOM 2744 N N . SER B 1 35 ? -15.644 -11.151 -20.416 1 94.1 35 SER B N 1
ATOM 2745 C CA . SER B 1 35 ? -15.412 -11.149 -18.975 1 94.1 35 SER B CA 1
ATOM 2746 C C . SER B 1 35 ? -14.431 -10.053 -18.575 1 94.1 35 SER B C 1
ATOM 2748 O O . SER B 1 35 ? -14.675 -9.312 -17.62 1 94.1 35 SER B O 1
ATOM 2750 N N . TRP B 1 36 ? -13.355 -9.953 -19.333 1 94.67 36 TRP B N 1
ATOM 2751 C CA . TRP B 1 36 ? -12.358 -8.923 -19.059 1 94.67 36 TRP B CA 1
ATOM 2752 C C . TRP B 1 36 ? -12.968 -7.53 -19.175 1 94.67 36 TRP B C 1
ATOM 2754 O O . TRP B 1 36 ? -12.757 -6.679 -18.307 1 94.67 36 TRP B O 1
ATOM 2764 N N . LEU B 1 37 ? -13.776 -7.304 -20.185 1 95.36 37 LEU B N 1
ATOM 2765 C CA . LEU B 1 37 ? -14.399 -6.006 -20.419 1 95.36 37 LEU B CA 1
ATOM 2766 C C . LEU B 1 37 ? -15.388 -5.669 -19.308 1 95.36 37 LEU B C 1
ATOM 2768 O O . LEU B 1 37 ? -15.477 -4.517 -18.878 1 95.36 37 LEU B O 1
ATOM 2772 N N . PHE B 1 38 ? -16.066 -6.637 -18.875 1 95.1 38 PHE B N 1
ATOM 2773 C CA . PHE B 1 38 ? -17.052 -6.434 -17.821 1 95.1 38 PHE B CA 1
ATOM 2774 C C . PHE B 1 38 ? -16.379 -5.992 -16.527 1 95.1 38 PHE B C 1
ATOM 2776 O O . PHE B 1 38 ? -16.748 -4.968 -15.948 1 95.1 38 PHE B O 1
ATOM 2783 N N . PHE B 1 39 ? -15.374 -6.713 -16.107 1 96.86 39 PHE B N 1
ATOM 2784 C CA . PHE B 1 39 ? -14.755 -6.423 -14.819 1 96.86 39 PHE B CA 1
ATOM 2785 C C . PHE B 1 39 ? -13.888 -5.172 -14.905 1 96.86 39 PHE B C 1
ATOM 2787 O O . PHE B 1 39 ? -13.781 -4.417 -13.937 1 96.86 39 PHE B O 1
ATOM 2794 N N . GLN B 1 40 ? -13.258 -4.945 -16.034 1 97.25 40 GLN B N 1
ATOM 2795 C CA . GLN B 1 40 ? -12.514 -3.7 -16.198 1 97.25 40 GLN B CA 1
ATOM 2796 C C . GLN B 1 40 ? -13.452 -2.497 -16.215 1 97.25 40 GLN B C 1
ATOM 2798 O O . GLN B 1 40 ? -13.118 -1.435 -15.685 1 97.25 40 GLN B O 1
ATOM 2803 N N . GLY B 1 41 ? -14.62 -2.647 -16.911 1 96.71 41 GLY B N 1
ATOM 2804 C CA . GLY B 1 41 ? -15.63 -1.601 -16.87 1 96.71 41 GLY B CA 1
ATOM 2805 C C . GLY B 1 41 ? -16.122 -1.301 -15.467 1 96.71 41 GLY B C 1
ATOM 2806 O O . GLY B 1 41 ? -16.235 -0.136 -15.079 1 96.71 41 GLY B O 1
ATOM 2807 N N . ALA B 1 42 ? -16.407 -2.323 -14.716 1 96.25 42 ALA B N 1
ATOM 2808 C CA . ALA B 1 42 ? -16.802 -2.159 -13.32 1 96.25 42 ALA B CA 1
ATOM 2809 C C . ALA B 1 42 ? -15.713 -1.449 -12.521 1 96.25 42 ALA B C 1
ATOM 2811 O O . ALA B 1 42 ? -16.007 -0.587 -11.69 1 96.25 42 ALA B O 1
ATOM 2812 N N . HIS B 1 43 ? -14.441 -1.822 -12.777 1 98.06 43 HIS B N 1
ATOM 2813 C CA . HIS B 1 43 ? -13.301 -1.197 -12.115 1 98.06 43 HIS B CA 1
ATOM 2814 C C . HIS B 1 43 ? -13.266 0.305 -12.38 1 98.06 43 HIS B C 1
ATOM 2816 O O . HIS B 1 43 ? -13.096 1.099 -11.452 1 98.06 43 HIS B O 1
ATOM 2822 N N . LEU B 1 44 ? -13.482 0.704 -13.6 1 97.27 44 LEU B N 1
ATOM 2823 C CA . LEU B 1 44 ? -13.449 2.114 -13.973 1 97.27 44 LEU B CA 1
ATOM 2824 C C . LEU B 1 44 ? -14.565 2.887 -13.277 1 97.27 44 LEU B C 1
ATOM 2826 O O . LEU B 1 44 ? -14.353 4.01 -12.815 1 97.27 44 LEU B O 1
ATOM 2830 N N . ILE B 1 45 ? -15.738 2.299 -13.163 1 97.05 45 ILE B N 1
ATOM 2831 C CA . ILE B 1 45 ? -16.848 2.94 -12.466 1 97.05 45 ILE B CA 1
ATOM 2832 C C . ILE B 1 45 ? -16.525 3.058 -10.979 1 97.05 45 ILE B C 1
ATOM 2834 O O . ILE B 1 45 ? -16.821 4.077 -10.352 1 97.05 45 ILE B O 1
ATOM 2838 N N . CYS B 1 46 ? -15.912 2.026 -10.435 1 97.67 46 CYS B N 1
ATOM 2839 C CA . CYS B 1 46 ? -15.523 2.053 -9.029 1 97.67 46 CYS B CA 1
ATOM 2840 C C . CYS B 1 46 ? -14.522 3.17 -8.761 1 97.67 46 CYS B C 1
ATOM 2842 O O . CYS B 1 46 ? -14.555 3.798 -7.701 1 97.67 46 CYS B O 1
ATOM 2844 N N . LEU B 1 47 ? -13.607 3.426 -9.764 1 97.2 47 LEU B N 1
ATOM 2845 C CA . LEU B 1 47 ? -12.649 4.514 -9.607 1 97.2 47 LEU B CA 1
ATOM 2846 C C . LEU B 1 47 ? -13.362 5.86 -9.535 1 97.2 47 LEU B C 1
ATOM 2848 O O . LEU B 1 47 ? -12.999 6.717 -8.726 1 97.2 47 LEU B O 1
ATOM 2852 N N . LEU B 1 48 ? -14.432 6.035 -10.279 1 94.43 48 LEU B N 1
ATOM 2853 C CA . LEU B 1 48 ? -15.202 7.273 -10.277 1 94.43 48 LEU B CA 1
ATOM 2854 C C . LEU B 1 48 ? -15.953 7.445 -8.961 1 94.43 48 LEU B C 1
ATOM 2856 O O . LEU B 1 48 ? -15.977 8.539 -8.393 1 94.43 48 LEU B O 1
ATOM 2860 N N . GLU B 1 49 ? -16.49 6.403 -8.518 1 95.92 49 GLU B N 1
ATOM 2861 C CA . GLU B 1 49 ? -17.212 6.459 -7.25 1 95.92 49 GLU B CA 1
ATOM 2862 C C . GLU B 1 49 ? -16.256 6.681 -6.081 1 95.92 49 GLU B C 1
ATOM 2864 O O . GLU B 1 49 ? -16.605 7.35 -5.106 1 95.92 49 GLU B O 1
ATOM 2869 N N . TRP B 1 50 ? -15.07 6.052 -6.183 1 95.65 50 TRP B N 1
ATOM 2870 C CA . TRP B 1 50 ? -14.071 6.202 -5.13 1 95.65 50 TRP B CA 1
ATOM 2871 C C . TRP B 1 50 ? -13.636 7.658 -4.996 1 95.65 50 TRP B C 1
ATOM 2873 O O . TRP B 1 50 ? -13.4 8.141 -3.886 1 95.65 50 TRP B O 1
ATOM 2883 N N . ARG B 1 51 ? -13.558 8.339 -6.105 1 91.81 51 ARG B N 1
ATOM 2884 C CA . ARG B 1 51 ? -13.237 9.763 -6.119 1 91.81 51 ARG B CA 1
ATOM 2885 C C . ARG B 1 51 ? -14.275 10.566 -5.342 1 91.81 51 ARG B C 1
ATOM 2887 O O . ARG B 1 51 ? -13.934 11.53 -4.654 1 91.81 51 ARG B O 1
ATOM 2894 N N . ALA B 1 52 ? -15.487 10.135 -5.409 1 90.59 52 ALA B N 1
ATOM 2895 C CA . ALA B 1 52 ? -16.584 10.851 -4.763 1 90.59 52 ALA B CA 1
ATOM 2896 C C . ALA B 1 52 ? -16.604 10.584 -3.261 1 90.59 52 ALA B C 1
ATOM 2898 O O . ALA B 1 52 ? -17.308 11.266 -2.512 1 90.59 52 ALA B O 1
ATOM 2899 N N . LEU B 1 53 ? -15.777 9.67 -2.79 1 92.04 53 LEU B N 1
ATOM 2900 C CA . LEU B 1 53 ? -15.759 9.303 -1.378 1 92.04 53 LEU B CA 1
ATOM 2901 C C . LEU B 1 53 ? -14.602 9.984 -0.654 1 92.04 53 LEU B C 1
ATOM 2903 O O . LEU B 1 53 ? -14.281 9.63 0.482 1 92.04 53 LEU B O 1
ATOM 2907 N N . VAL B 1 54 ? -13.934 10.941 -1.24 1 87.24 54 VAL B N 1
ATOM 2908 C CA . VAL B 1 54 ? -12.887 11.696 -0.56 1 87.24 54 VAL B CA 1
ATOM 2909 C C . VAL B 1 54 ? -13.475 12.423 0.647 1 87.24 54 VAL B C 1
ATOM 2911 O O . VAL B 1 54 ? -14.517 13.073 0.541 1 87.24 54 VAL B O 1
ATOM 2914 N N . PRO B 1 55 ? -12.868 12.142 1.826 1 76.48 55 PRO B N 1
ATOM 2915 C CA . PRO B 1 55 ? -13.426 12.751 3.036 1 76.48 55 PRO B CA 1
ATOM 2916 C C . PRO B 1 55 ? -13.517 14.272 2.943 1 76.48 55 PRO B C 1
ATOM 2918 O O . PRO B 1 55 ? -12.641 14.912 2.356 1 76.48 55 PRO B O 1
ATOM 2921 N N . LEU B 1 56 ? -14.711 14.872 3.296 1 62.04 56 LEU B N 1
ATOM 2922 C CA . LEU B 1 56 ? -14.957 16.309 3.315 1 62.04 56 LEU B CA 1
ATOM 2923 C C . LEU B 1 56 ? -14.355 16.948 4.562 1 62.04 56 LEU B C 1
ATOM 2925 O O . LEU B 1 56 ? -14.648 16.528 5.683 1 62.04 56 LEU B O 1
ATOM 2929 N N . LEU B 1 57 ? -13.123 17.115 4.791 1 55.6 57 LEU B N 1
ATOM 2930 C CA . LEU B 1 57 ? -12.734 17.857 5.985 1 55.6 57 LEU B CA 1
ATOM 2931 C C . LEU B 1 57 ? -13.235 19.296 5.918 1 55.6 57 LEU B C 1
ATOM 2933 O O . LEU B 1 57 ? -13.374 19.859 4.83 1 55.6 57 LEU B O 1
ATOM 2937 N N . PRO B 1 58 ? -13.824 19.832 7.068 1 45.69 58 PRO B N 1
ATOM 2938 C CA . PRO B 1 58 ? -14.212 21.244 7.1 1 45.69 58 PRO B CA 1
ATOM 2939 C C . PRO B 1 58 ? -13.171 22.157 6.455 1 45.69 58 PRO B C 1
ATOM 2941 O O . PRO B 1 58 ? -11.973 22.011 6.711 1 45.69 58 PRO B O 1
ATOM 2944 N N . SER B 1 59 ? -13.307 22.469 5.241 1 43 59 SER B N 1
ATOM 2945 C CA . SER B 1 59 ? -12.454 23.496 4.653 1 43 59 SER B CA 1
ATOM 2946 C C . SER B 1 59 ? -12.037 24.53 5.692 1 43 59 SER B C 1
ATOM 2948 O O . SER B 1 59 ? -12.84 24.926 6.539 1 43 59 SER B O 1
ATOM 2950 N N . PRO B 1 60 ? -10.902 24.635 6.238 1 40.27 60 PRO B N 1
ATOM 2951 C CA . PRO B 1 60 ? -10.733 25.835 7.06 1 40.27 60 PRO B CA 1
ATOM 2952 C C . PRO B 1 60 ? -11.7 26.954 6.677 1 40.27 60 PRO B C 1
ATOM 2954 O O . PRO B 1 60 ? -12.134 27.031 5.525 1 40.27 60 PRO B O 1
ATOM 2957 N N . SER B 1 61 ? -12.568 27.454 7.639 1 35.19 61 SER B N 1
ATOM 2958 C CA . SER B 1 61 ? -13.219 28.746 7.452 1 35.19 61 SER B CA 1
ATOM 2959 C C . SER B 1 61 ? -12.366 29.677 6.595 1 35.19 61 SER B C 1
ATOM 2961 O O . SER B 1 61 ? -11.48 30.363 7.108 1 35.19 61 SER B O 1
ATOM 2963 N N . LEU B 1 62 ? -11.69 29.32 5.557 1 36.44 62 LEU B N 1
ATOM 2964 C CA . LEU B 1 62 ? -11.252 30.496 4.814 1 36.44 62 LEU B CA 1
ATOM 2965 C C . LEU B 1 62 ? -12.295 31.606 4.889 1 36.44 62 LEU B C 1
ATOM 2967 O O . LEU B 1 62 ? -13.474 31.375 4.611 1 36.44 62 LEU B O 1
ATOM 2971 N N . SER B 1 63 ? -12.22 32.516 5.894 1 33.11 63 SER B N 1
ATOM 2972 C CA . SER B 1 63 ? -13.055 33.711 5.951 1 33.11 63 SER B CA 1
ATOM 2973 C C . SER B 1 63 ? -13.637 34.045 4.582 1 33.11 63 SER B C 1
ATOM 2975 O O . SER B 1 63 ? -13.029 33.745 3.553 1 33.11 63 SER B O 1
ATOM 2977 N N . SER B 1 64 ? -14.978 34.387 4.435 1 36.68 64 SER B N 1
ATOM 2978 C CA . SER B 1 64 ? -15.72 34.968 3.321 1 36.68 64 SER B CA 1
ATOM 2979 C C . SER B 1 64 ? -14.794 35.727 2.377 1 36.68 64 SER B C 1
ATOM 2981 O O . SER B 1 64 ? -15.046 35.793 1.172 1 36.68 64 SER B O 1
ATOM 2983 N N . ALA B 1 65 ? -13.981 36.739 2.903 1 35.05 65 ALA B N 1
ATOM 2984 C CA . ALA B 1 65 ? -13.262 37.759 2.145 1 35.05 65 ALA B CA 1
ATOM 2985 C C . ALA B 1 65 ? -12.095 37.149 1.375 1 35.05 65 ALA B C 1
ATOM 2987 O O . ALA B 1 65 ? -11.753 37.612 0.284 1 35.05 65 ALA B O 1
ATOM 2988 N N . ASP B 1 66 ? -11.215 36.316 1.96 1 35.08 66 ASP B N 1
ATOM 2989 C CA . ASP B 1 66 ? -9.99 35.869 1.303 1 35.08 66 ASP B CA 1
ATOM 2990 C C . ASP B 1 66 ? -10.233 34.594 0.498 1 35.08 66 ASP B C 1
ATOM 2992 O O . ASP B 1 66 ? -9.314 33.797 0.295 1 35.08 66 ASP B O 1
ATOM 2996 N N . LYS B 1 67 ? -11.302 33.908 0.326 1 42.86 67 LYS B N 1
ATOM 2997 C CA . LYS B 1 67 ? -11.769 33.118 -0.809 1 42.86 67 LYS B CA 1
ATOM 2998 C C . LYS B 1 67 ? -11.175 33.632 -2.118 1 42.86 67 LYS B C 1
ATOM 3000 O O . LYS B 1 67 ? -11.901 33.863 -3.087 1 42.86 67 LYS B O 1
ATOM 3005 N N . LYS B 1 68 ? -10.216 34.425 -2.007 1 41.15 68 LYS B N 1
ATOM 3006 C CA . LYS B 1 68 ? -9.702 34.851 -3.306 1 41.15 68 LYS B CA 1
ATOM 3007 C C . LYS B 1 68 ? -9.393 33.65 -4.195 1 41.15 68 LYS B C 1
ATOM 3009 O O . LYS B 1 68 ? -8.898 32.627 -3.717 1 41.15 68 LYS B O 1
ATOM 3014 N N . ARG B 1 69 ? -9.786 33.519 -5.545 1 44.43 69 ARG B N 1
ATOM 3015 C CA . ARG B 1 69 ? -9.873 32.763 -6.79 1 44.43 69 ARG B CA 1
ATOM 3016 C C . ARG B 1 69 ? -8.692 31.809 -6.935 1 44.43 69 ARG B C 1
ATOM 3018 O O . ARG B 1 69 ? -8.859 30.669 -7.373 1 44.43 69 ARG B O 1
ATOM 3025 N N . ASP B 1 70 ? -7.583 32.139 -6.551 1 43.96 70 ASP B N 1
ATOM 3026 C CA . ASP B 1 70 ? -6.378 31.451 -7.002 1 43.96 70 ASP B CA 1
ATOM 3027 C C . ASP B 1 70 ? -6.092 30.223 -6.141 1 43.96 70 ASP B C 1
ATOM 3029 O O . ASP B 1 70 ? -5.647 29.192 -6.649 1 43.96 70 ASP B O 1
ATOM 3033 N N . GLY B 1 71 ? -6.394 30.213 -4.732 1 51.2 71 GLY B N 1
ATOM 3034 C CA . GLY B 1 71 ? -6.074 29.115 -3.834 1 51.2 71 GLY B CA 1
ATOM 3035 C C . GLY B 1 71 ? -6.986 27.916 -4.008 1 51.2 71 GLY B C 1
ATOM 3036 O O . GLY B 1 71 ? -6.531 26.771 -3.961 1 51.2 71 GLY B O 1
ATOM 3037 N N . GLU B 1 72 ? -8.352 28.094 -4.06 1 57.8 72 GLU B N 1
ATOM 3038 C CA . GLU B 1 72 ? -9.326 27.044 -4.341 1 57.8 72 GLU B CA 1
ATOM 3039 C C . GLU B 1 72 ? -8.993 26.315 -5.64 1 57.8 72 GLU B C 1
ATOM 3041 O O . GLU B 1 72 ? -9.146 25.095 -5.73 1 57.8 72 GLU B O 1
ATOM 3046 N N . ASP B 1 73 ? -8.334 27.147 -6.472 1 63.54 73 ASP B N 1
ATOM 3047 C CA . ASP B 1 73 ? -8.027 26.566 -7.775 1 63.54 73 ASP B CA 1
ATOM 3048 C C . ASP B 1 73 ? -6.858 25.588 -7.679 1 63.54 73 ASP B C 1
ATOM 3050 O O . ASP B 1 73 ? -6.898 24.505 -8.266 1 63.54 73 ASP B O 1
ATOM 3054 N N . ALA B 1 74 ? -5.899 25.969 -6.739 1 65.59 74 ALA B N 1
ATOM 3055 C CA . ALA B 1 74 ? -4.724 25.106 -6.662 1 65.59 74 ALA B CA 1
ATOM 3056 C C . ALA B 1 74 ? -5.051 23.795 -5.954 1 65.59 74 ALA B C 1
ATOM 3058 O O . ALA B 1 74 ? -4.577 22.73 -6.356 1 65.59 74 ALA B O 1
ATOM 3059 N N . LEU B 1 75 ? -5.874 23.893 -4.95 1 73.25 75 LEU B N 1
ATOM 3060 C CA . LEU B 1 75 ? -6.283 22.688 -4.236 1 73.25 75 LEU B CA 1
ATOM 3061 C C . LEU B 1 75 ? -7.131 21.788 -5.128 1 73.25 75 LEU B C 1
ATOM 3063 O O . LEU B 1 75 ? -6.998 20.563 -5.087 1 73.25 75 LEU B O 1
ATOM 3067 N N . SER B 1 76 ? -7.905 22.509 -5.867 1 76.35 76 SER B N 1
ATOM 3068 C CA . SER B 1 76 ? -8.719 21.749 -6.808 1 76.35 76 SER B CA 1
ATOM 3069 C C . SER B 1 76 ? -7.853 21.057 -7.856 1 76.35 76 SER B C 1
ATOM 3071 O O . SER B 1 76 ? -8.1 19.901 -8.208 1 76.35 76 SER B O 1
ATOM 3073 N N . LEU B 1 77 ? -6.841 21.751 -8.292 1 80.75 77 LEU B N 1
ATOM 3074 C CA . LEU B 1 77 ? -5.936 21.183 -9.284 1 80.75 77 LEU B CA 1
ATOM 3075 C C . LEU B 1 77 ? -5.147 20.018 -8.696 1 80.75 77 LEU B C 1
ATOM 3077 O O . LEU B 1 77 ? -5.011 18.97 -9.333 1 80.75 77 LEU B O 1
ATOM 3081 N N . LEU B 1 78 ? -4.63 20.197 -7.522 1 83.87 78 LEU B N 1
ATOM 3082 C CA . LEU B 1 78 ? -3.887 19.131 -6.858 1 83.87 78 LEU B CA 1
ATOM 3083 C C . LEU B 1 78 ? -4.764 17.9 -6.658 1 83.87 78 LEU B C 1
ATOM 3085 O O . LEU B 1 78 ? -4.314 16.771 -6.866 1 83.87 78 LEU B O 1
ATOM 3089 N N . SER B 1 79 ? -5.957 18.142 -6.305 1 84.91 79 SER B N 1
ATOM 3090 C CA . SER B 1 79 ? -6.886 17.032 -6.123 1 84.91 79 SER B CA 1
ATOM 3091 C C . SER B 1 79 ? -7.104 16.274 -7.428 1 84.91 79 SER B C 1
ATOM 3093 O O . SER B 1 79 ? -7.194 15.044 -7.431 1 84.91 79 SER B O 1
ATOM 3095 N N . GLN B 1 80 ? -7.153 17.03 -8.492 1 88.05 80 GLN B N 1
ATOM 3096 C CA . GLN B 1 80 ? -7.321 16.397 -9.796 1 88.05 80 GLN B CA 1
ATOM 3097 C C . GLN B 1 80 ? -6.088 15.582 -10.175 1 88.05 80 GLN B C 1
ATOM 3099 O O . GLN B 1 80 ? -6.207 14.487 -10.728 1 88.05 80 GLN B O 1
ATOM 3104 N N . TYR B 1 81 ? -4.981 16.113 -9.864 1 90.16 81 TYR B N 1
ATOM 3105 C CA . TYR B 1 81 ? -3.75 15.389 -10.162 1 90.16 81 TYR B CA 1
ATOM 3106 C C . TYR B 1 81 ? -3.645 14.123 -9.32 1 90.16 81 TYR B C 1
ATOM 3108 O O . TYR B 1 81 ? -3.255 13.066 -9.823 1 90.16 81 TYR B O 1
ATOM 3116 N N . LEU B 1 82 ? -3.985 14.234 -8.066 1 93.39 82 LEU B N 1
ATOM 3117 C CA . LEU B 1 82 ? -3.959 13.067 -7.192 1 93.39 82 LEU B CA 1
ATOM 3118 C C . LEU B 1 82 ? -4.905 11.984 -7.701 1 93.39 82 LEU B C 1
ATOM 3120 O O . LEU B 1 82 ? -4.535 10.81 -7.763 1 93.39 82 LEU B O 1
ATOM 3124 N N . MET B 1 83 ? -6.055 12.384 -8.122 1 94.02 83 MET B N 1
ATOM 3125 C CA . MET B 1 83 ? -7.028 11.44 -8.664 1 94.02 83 MET B CA 1
ATOM 3126 C C . MET B 1 83 ? -6.508 10.796 -9.945 1 94.02 83 MET B C 1
ATOM 3128 O O . MET B 1 83 ? -6.67 9.592 -10.149 1 94.02 83 MET B O 1
ATOM 3132 N N . SER B 1 84 ? -5.917 11.588 -10.794 1 95.62 84 SER B N 1
ATOM 3133 C CA . SER B 1 84 ? -5.408 11.08 -12.063 1 95.62 84 SER B CA 1
ATOM 3134 C C . SER B 1 84 ? -4.301 10.054 -11.844 1 95.62 84 SER B C 1
ATOM 3136 O O . SER B 1 84 ? -4.308 8.984 -12.457 1 95.62 84 SER B O 1
ATOM 3138 N N . VAL B 1 85 ? -3.402 10.369 -10.977 1 95.82 85 VAL B N 1
ATOM 3139 C CA . VAL B 1 85 ? -2.305 9.451 -10.69 1 95.82 85 VAL B CA 1
ATOM 3140 C C . VAL B 1 85 ? -2.858 8.151 -10.108 1 95.82 85 VAL B C 1
ATOM 3142 O O . VAL B 1 85 ? -2.458 7.06 -10.521 1 95.82 85 VAL B O 1
ATOM 3145 N N . PHE B 1 86 ? -3.779 8.266 -9.171 1 97.45 86 PHE B N 1
ATOM 3146 C CA . PHE B 1 86 ? -4.396 7.087 -8.574 1 97.45 86 PHE B CA 1
ATOM 3147 C C . PHE B 1 86 ? -5.09 6.243 -9.636 1 97.45 86 PHE B C 1
ATOM 3149 O O . PHE B 1 86 ? -4.892 5.027 -9.697 1 97.45 86 PHE B O 1
ATOM 3156 N N . SER B 1 87 ? -5.887 6.897 -10.497 1 97.74 87 SER B N 1
ATOM 3157 C CA . SER B 1 87 ? -6.673 6.177 -11.494 1 97.74 87 SER B CA 1
ATOM 3158 C C . SER B 1 87 ? -5.774 5.482 -12.511 1 97.74 87 SER B C 1
ATOM 3160 O O . SER B 1 87 ? -6.002 4.321 -12.857 1 97.74 87 SER B O 1
ATOM 3162 N N . ILE B 1 88 ? -4.78 6.131 -12.968 1 97.77 88 ILE B N 1
ATOM 3163 C CA . ILE B 1 88 ? -3.854 5.56 -13.941 1 97.77 88 ILE B CA 1
ATOM 3164 C C . ILE B 1 88 ? -3.087 4.403 -13.306 1 97.77 88 ILE B C 1
ATOM 3166 O O . ILE B 1 88 ? -2.958 3.333 -13.905 1 97.77 88 ILE B O 1
ATOM 3170 N N . ALA B 1 89 ? -2.596 4.642 -12.115 1 97.97 89 ALA B N 1
ATOM 3171 C CA . ALA B 1 89 ? -1.869 3.59 -11.408 1 97.97 89 ALA B CA 1
ATOM 3172 C C . ALA B 1 89 ? -2.754 2.367 -11.186 1 97.97 89 ALA B C 1
ATOM 3174 O O . ALA B 1 89 ? -2.323 1.233 -11.408 1 97.97 89 ALA B O 1
ATOM 3175 N N . SER B 1 90 ? -3.933 2.603 -10.73 1 98.26 90 SER B N 1
ATOM 3176 C CA . SER B 1 90 ? -4.866 1.509 -10.479 1 98.26 90 SER B CA 1
ATOM 3177 C C . SER B 1 90 ? -5.156 0.725 -11.754 1 98.26 90 SER B C 1
ATOM 3179 O O . SER B 1 90 ? -5.177 -0.507 -11.74 1 98.26 90 SER B O 1
ATOM 3181 N N . PHE B 1 91 ? -5.368 1.432 -12.806 1 97.59 91 PHE B N 1
ATOM 3182 C CA . PHE B 1 91 ? -5.629 0.772 -14.079 1 97.59 91 PHE B CA 1
ATOM 3183 C C . PHE B 1 91 ? -4.437 -0.079 -14.502 1 97.59 91 PHE B C 1
ATOM 3185 O O . PHE B 1 91 ? -4.6 -1.239 -14.885 1 97.59 91 PHE B O 1
ATOM 3192 N N . LEU B 1 92 ? -3.267 0.435 -14.419 1 97.09 92 LEU B N 1
ATOM 3193 C CA . LEU B 1 92 ? -2.056 -0.28 -14.809 1 97.09 92 LEU B CA 1
ATOM 3194 C C . LEU B 1 92 ? -1.845 -1.51 -13.932 1 97.09 92 LEU B C 1
ATOM 3196 O O . LEU B 1 92 ? -1.44 -2.566 -14.424 1 97.09 92 LEU B O 1
ATOM 3200 N N . ILE B 1 93 ? -2.101 -1.363 -12.683 1 97.2 93 ILE B N 1
ATOM 3201 C CA . ILE B 1 93 ? -1.926 -2.452 -11.728 1 97.2 93 ILE B CA 1
ATOM 3202 C C . ILE B 1 93 ? -2.807 -3.634 -12.125 1 97.2 93 ILE B C 1
ATOM 3204 O O . ILE B 1 93 ? -2.401 -4.791 -11.994 1 97.2 93 ILE B O 1
ATOM 3208 N N . THR B 1 94 ? -3.988 -3.388 -12.643 1 96.45 94 THR B N 1
ATOM 3209 C CA . THR B 1 94 ? -4.912 -4.466 -12.979 1 96.45 94 THR B CA 1
ATOM 3210 C C . THR B 1 94 ? -4.417 -5.241 -14.197 1 96.45 94 THR B C 1
ATOM 3212 O O . THR B 1 94 ? -4.821 -6.385 -14.416 1 96.45 94 THR B O 1
ATOM 3215 N N . ILE B 1 95 ? -3.522 -4.698 -15.014 1 95.01 95 ILE B N 1
ATOM 3216 C CA . ILE B 1 95 ? -3.105 -5.363 -16.243 1 95.01 95 ILE B CA 1
ATOM 3217 C C . ILE B 1 95 ? -1.705 -5.945 -16.066 1 95.01 95 ILE B C 1
ATOM 3219 O O . ILE B 1 95 ? -1.271 -6.788 -16.854 1 95.01 95 ILE B O 1
ATOM 3223 N N . LEU B 1 96 ? -0.996 -5.545 -15.086 1 95.75 96 LEU B N 1
ATOM 3224 C CA . LEU B 1 96 ? 0.365 -6.01 -14.842 1 95.75 96 LEU B CA 1
ATOM 3225 C C . LEU B 1 96 ? 0.363 -7.438 -14.307 1 95.75 96 LEU B C 1
ATOM 3227 O O . LEU B 1 96 ? -0.592 -7.858 -13.65 1 95.75 96 LEU B O 1
ATOM 3231 N N . PRO B 1 97 ? 1.429 -8.18 -14.64 1 94.01 97 PRO B N 1
ATOM 3232 C CA . PRO B 1 97 ? 1.556 -9.487 -13.991 1 94.01 97 PRO B CA 1
ATOM 3233 C C . PRO B 1 97 ? 1.732 -9.38 -12.478 1 94.01 97 PRO B C 1
ATOM 3235 O O . PRO B 1 97 ? 2.226 -8.365 -11.981 1 94.01 97 PRO B O 1
ATOM 3238 N N . PRO B 1 98 ? 1.331 -10.384 -11.795 1 92.46 98 PRO B N 1
ATOM 3239 C CA . PRO B 1 98 ? 1.379 -10.36 -10.331 1 92.46 98 PRO B CA 1
ATOM 3240 C C . PRO B 1 98 ? 2.776 -10.063 -9.791 1 92.46 98 PRO B C 1
ATOM 3242 O O . PRO B 1 98 ? 2.915 -9.41 -8.754 1 92.46 98 PRO B O 1
ATOM 3245 N N . ALA B 1 99 ? 3.782 -10.517 -10.513 1 92.52 99 ALA B N 1
ATOM 3246 C CA . ALA B 1 99 ? 5.159 -10.328 -10.063 1 92.52 99 ALA B CA 1
ATOM 3247 C C . ALA B 1 99 ? 5.516 -8.846 -9.996 1 92.52 99 ALA B C 1
ATOM 3249 O O . ALA B 1 99 ? 6.396 -8.447 -9.23 1 92.52 99 ALA B O 1
ATOM 3250 N N . LEU B 1 100 ? 4.829 -7.945 -10.698 1 95.54 100 LEU B N 1
ATOM 3251 C CA . LEU B 1 100 ? 5.177 -6.532 -10.796 1 95.54 100 LEU B CA 1
ATOM 3252 C C . LEU B 1 100 ? 4.279 -5.687 -9.899 1 95.54 100 LEU B C 1
ATOM 3254 O O . LEU B 1 100 ? 4.392 -4.459 -9.88 1 95.54 100 LEU B O 1
ATOM 3258 N N . LEU B 1 101 ? 3.44 -6.353 -9.167 1 96.4 101 LEU B N 1
ATOM 3259 C CA . LEU B 1 101 ? 2.505 -5.632 -8.311 1 96.4 101 LEU B CA 1
ATOM 3260 C C . LEU B 1 101 ? 3.247 -4.849 -7.233 1 96.4 101 LEU B C 1
ATOM 3262 O O . LEU B 1 101 ? 2.974 -3.665 -7.021 1 96.4 101 LEU B O 1
ATOM 3266 N N . PRO B 1 102 ? 4.282 -5.451 -6.573 1 95.06 102 PRO B N 1
ATOM 3267 C CA . PRO B 1 102 ? 4.936 -4.726 -5.482 1 95.06 102 PRO B CA 1
ATOM 3268 C C . PRO B 1 102 ? 5.644 -3.459 -5.956 1 95.06 102 PRO B C 1
ATOM 3270 O O . PRO B 1 102 ? 5.442 -2.384 -5.386 1 95.06 102 PRO B O 1
ATOM 3273 N N . PRO B 1 103 ? 6.436 -3.521 -7.041 1 96.3 103 PRO B N 1
ATOM 3274 C CA . PRO B 1 103 ? 7.06 -2.273 -7.486 1 96.3 103 PRO B CA 1
ATOM 3275 C C . PRO B 1 103 ? 6.04 -1.243 -7.967 1 96.3 103 PRO B C 1
ATOM 3277 O O . PRO B 1 103 ? 6.246 -0.038 -7.797 1 96.3 103 PRO B O 1
ATOM 3280 N N . ALA B 1 104 ? 4.961 -1.691 -8.598 1 97.58 104 ALA B N 1
ATOM 3281 C CA . ALA B 1 104 ? 3.928 -0.764 -9.053 1 97.58 104 ALA B CA 1
ATOM 3282 C C . ALA B 1 104 ? 3.267 -0.057 -7.873 1 97.58 104 ALA B C 1
ATOM 3284 O O . ALA B 1 104 ? 3.018 1.149 -7.924 1 97.58 104 ALA B O 1
ATOM 3285 N N . LEU B 1 105 ? 2.996 -0.8 -6.827 1 97.85 105 LEU B N 1
ATOM 3286 C CA . LEU B 1 105 ? 2.384 -0.234 -5.629 1 97.85 105 LEU B CA 1
ATOM 3287 C C . LEU B 1 105 ? 3.326 0.758 -4.955 1 97.85 105 LEU B C 1
ATOM 3289 O O . LEU B 1 105 ? 2.905 1.844 -4.552 1 97.85 105 LEU B O 1
ATOM 3293 N N . MET B 1 106 ? 4.585 0.431 -4.832 1 97.97 106 MET B N 1
ATOM 3294 C CA . MET B 1 106 ? 5.561 1.334 -4.227 1 97.97 106 MET B CA 1
ATOM 3295 C C . MET B 1 106 ? 5.695 2.616 -5.043 1 97.97 106 MET B C 1
ATOM 3297 O O . MET B 1 106 ? 5.639 3.716 -4.491 1 97.97 106 MET B O 1
ATOM 3301 N N . ALA B 1 107 ? 5.86 2.438 -6.383 1 97.9 107 ALA B N 1
ATOM 3302 C CA . ALA B 1 107 ? 6.023 3.596 -7.259 1 97.9 107 ALA B CA 1
ATOM 3303 C C . ALA B 1 107 ? 4.819 4.529 -7.163 1 97.9 107 ALA B C 1
ATOM 3305 O O . ALA B 1 107 ? 4.977 5.749 -7.074 1 97.9 107 ALA B O 1
ATOM 3306 N N . SER B 1 108 ? 3.611 3.971 -7.172 1 97.86 108 SER B N 1
ATOM 3307 C CA . SER B 1 108 ? 2.395 4.774 -7.082 1 97.86 108 SER B CA 1
ATOM 3308 C C . SER B 1 108 ? 2.291 5.471 -5.729 1 97.86 108 SER B C 1
ATOM 3310 O O . SER B 1 108 ? 1.885 6.632 -5.652 1 97.86 108 SER B O 1
ATOM 3312 N N . GLY B 1 109 ? 2.648 4.716 -4.647 1 97.47 109 GLY B N 1
ATOM 3313 C CA . GLY B 1 109 ? 2.653 5.325 -3.326 1 97.47 109 GLY B CA 1
ATOM 3314 C C . GLY B 1 109 ? 3.605 6.501 -3.214 1 97.47 109 GLY B C 1
ATOM 3315 O O . GLY B 1 109 ? 3.261 7.533 -2.636 1 97.47 109 GLY B O 1
ATOM 3316 N N . ILE B 1 110 ? 4.783 6.367 -3.78 1 97.34 110 ILE B N 1
ATOM 3317 C CA . ILE B 1 110 ? 5.794 7.419 -3.745 1 97.34 110 ILE B CA 1
ATOM 3318 C C . ILE B 1 110 ? 5.323 8.614 -4.572 1 97.34 110 ILE B C 1
ATOM 3320 O O . ILE B 1 110 ? 5.442 9.762 -4.137 1 97.34 110 ILE B O 1
ATOM 3324 N N . LEU B 1 111 ? 4.756 8.336 -5.744 1 96.41 111 LEU B N 1
ATOM 3325 C CA . LEU B 1 111 ? 4.291 9.41 -6.615 1 96.41 111 LEU B CA 1
ATOM 3326 C C . LEU B 1 111 ? 3.189 10.219 -5.939 1 96.41 111 LEU B C 1
ATOM 3328 O O . LEU B 1 111 ? 3.204 11.452 -5.98 1 96.41 111 LEU B O 1
ATOM 3332 N N . LEU B 1 112 ? 2.261 9.569 -5.282 1 95.9 112 LEU B N 1
ATOM 3333 C CA . LEU B 1 112 ? 1.185 10.252 -4.573 1 95.9 112 LEU B CA 1
ATOM 3334 C C . LEU B 1 112 ? 1.739 11.115 -3.444 1 95.9 112 LEU B C 1
ATOM 3336 O O . LEU B 1 112 ? 1.22 12.2 -3.175 1 95.9 112 LEU B O 1
ATOM 3340 N N . ARG B 1 113 ? 2.766 10.617 -2.803 1 92.49 113 ARG B N 1
ATOM 3341 C CA . ARG B 1 113 ? 3.371 11.319 -1.676 1 92.49 113 ARG B CA 1
ATOM 3342 C C . ARG B 1 113 ? 4.136 12.552 -2.145 1 92.49 113 ARG B C 1
ATOM 3344 O O . ARG B 1 113 ? 4.209 13.553 -1.429 1 92.49 113 ARG B O 1
ATOM 3351 N N . LEU B 1 114 ? 4.679 12.567 -3.34 1 92.55 114 LEU B N 1
ATOM 3352 C CA . LEU B 1 114 ? 5.572 13.62 -3.809 1 92.55 114 LEU B CA 1
ATOM 3353 C C . LEU B 1 114 ? 4.794 14.703 -4.55 1 92.55 114 LEU B C 1
ATOM 3355 O O . LEU B 1 114 ? 5.284 15.822 -4.715 1 92.55 114 LEU B O 1
ATOM 3359 N N . LEU B 1 115 ? 3.568 14.474 -4.955 1 89.82 115 LEU B N 1
ATOM 3360 C CA . LEU B 1 115 ? 2.804 15.377 -5.809 1 89.82 115 LEU B CA 1
ATOM 3361 C C . LEU B 1 115 ? 2.572 16.716 -5.116 1 89.82 115 LEU B C 1
ATOM 3363 O O . LEU B 1 115 ? 2.683 17.772 -5.743 1 89.82 115 LEU B O 1
ATOM 3367 N N . PRO B 1 116 ? 2.282 16.756 -3.771 1 86.18 116 PRO B N 1
ATOM 3368 C CA . PRO B 1 116 ? 2.029 18.042 -3.117 1 86.18 116 PRO B CA 1
ATOM 3369 C C . PRO B 1 116 ? 3.259 18.947 -3.101 1 86.18 116 PRO B C 1
ATOM 3371 O O . PRO B 1 116 ? 3.143 20.148 -2.842 1 86.18 116 PRO B O 1
ATOM 3374 N N . HIS B 1 117 ? 4.383 18.432 -3.308 1 83.19 117 HIS B N 1
ATOM 3375 C CA . HIS B 1 117 ? 5.611 19.215 -3.226 1 83.19 117 HIS B CA 1
ATOM 3376 C C . HIS B 1 117 ? 5.963 19.829 -4.577 1 83.19 117 HIS B C 1
ATOM 3378 O O . HIS B 1 117 ? 6.954 20.553 -4.695 1 83.19 117 HIS B O 1
ATOM 3384 N N . LEU B 1 118 ? 5.13 19.61 -5.48 1 77.16 118 LEU B N 1
ATOM 3385 C CA . LEU B 1 118 ? 5.309 20.288 -6.759 1 77.16 118 LEU B CA 1
ATOM 3386 C C . LEU B 1 118 ? 5.111 21.793 -6.608 1 77.16 118 LEU B C 1
ATOM 3388 O O . LEU B 1 118 ? 4.249 22.237 -5.846 1 77.16 118 LEU B O 1
ATOM 3392 N N . PRO B 1 119 ? 6.004 22.588 -7.124 1 69.7 119 PRO B N 1
ATOM 3393 C CA . PRO B 1 119 ? 5.986 24.041 -6.943 1 69.7 119 PRO B CA 1
ATOM 3394 C C . PRO B 1 119 ? 4.599 24.645 -7.148 1 69.7 119 PRO B C 1
ATOM 3396 O O . PRO B 1 119 ? 4.227 25.597 -6.457 1 69.7 119 PRO B O 1
ATOM 3399 N N . MET B 1 120 ? 3.911 24.158 -8.063 1 62.43 120 MET B N 1
ATOM 3400 C CA . MET B 1 120 ? 2.591 24.714 -8.345 1 62.43 120 MET B CA 1
ATOM 3401 C C . MET B 1 120 ? 1.652 24.514 -7.16 1 62.43 120 MET B C 1
ATOM 3403 O O . MET B 1 120 ? 0.655 25.226 -7.027 1 62.43 120 MET B O 1
ATOM 3407 N N . CYS B 1 121 ? 2.15 23.665 -6.211 1 63.58 121 CYS B N 1
ATOM 3408 C CA . CYS B 1 121 ? 1.245 23.288 -5.132 1 63.58 121 CYS B CA 1
ATOM 3409 C C . CYS B 1 121 ? 1.725 23.844 -3.797 1 63.58 121 CYS B C 1
ATOM 3411 O O . CYS B 1 121 ? 0.992 23.815 -2.807 1 63.58 121 CYS B O 1
ATOM 3413 N N . GLN B 1 122 ? 2.964 24.338 -3.668 1 63.66 122 GLN B N 1
ATOM 3414 C CA . GLN B 1 122 ? 3.644 24.605 -2.405 1 63.66 122 GLN B CA 1
ATOM 3415 C C . GLN B 1 122 ? 2.919 25.686 -1.608 1 63.66 122 GLN B C 1
ATOM 3417 O O . GLN B 1 122 ? 2.791 25.582 -0.386 1 63.66 122 GLN B O 1
ATOM 3422 N N . THR B 1 123 ? 2.562 26.778 -2.157 1 56.33 123 THR B N 1
ATOM 3423 C CA . THR B 1 123 ? 1.975 27.876 -1.396 1 56.33 123 THR B CA 1
ATOM 3424 C C . THR B 1 123 ? 0.706 27.422 -0.682 1 56.33 123 THR B C 1
ATOM 3426 O O . THR B 1 123 ? 0.44 27.838 0.447 1 56.33 123 THR B O 1
ATOM 3429 N N . LYS B 1 124 ? 0.018 26.472 -1.287 1 56.65 124 LYS B N 1
ATOM 3430 C CA . LYS B 1 124 ? -1.321 26.166 -0.793 1 56.65 124 LYS B CA 1
ATOM 3431 C C . LYS B 1 124 ? -1.309 24.924 0.094 1 56.65 124 LYS B C 1
ATOM 3433 O O . LYS B 1 124 ? -2.206 24.734 0.917 1 56.65 124 LYS B O 1
ATOM 3438 N N . VAL B 1 125 ? -0.2 24.198 0.002 1 59.85 125 VAL B N 1
ATOM 3439 C CA . VAL B 1 125 ? -0.084 22.974 0.788 1 59.85 125 VAL B CA 1
ATOM 3440 C C . VAL B 1 125 ? 0.033 23.321 2.27 1 59.85 125 VAL B C 1
ATOM 3442 O O . VAL B 1 125 ? -0.531 22.63 3.123 1 59.85 125 VAL B O 1
ATOM 3445 N N . LYS B 1 126 ? 0.535 24.434 2.535 1 61.96 126 LYS B N 1
ATOM 3446 C CA . LYS B 1 126 ? 0.743 24.773 3.94 1 61.96 126 LYS B CA 1
ATOM 3447 C C . LYS B 1 126 ? -0.585 25.023 4.648 1 61.96 126 LYS B C 1
ATOM 3449 O O . LYS B 1 126 ? -0.77 24.612 5.796 1 61.96 126 LYS B O 1
ATOM 3454 N N . SER B 1 127 ? -1.583 25.582 3.929 1 61.32 127 SER B N 1
ATOM 3455 C CA . SER B 1 127 ? -2.835 25.949 4.583 1 61.32 127 SER B CA 1
ATOM 3456 C C . SER B 1 127 ? -3.827 24.791 4.569 1 61.32 127 SER B C 1
ATOM 3458 O O . SER B 1 127 ? -4.753 24.75 5.382 1 61.32 127 SER B O 1
ATOM 3460 N N . SER B 1 128 ? -3.507 23.838 3.712 1 74.97 128 SER B N 1
ATOM 3461 C CA . SER B 1 128 ? -4.479 22.76 3.57 1 74.97 128 SER B CA 1
ATOM 3462 C C . SER B 1 128 ? -3.807 21.394 3.655 1 74.97 128 SER B C 1
ATOM 3464 O O . SER B 1 128 ? -4.211 20.453 2.967 1 74.97 128 SER B O 1
ATOM 3466 N N . ALA B 1 129 ? -2.729 21.407 4.419 1 73.01 129 ALA B N 1
ATOM 3467 C CA . ALA B 1 129 ? -1.913 20.199 4.508 1 73.01 129 ALA B CA 1
ATOM 3468 C C . ALA B 1 129 ? -2.741 19.011 4.987 1 73.01 129 ALA B C 1
ATOM 3470 O O . ALA B 1 129 ? -2.614 17.904 4.458 1 73.01 129 ALA B O 1
ATOM 3471 N N . GLU B 1 130 ? -3.639 19.264 5.86 1 75.15 130 GLU B N 1
ATOM 3472 C CA . GLU B 1 130 ? -4.447 18.192 6.433 1 75.15 130 GLU B CA 1
ATOM 3473 C C . GLU B 1 130 ? -5.35 17.558 5.38 1 75.15 130 GLU B C 1
ATOM 3475 O O . GLU B 1 130 ? -5.419 16.332 5.27 1 75.15 130 GLU B O 1
ATOM 3480 N N . TYR B 1 131 ? -5.972 18.409 4.619 1 79.02 131 TYR B N 1
ATOM 3481 C CA . TYR B 1 131 ? -6.863 17.918 3.573 1 79.02 131 TYR B CA 1
ATOM 3482 C C . TYR B 1 131 ? -6.091 17.12 2.529 1 79.02 131 TYR B C 1
ATOM 3484 O O . TYR B 1 131 ? -6.544 16.061 2.088 1 79.02 131 TYR B O 1
ATOM 3492 N N . ILE B 1 132 ? -4.978 17.609 2.199 1 83.6 132 ILE B N 1
ATOM 3493 C CA . ILE B 1 132 ? -4.174 16.994 1.149 1 83.6 132 ILE B CA 1
ATOM 3494 C C . ILE B 1 132 ? -3.721 15.605 1.593 1 83.6 132 ILE B C 1
ATOM 3496 O O . ILE B 1 132 ? -3.848 14.634 0.843 1 83.6 132 ILE B O 1
ATOM 3500 N N . TYR B 1 133 ? -3.33 15.487 2.782 1 83.95 133 TYR B N 1
ATOM 3501 C CA . TYR B 1 133 ? -2.781 14.211 3.226 1 83.95 133 TYR B CA 1
ATOM 3502 C C . TYR B 1 133 ? -3.894 13.222 3.552 1 83.95 133 TYR B C 1
ATOM 3504 O O . TYR B 1 133 ? -3.709 12.009 3.435 1 83.95 133 TYR B O 1
ATOM 3512 N N . LEU B 1 134 ? -5.032 13.749 3.884 1 85.87 134 LEU B N 1
ATOM 3513 C CA . LEU B 1 134 ? -6.198 12.88 4.001 1 85.87 134 LEU B CA 1
ATOM 3514 C C . LEU B 1 134 ? -6.594 12.315 2.641 1 85.87 134 LEU B C 1
ATOM 3516 O O . LEU B 1 134 ? -6.986 11.151 2.538 1 85.87 134 LEU B O 1
ATOM 3520 N N . THR B 1 135 ? -6.488 13.187 1.653 1 90.58 135 THR B N 1
ATOM 3521 C CA . THR B 1 135 ? -6.785 12.754 0.292 1 90.58 135 THR B CA 1
ATOM 3522 C C . THR B 1 135 ? -5.773 11.712 -0.176 1 90.58 135 THR B C 1
ATOM 3524 O O . THR B 1 135 ? -6.143 10.72 -0.808 1 90.58 135 THR B O 1
ATOM 3527 N N . ILE B 1 136 ? -4.554 11.916 0.162 1 92.6 136 ILE B N 1
ATOM 3528 C CA . ILE B 1 136 ? -3.513 10.956 -0.191 1 92.6 136 ILE B CA 1
ATOM 3529 C C . ILE B 1 136 ? -3.779 9.626 0.509 1 92.6 136 ILE B C 1
ATOM 3531 O O . ILE B 1 136 ? -3.64 8.56 -0.096 1 92.6 136 ILE B O 1
ATOM 3535 N N . GLN B 1 137 ? -4.198 9.742 1.791 1 92 137 GLN B N 1
ATOM 3536 C CA . GLN B 1 137 ? -4.552 8.536 2.532 1 92 137 GLN B CA 1
ATOM 3537 C C . GLN B 1 137 ? -5.669 7.768 1.831 1 92 137 GLN B C 1
ATOM 3539 O O . GLN B 1 137 ? -5.612 6.542 1.721 1 92 137 GLN B O 1
ATOM 3544 N N . HIS B 1 138 ? -6.637 8.45 1.367 1 94.31 138 HIS B N 1
ATOM 3545 C CA . HIS B 1 138 ? -7.78 7.865 0.675 1 94.31 138 HIS B CA 1
ATOM 3546 C C . HIS B 1 138 ? -7.34 7.11 -0.575 1 94.31 138 HIS B C 1
ATOM 3548 O O . HIS B 1 138 ? -7.746 5.966 -0.789 1 94.31 138 HIS B O 1
ATOM 3554 N N . TYR B 1 139 ? -6.477 7.682 -1.304 1 96.6 139 TYR B N 1
ATOM 3555 C CA . TYR B 1 139 ? -6.051 7.068 -2.557 1 96.6 139 TYR B CA 1
ATOM 3556 C C . TYR B 1 139 ? -5.029 5.966 -2.305 1 96.6 139 TYR B C 1
ATOM 3558 O O . TYR B 1 139 ? -4.992 4.968 -3.028 1 96.6 139 TYR B O 1
ATOM 3566 N N . GLN B 1 140 ? -4.172 6.113 -1.307 1 96.19 140 GLN B N 1
ATOM 3567 C CA . GLN B 1 140 ? -3.268 5.026 -0.948 1 96.19 140 GLN B CA 1
ATOM 3568 C C . GLN B 1 140 ? -4.044 3.795 -0.489 1 96.19 140 GLN B C 1
ATOM 3570 O O . GLN B 1 140 ? -3.686 2.665 -0.83 1 96.19 140 GLN B O 1
ATOM 3575 N N . PHE B 1 141 ? -5.067 4.012 0.27 1 97.08 141 PHE B N 1
ATOM 3576 C CA . PHE B 1 141 ? -5.908 2.888 0.665 1 97.08 141 PHE B CA 1
ATOM 3577 C C . PHE B 1 141 ? -6.595 2.273 -0.548 1 97.08 141 PHE B C 1
ATOM 3579 O O . PHE B 1 141 ? -6.767 1.054 -0.619 1 97.08 141 PHE B O 1
ATOM 3586 N N . GLY B 1 142 ? -7 3.125 -1.481 1 97.76 142 GLY B N 1
ATOM 3587 C CA . GLY B 1 142 ? -7.57 2.624 -2.721 1 97.76 142 GLY B CA 1
ATOM 3588 C C . GLY B 1 142 ? -6.633 1.703 -3.48 1 97.76 142 GLY B C 1
ATOM 3589 O O . GLY B 1 142 ? -7.072 0.724 -4.086 1 97.76 142 GLY B O 1
ATOM 3590 N N . LEU B 1 143 ? -5.381 1.979 -3.45 1 98.02 143 LEU B N 1
ATOM 3591 C CA . LEU B 1 143 ? -4.397 1.118 -4.095 1 98.02 143 LEU B CA 1
ATOM 3592 C C . LEU B 1 143 ? -4.359 -0.256 -3.434 1 98.02 143 LEU B C 1
ATOM 3594 O O . LEU B 1 143 ? -4.343 -1.28 -4.121 1 98.02 143 LEU B O 1
ATOM 3598 N N . LEU B 1 144 ? -4.4 -0.265 -2.121 1 97.91 144 LEU B N 1
ATOM 3599 C CA . LEU B 1 144 ? -4.239 -1.492 -1.348 1 97.91 144 LEU B CA 1
ATOM 3600 C C . LEU B 1 144 ? -5.518 -2.323 -1.377 1 97.91 144 LEU B C 1
ATOM 3602 O O . LEU B 1 144 ? -5.468 -3.55 -1.268 1 97.91 144 LEU B O 1
ATOM 3606 N N . TYR B 1 145 ? -6.606 -1.655 -1.507 1 98.18 145 TYR B N 1
ATOM 3607 C CA . TYR B 1 145 ? -7.903 -2.308 -1.37 1 98.18 145 TYR B CA 1
ATOM 3608 C C . TYR B 1 145 ? -8.556 -2.515 -2.732 1 98.18 145 TYR B C 1
ATOM 3610 O O . TYR B 1 145 ? -8.678 -3.648 -3.203 1 98.18 145 TYR B O 1
ATOM 3618 N N . LEU B 1 146 ? -8.797 -1.444 -3.452 1 98.05 146 LEU B N 1
ATOM 3619 C CA . LEU B 1 146 ? -9.524 -1.478 -4.716 1 98.05 146 LEU B CA 1
ATOM 3620 C C . LEU B 1 146 ? -8.654 -2.054 -5.828 1 98.05 146 LEU B C 1
ATOM 3622 O O . LEU B 1 146 ? -9.073 -2.971 -6.538 1 98.05 146 LEU B O 1
ATOM 3626 N N . SER B 1 147 ? -7.438 -1.558 -5.976 1 98.33 147 SER B N 1
ATOM 3627 C CA . SER B 1 147 ? -6.575 -1.934 -7.091 1 98.33 147 SER B CA 1
ATOM 3628 C C . SER B 1 147 ? -6.121 -3.386 -6.973 1 98.33 147 SER B C 1
ATOM 3630 O O . SER B 1 147 ? -6.148 -4.131 -7.954 1 98.33 147 SER B O 1
ATOM 3632 N N . ILE B 1 148 ? -5.732 -3.788 -5.765 1 98.37 148 ILE B N 1
ATOM 3633 C CA . ILE B 1 148 ? -5.326 -5.175 -5.568 1 98.37 148 ILE B CA 1
ATOM 3634 C C . ILE B 1 148 ? -6.521 -6.099 -5.789 1 98.37 148 ILE B C 1
ATOM 3636 O O . ILE B 1 148 ? -6.395 -7.145 -6.431 1 98.37 148 ILE B O 1
ATOM 3640 N N . GLY B 1 149 ? -7.648 -5.723 -5.268 1 98.57 149 GLY B N 1
ATOM 3641 C CA . GLY B 1 149 ? -8.847 -6.527 -5.437 1 98.57 149 GLY B CA 1
ATOM 3642 C C . GLY B 1 149 ? -9.19 -6.789 -6.891 1 98.57 149 GLY B C 1
ATOM 3643 O O . GLY B 1 149 ? -9.363 -7.941 -7.296 1 98.57 149 GLY B O 1
ATOM 3644 N N . PHE B 1 150 ? -9.253 -5.74 -7.673 1 98.62 150 PHE B N 1
ATOM 3645 C CA . PHE B 1 150 ? -9.627 -5.886 -9.075 1 98.62 150 PHE B CA 1
ATOM 3646 C C . PHE B 1 150 ? -8.528 -6.595 -9.858 1 98.62 150 PHE B C 1
ATOM 3648 O O . PHE B 1 150 ? -8.807 -7.299 -10.83 1 98.62 150 PHE B O 1
ATOM 3655 N N . HIS B 1 151 ? -7.288 -6.415 -9.44 1 98.38 151 HIS B N 1
ATOM 3656 C CA . HIS B 1 151 ? -6.196 -7.156 -10.061 1 98.38 151 HIS B CA 1
ATOM 3657 C C . HIS B 1 151 ? -6.458 -8.658 -10.026 1 98.38 151 HIS B C 1
ATOM 3659 O O . HIS B 1 151 ? -6.35 -9.335 -11.05 1 98.38 151 HIS B O 1
ATOM 3665 N N . PHE B 1 152 ? -6.848 -9.16 -8.936 1 97.9 152 PHE B N 1
ATOM 3666 C CA . PHE B 1 152 ? -6.992 -10.604 -8.795 1 97.9 152 PHE B CA 1
ATOM 3667 C C . PHE B 1 152 ? -8.339 -11.07 -9.336 1 97.9 152 PHE B C 1
ATOM 3669 O O . PHE B 1 152 ? -8.463 -12.196 -9.822 1 97.9 152 PHE B O 1
ATOM 3676 N N . ILE B 1 153 ? -9.385 -10.202 -9.249 1 97.66 153 ILE B N 1
ATOM 3677 C CA . ILE B 1 153 ? -10.64 -10.543 -9.912 1 97.66 153 ILE B CA 1
ATOM 3678 C C . ILE B 1 153 ? -10.387 -10.795 -11.396 1 97.66 153 ILE B C 1
ATOM 3680 O O . ILE B 1 153 ? -10.83 -11.807 -11.945 1 97.66 153 ILE B O 1
ATOM 3684 N N . LEU B 1 154 ? -9.644 -9.903 -12.014 1 96.93 154 LEU B N 1
ATOM 3685 C CA . LEU B 1 154 ? -9.377 -10.007 -13.444 1 96.93 154 LEU B CA 1
ATOM 3686 C C . LEU B 1 154 ? -8.501 -11.218 -13.747 1 96.93 154 LEU B C 1
ATOM 3688 O O . LEU B 1 154 ? -8.713 -11.909 -14.746 1 96.93 154 LEU B O 1
ATOM 3692 N N . ARG B 1 155 ? -7.59 -11.525 -12.898 1 95.27 155 ARG B N 1
ATOM 3693 C CA . ARG B 1 155 ? -6.731 -12.687 -13.103 1 95.27 155 ARG B CA 1
ATOM 3694 C C . ARG B 1 155 ? -7.533 -13.982 -13.024 1 95.27 155 ARG B C 1
ATOM 3696 O O . ARG B 1 155 ? -7.291 -14.916 -13.792 1 95.27 155 ARG B O 1
ATOM 3703 N N . ILE B 1 156 ? -8.425 -14.034 -12.117 1 94.66 156 ILE B N 1
ATOM 3704 C CA . ILE B 1 156 ? -9.278 -15.211 -11.994 1 94.66 156 ILE B CA 1
ATOM 3705 C C . ILE B 1 156 ? -10.164 -15.337 -13.231 1 94.66 156 ILE B C 1
ATOM 3707 O O . ILE B 1 156 ? -10.292 -16.422 -13.803 1 94.66 156 ILE B O 1
ATOM 3711 N N . ALA B 1 157 ? -10.699 -14.239 -13.679 1 93.21 157 ALA B N 1
ATOM 3712 C CA . ALA B 1 157 ? -11.671 -14.212 -14.769 1 93.21 157 ALA B CA 1
ATOM 3713 C C . ALA B 1 157 ? -11.03 -14.636 -16.087 1 93.21 157 ALA B C 1
ATOM 3715 O O . ALA B 1 157 ? -11.691 -15.223 -16.946 1 93.21 157 ALA B O 1
ATOM 3716 N N . VAL B 1 158 ? -9.736 -14.389 -16.285 1 89.42 158 VAL B N 1
ATOM 3717 C CA . VAL B 1 158 ? -9.117 -14.642 -17.582 1 89.42 158 VAL B CA 1
ATOM 3718 C C . VAL B 1 158 ? -8.18 -15.843 -17.482 1 89.42 158 VAL B C 1
ATOM 3720 O O . VAL B 1 158 ? -7.399 -16.108 -18.4 1 89.42 158 VAL B O 1
ATOM 3723 N N . SER B 1 159 ? -8.199 -16.502 -16.446 1 86.13 159 SER B N 1
ATOM 3724 C CA . SER B 1 159 ? -7.331 -17.665 -16.292 1 86.13 159 SER B CA 1
ATOM 3725 C C . SER B 1 159 ? -7.629 -18.721 -17.352 1 86.13 159 SER B C 1
ATOM 3727 O O . SER B 1 159 ? -8.772 -18.862 -17.791 1 86.13 159 SER B O 1
ATOM 3729 N N . ASP B 1 160 ? -6.591 -19.169 -17.961 1 72.02 160 ASP B N 1
ATOM 3730 C CA . ASP B 1 160 ? -6.67 -20.101 -19.082 1 72.02 160 ASP B CA 1
ATOM 3731 C C . ASP B 1 160 ? -7.484 -21.338 -18.711 1 72.02 160 ASP B C 1
ATOM 3733 O O . ASP B 1 160 ? -8.196 -21.894 -19.551 1 72.02 160 ASP B O 1
ATOM 3737 N N . ASN B 1 161 ? -7.311 -21.617 -17.473 1 67.6 161 ASN B N 1
ATOM 3738 C CA . ASN B 1 161 ? -7.983 -22.824 -17.003 1 67.6 161 ASN B CA 1
ATOM 3739 C C . ASN B 1 161 ? -9.321 -22.501 -16.344 1 67.6 161 ASN B C 1
ATOM 3741 O O . ASN B 1 161 ? -9.373 -22.196 -15.151 1 67.6 161 ASN B O 1
ATOM 3745 N N . ARG B 1 162 ? -10.415 -22.551 -17.033 1 82.28 162 ARG B N 1
ATOM 3746 C CA . ARG B 1 162 ? -11.793 -22.521 -16.552 1 82.28 162 ARG B CA 1
ATOM 3747 C C . ARG B 1 162 ? -12.091 -21.213 -15.827 1 82.28 162 ARG B C 1
ATOM 3749 O O . ARG B 1 162 ? -12.647 -21.22 -14.727 1 82.28 162 ARG B O 1
ATOM 3756 N N . GLY B 1 163 ? -11.622 -20.006 -16.401 1 86.95 163 GLY B N 1
ATOM 3757 C CA . GLY B 1 163 ? -11.86 -18.692 -15.824 1 86.95 163 GLY B CA 1
ATOM 3758 C C . GLY B 1 163 ? -13.318 -18.443 -15.489 1 86.95 163 GLY B C 1
ATOM 3759 O O . GLY B 1 163 ? -13.636 -17.949 -14.405 1 86.95 163 GLY B O 1
ATOM 3760 N N . ALA B 1 164 ? -14.2 -18.917 -16.379 1 87.93 164 ALA B N 1
ATOM 3761 C CA . ALA B 1 164 ? -15.634 -18.722 -16.186 1 87.93 164 ALA B CA 1
ATOM 3762 C C . ALA B 1 164 ? -16.133 -19.492 -14.966 1 87.93 164 ALA B C 1
ATOM 3764 O O . ALA B 1 164 ? -16.949 -18.983 -14.194 1 87.93 164 ALA B O 1
ATOM 3765 N N . TYR B 1 165 ? -15.645 -20.642 -14.78 1 87.99 165 TYR B N 1
ATOM 3766 C CA . TYR B 1 165 ? -16.045 -21.464 -13.643 1 87.99 165 TYR B CA 1
ATOM 3767 C C . TYR B 1 165 ? -15.565 -20.852 -12.332 1 87.99 165 TYR B C 1
ATOM 3769 O O . TYR B 1 165 ? -16.331 -20.745 -11.372 1 87.99 165 TYR B O 1
ATOM 3777 N N . HIS B 1 166 ? -14.297 -20.43 -12.31 1 91.6 166 HIS B N 1
ATOM 3778 C CA . HIS B 1 166 ? -13.701 -19.932 -11.076 1 91.6 166 HIS B CA 1
ATOM 3779 C C . HIS B 1 166 ? -14.324 -18.604 -10.659 1 91.6 166 HIS B C 1
ATOM 3781 O O . HIS B 1 166 ? -14.635 -18.402 -9.483 1 91.6 166 HIS B O 1
ATOM 3787 N N . ILE B 1 167 ? -14.458 -17.717 -11.606 1 93.58 167 ILE B N 1
ATOM 3788 C CA . ILE B 1 167 ? -15.053 -16.428 -11.272 1 93.58 167 ILE B CA 1
ATOM 3789 C C . ILE B 1 167 ? -16.521 -16.62 -10.895 1 93.58 167 ILE B C 1
ATOM 3791 O O . ILE B 1 167 ? -17.037 -15.929 -10.014 1 93.58 167 ILE B O 1
ATOM 3795 N N . GLY B 1 168 ? -17.213 -17.534 -11.582 1 91.5 168 GLY B N 1
ATOM 3796 C CA . GLY B 1 168 ? -18.574 -17.876 -11.201 1 91.5 168 GLY B CA 1
ATOM 3797 C C . GLY B 1 168 ? -18.682 -18.404 -9.783 1 91.5 168 GLY B C 1
ATOM 3798 O O . GLY B 1 168 ? -19.601 -18.038 -9.048 1 91.5 168 GLY B O 1
ATOM 3799 N N . ASN B 1 169 ? -17.774 -19.288 -9.455 1 92.09 169 ASN B N 1
ATOM 3800 C CA . ASN B 1 169 ? -17.746 -19.821 -8.097 1 92.09 169 ASN B CA 1
ATOM 3801 C C . ASN B 1 169 ? -17.545 -18.716 -7.064 1 92.09 169 ASN B C 1
ATOM 3803 O O . ASN B 1 169 ? -18.25 -18.669 -6.054 1 92.09 169 ASN B O 1
ATOM 3807 N N . LEU B 1 170 ? -16.613 -17.817 -7.281 1 95.27 170 LEU B N 1
ATOM 3808 C CA . LEU B 1 170 ? -16.344 -16.689 -6.396 1 95.27 170 LEU B CA 1
ATOM 3809 C C . LEU B 1 170 ? -17.592 -15.833 -6.213 1 95.27 170 LEU B C 1
ATOM 3811 O O . LEU B 1 170 ? -17.999 -15.555 -5.082 1 95.27 170 LEU B O 1
ATOM 3815 N N . LEU B 1 171 ? -18.194 -15.46 -7.325 1 94.96 171 LEU B N 1
ATOM 3816 C CA . LEU B 1 171 ? -19.383 -14.616 -7.287 1 94.96 171 LEU B CA 1
ATOM 3817 C C . LEU B 1 171 ? -20.518 -15.31 -6.541 1 94.96 171 LEU B C 1
ATOM 3819 O O . LEU B 1 171 ? -21.164 -14.704 -5.683 1 94.96 171 LEU B O 1
ATOM 3823 N N . PHE B 1 172 ? -20.681 -16.537 -6.858 1 93.22 172 PHE B N 1
ATOM 3824 C CA . PHE B 1 172 ? -21.784 -17.294 -6.278 1 93.22 172 PHE B CA 1
ATOM 3825 C C . PHE B 1 172 ? -21.646 -17.377 -4.762 1 93.22 172 PHE B C 1
ATOM 3827 O O . PHE B 1 172 ? -22.593 -17.081 -4.03 1 93.22 172 PHE B O 1
ATOM 3834 N N . VAL B 1 173 ? -20.515 -17.754 -4.29 1 96.24 173 VAL B N 1
ATOM 3835 C CA . VAL B 1 173 ? -20.287 -17.949 -2.862 1 96.24 173 VAL B CA 1
ATOM 3836 C C . VAL B 1 173 ? -20.43 -16.618 -2.129 1 96.24 173 VAL B C 1
ATOM 3838 O O . VAL B 1 173 ? -21.094 -16.541 -1.093 1 96.24 173 VAL B O 1
ATOM 3841 N N . VAL B 1 174 ? -19.824 -15.557 -2.619 1 96.85 174 VAL B N 1
ATOM 3842 C CA . VAL B 1 174 ? -19.833 -14.259 -1.953 1 96.85 174 VAL B CA 1
ATOM 3843 C C . VAL B 1 174 ? -21.251 -13.692 -1.944 1 96.85 174 VAL B C 1
ATOM 3845 O O . VAL B 1 174 ? -21.717 -13.186 -0.921 1 96.85 174 VAL B O 1
ATOM 3848 N N . TRP B 1 175 ? -21.981 -13.798 -3.066 1 93.54 175 TRP B N 1
ATOM 3849 C CA . TRP B 1 175 ? -23.336 -13.265 -3.154 1 93.54 175 TRP B CA 1
ATOM 3850 C C . TRP B 1 175 ? -24.287 -14.043 -2.252 1 93.54 175 TRP B C 1
ATOM 3852 O O . TRP B 1 175 ? -25.169 -13.459 -1.618 1 93.54 175 TRP B O 1
ATOM 3862 N N . MET B 1 176 ? -24.063 -15.309 -2.246 1 94.28 176 MET B N 1
ATOM 3863 C CA . MET B 1 176 ? -24.899 -16.124 -1.369 1 94.28 176 MET B CA 1
ATOM 3864 C C . MET B 1 176 ? -24.604 -15.825 0.097 1 94.28 176 MET B C 1
ATOM 3866 O O . MET B 1 176 ? -25.51 -15.838 0.932 1 94.28 176 MET B O 1
ATOM 3870 N N . SER B 1 177 ? -23.334 -15.653 0.39 1 96.35 177 SER B N 1
ATOM 3871 C CA . SER B 1 177 ? -22.961 -15.282 1.751 1 96.35 177 SER B CA 1
ATOM 3872 C C . SER B 1 177 ? -23.61 -13.966 2.164 1 96.35 177 SER B C 1
ATOM 3874 O O . SER B 1 177 ? -24.134 -13.846 3.273 1 96.35 177 SER B O 1
ATOM 3876 N N . ASP B 1 178 ? -23.591 -12.978 1.302 1 93.7 178 ASP B N 1
ATOM 3877 C CA . ASP B 1 178 ? -24.225 -11.691 1.57 1 93.7 178 ASP B CA 1
ATOM 3878 C C . ASP B 1 178 ? -25.735 -11.847 1.735 1 93.7 178 ASP B C 1
ATOM 3880 O O . ASP B 1 178 ? -26.339 -11.216 2.605 1 93.7 178 ASP B O 1
ATOM 3884 N N . THR B 1 179 ? -26.332 -12.62 0.845 1 91.5 179 THR B N 1
ATOM 3885 C CA . THR B 1 179 ? -27.764 -12.888 0.917 1 91.5 179 THR B CA 1
ATOM 3886 C C . THR B 1 179 ? -28.12 -13.576 2.232 1 91.5 179 THR B C 1
ATOM 3888 O O . THR B 1 179 ? -29.121 -13.235 2.865 1 91.5 179 THR B O 1
ATOM 3891 N N . GLY B 1 180 ? -27.313 -14.553 2.567 1 93.8 180 GLY B N 1
ATOM 3892 C CA . GLY B 1 180 ? -27.52 -15.208 3.849 1 93.8 180 GLY B CA 1
ATOM 3893 C C . GLY B 1 180 ? -27.456 -14.251 5.025 1 93.8 180 GLY B C 1
ATOM 3894 O O . GLY B 1 180 ? -28.265 -14.341 5.95 1 93.8 180 GLY B O 1
ATOM 3895 N N . ALA B 1 181 ? -26.512 -13.362 5.008 1 93.55 181 ALA B N 1
ATOM 3896 C CA . ALA B 1 181 ? -26.397 -12.357 6.061 1 93.55 181 ALA B CA 1
ATOM 3897 C C . ALA B 1 181 ? -27.651 -11.489 6.131 1 93.55 181 ALA B C 1
ATOM 3899 O O . ALA B 1 181 ? -28.147 -11.191 7.219 1 93.55 181 ALA B O 1
ATOM 3900 N N . LEU B 1 182 ? -28.174 -11.099 4.976 1 87.81 182 LEU B N 1
ATOM 3901 C CA . LEU B 1 182 ? -29.352 -10.241 4.906 1 87.81 182 LEU B CA 1
ATOM 3902 C C . LEU B 1 182 ? -30.588 -10.971 5.421 1 87.81 182 LEU B C 1
ATOM 3904 O O . LEU B 1 182 ? -31.347 -10.424 6.224 1 87.81 182 LEU B O 1
ATOM 3908 N N . ILE B 1 183 ? -30.763 -12.198 4.994 1 90.17 183 ILE B N 1
ATOM 3909 C CA . ILE B 1 183 ? -31.946 -12.98 5.337 1 90.17 183 ILE B CA 1
ATOM 3910 C C . ILE B 1 183 ? -31.938 -13.301 6.83 1 90.17 183 ILE B C 1
ATOM 3912 O O . ILE B 1 183 ? -32.912 -13.028 7.535 1 90.17 183 ILE B O 1
ATOM 3916 N N . PHE B 1 184 ? -30.851 -13.823 7.317 1 90.41 184 PHE B N 1
ATOM 3917 C CA . PHE B 1 184 ? -30.766 -14.197 8.724 1 90.41 184 PHE B CA 1
ATOM 3918 C C . PHE B 1 184 ? -30.793 -12.961 9.615 1 90.41 184 PHE B C 1
ATOM 3920 O O . PHE B 1 184 ? -31.384 -12.981 10.697 1 90.41 184 PHE B O 1
ATOM 3927 N N . GLY B 1 185 ? -30.17 -11.926 9.16 1 87.53 185 GLY B N 1
ATOM 3928 C CA . GLY B 1 185 ? -30.186 -10.684 9.915 1 87.53 185 GLY B CA 1
ATOM 3929 C C . GLY B 1 185 ? -31.569 -10.072 10.029 1 87.53 185 GLY B C 1
ATOM 3930 O O . GLY B 1 185 ? -31.975 -9.637 11.108 1 87.53 185 GLY B O 1
ATOM 3931 N N . ARG B 1 186 ? -32.352 -10.042 9.038 1 83.38 186 ARG B N 1
ATOM 3932 C CA . ARG B 1 186 ? -33.675 -9.427 9.008 1 83.38 186 ARG B CA 1
ATOM 3933 C C . ARG B 1 186 ? -34.702 -10.302 9.72 1 83.38 186 ARG B C 1
ATOM 3935 O O . ARG B 1 186 ? -35.572 -9.794 10.431 1 83.38 186 ARG B O 1
ATOM 3942 N N . VAL B 1 187 ? -34.624 -11.552 9.517 1 82.79 187 VAL B N 1
ATOM 3943 C CA . VAL B 1 187 ? -35.579 -12.481 10.112 1 82.79 187 VAL B CA 1
ATOM 3944 C C . VAL B 1 187 ? -35.461 -12.44 11.634 1 82.79 187 VAL B C 1
ATOM 3946 O O . VAL B 1 187 ? -36.471 -12.425 12.341 1 82.79 187 VAL B O 1
ATOM 3949 N N . MET B 1 188 ? -34.265 -12.329 12.101 1 79.06 188 MET B N 1
ATOM 3950 C CA . MET B 1 188 ? -34.079 -12.372 13.548 1 79.06 188 MET B CA 1
ATOM 3951 C C . MET B 1 188 ? -34.36 -11.01 14.174 1 79.06 188 MET B C 1
ATOM 3953 O O . MET B 1 188 ? -34.791 -10.928 15.325 1 79.06 188 MET B O 1
ATOM 3957 N N . LYS B 1 189 ? -34.03 -9.942 13.422 1 70.16 189 LYS B N 1
ATOM 3958 C CA . LYS B 1 189 ? -34.407 -8.621 13.917 1 70.16 189 LYS B CA 1
ATOM 3959 C C . LYS B 1 189 ? -35.922 -8.5 14.061 1 70.16 189 LYS B C 1
ATOM 3961 O O . LYS B 1 189 ? -36.414 -7.912 15.026 1 70.16 189 LYS B O 1
ATOM 3966 N N . SER B 1 190 ? -36.645 -9.037 13.137 1 64.68 190 SER B N 1
ATOM 3967 C CA . SER B 1 190 ? -38.104 -9.008 13.172 1 64.68 190 SER B CA 1
ATOM 3968 C C . SER B 1 190 ? -38.646 -9.85 14.321 1 64.68 190 SER B C 1
ATOM 3970 O O . SER B 1 190 ? -39.596 -9.45 14.997 1 64.68 190 SER B O 1
ATOM 3972 N N . THR B 1 191 ? -37.818 -10.862 14.535 1 60.22 191 THR B N 1
ATOM 3973 C CA . THR B 1 191 ? -38.289 -11.755 15.588 1 60.22 191 THR B CA 1
ATOM 3974 C C . THR B 1 191 ? -38.013 -11.16 16.966 1 60.22 191 THR B C 1
ATOM 3976 O O . THR B 1 191 ? -38.838 -11.277 17.875 1 60.22 191 THR B O 1
ATOM 3979 N N . THR B 1 192 ? -36.754 -10.5 17.059 1 58.23 192 THR B N 1
ATOM 3980 C CA . THR B 1 192 ? -36.398 -9.912 18.346 1 58.23 192 THR B CA 1
ATOM 3981 C C . THR B 1 192 ? -37.223 -8.657 18.614 1 58.23 192 THR B C 1
ATOM 3983 O O . THR B 1 192 ? -37.611 -8.395 19.755 1 58.23 192 THR B O 1
ATOM 3986 N N . THR B 1 193 ? -37.345 -7.787 17.596 1 54.11 193 THR B N 1
ATOM 3987 C CA . THR B 1 193 ? -38.191 -6.615 17.788 1 54.11 193 THR B CA 1
ATOM 3988 C C . THR B 1 193 ? -39.612 -7.029 18.16 1 54.11 193 THR B C 1
ATOM 3990 O O . THR B 1 193 ? -40.242 -6.405 19.016 1 54.11 193 THR B O 1
ATOM 3993 N N . ARG B 1 194 ? -40.091 -8.059 17.489 1 49.25 194 ARG B N 1
ATOM 3994 C CA . ARG B 1 194 ? -41.402 -8.557 17.892 1 49.25 194 ARG B CA 1
ATOM 3995 C C . ARG B 1 194 ? -41.395 -9.002 19.35 1 49.25 194 ARG B C 1
ATOM 3997 O O . ARG B 1 194 ? -42.348 -8.744 20.088 1 49.25 194 ARG B O 1
ATOM 4004 N N . GLN B 1 195 ? -40.191 -9.575 19.652 1 48.11 195 GLN B N 1
ATOM 4005 C CA . GLN B 1 195 ? -40.124 -10.035 21.035 1 48.11 195 GLN B CA 1
ATOM 4006 C C . GLN B 1 195 ? -39.9 -8.869 21.993 1 48.11 195 GLN B C 1
ATOM 4008 O O . GLN B 1 195 ? -40.429 -8.862 23.106 1 48.11 195 GLN B O 1
ATOM 4013 N N . GLN B 1 196 ? -39.013 -7.918 21.615 1 48.18 196 GLN B N 1
ATOM 4014 C CA . GLN B 1 196 ? -38.774 -6.773 22.488 1 48.18 196 GLN B CA 1
ATOM 4015 C C . GLN B 1 196 ? -40.019 -5.897 22.599 1 48.18 196 GLN B C 1
ATOM 4017 O O . GLN B 1 196 ? -40.274 -5.302 23.648 1 48.18 196 GLN B O 1
ATOM 4022 N N . GLN B 1 197 ? -40.778 -5.558 21.503 1 42.73 197 GLN B N 1
ATOM 4023 C CA . GLN B 1 197 ? -42.043 -4.864 21.717 1 42.73 197 GLN B CA 1
ATOM 4024 C C . GLN B 1 197 ? -42.895 -5.582 22.76 1 42.73 197 GLN B C 1
ATOM 4026 O O . GLN B 1 197 ? -43.668 -4.949 23.482 1 42.73 197 GLN B O 1
ATOM 4031 N N . GLN B 1 198 ? -42.896 -6.825 22.803 1 40.65 198 GLN B N 1
ATOM 4032 C CA . GLN B 1 198 ? -43.592 -7.499 23.894 1 40.65 198 GLN B CA 1
ATOM 4033 C C . GLN B 1 198 ? -42.855 -7.311 25.216 1 40.65 198 GLN B C 1
ATOM 4035 O O . GLN B 1 198 ? -43.482 -7.178 26.269 1 40.65 198 GLN B O 1
ATOM 4040 N N . ASN B 1 199 ? -41.57 -7.613 25.411 1 39.46 199 ASN B N 1
ATOM 4041 C CA . ASN B 1 199 ? -40.806 -7.422 26.64 1 39.46 199 ASN B CA 1
ATOM 4042 C C . ASN B 1 199 ? -40.1 -6.069 26.656 1 39.46 199 ASN B C 1
ATOM 4044 O O . ASN B 1 199 ? -39.169 -5.841 25.882 1 39.46 199 ASN B O 1
ATOM 4048 N N . GLN B 1 200 ? -40.792 -4.897 26.779 1 35.23 200 GLN B N 1
ATOM 4049 C CA . GLN B 1 200 ? -40.392 -3.494 26.738 1 35.23 200 GLN B CA 1
ATOM 4050 C C . GLN B 1 200 ? -39.146 -3.252 27.584 1 35.23 200 GLN B C 1
ATOM 4052 O O . GLN B 1 200 ? -38.379 -2.324 27.319 1 35.23 200 GLN B O 1
ATOM 4057 N N . ALA B 1 201 ? -39.27 -3.489 29.068 1 31.9 201 ALA B N 1
ATOM 4058 C CA . ALA B 1 201 ? -38.537 -2.813 30.136 1 31.9 201 ALA B CA 1
ATOM 4059 C C . ALA B 1 201 ? -37.037 -3.067 30.018 1 31.9 201 ALA B C 1
ATOM 4061 O O . ALA B 1 201 ? -36.23 -2.341 30.603 1 31.9 201 ALA B O 1
ATOM 4062 N N . GLU B 1 202 ? -36.612 -4.354 29.945 1 31.85 202 GLU B N 1
ATOM 4063 C CA . GLU B 1 202 ? -35.282 -4.712 30.429 1 31.85 202 GLU B CA 1
ATOM 4064 C C . GLU B 1 202 ? -34.192 -4.046 29.594 1 31.85 202 GLU B C 1
ATOM 4066 O O . GLU B 1 202 ? -34.42 -3.692 28.435 1 31.85 202 GLU B O 1
ATOM 4071 N N . SER B 1 203 ? -32.973 -3.665 30.282 1 35.64 203 SER B N 1
ATOM 4072 C CA . SER B 1 203 ? -31.673 -3.011 30.168 1 35.64 203 SER B CA 1
ATOM 4073 C C . SER B 1 203 ? -30.934 -3.465 28.914 1 35.64 203 SER B C 1
ATOM 4075 O O . SER B 1 203 ? -30.479 -4.608 28.835 1 35.64 203 SER B O 1
ATOM 4077 N N . LYS B 1 204 ? -31.425 -3.32 27.87 1 34.6 204 LYS B N 1
ATOM 4078 C CA . LYS B 1 204 ? -30.757 -3.726 26.637 1 34.6 204 LYS B CA 1
ATOM 4079 C C . LYS B 1 204 ? -29.282 -3.337 26.656 1 34.6 204 LYS B C 1
ATOM 4081 O O . LYS B 1 204 ? -28.642 -3.255 25.605 1 34.6 204 LYS B O 1
ATOM 4086 N N . HIS B 1 205 ? -28.899 -2.593 27.566 1 36.32 205 HIS B N 1
ATOM 4087 C CA . HIS B 1 205 ? -27.452 -2.408 27.572 1 36.32 205 HIS B CA 1
ATOM 4088 C C . HIS B 1 205 ? -26.725 -3.737 27.398 1 36.32 205 HIS B C 1
ATOM 4090 O O . HIS B 1 205 ? -25.532 -3.84 27.691 1 36.32 205 HIS B O 1
ATOM 4096 N N . ASN B 1 206 ? -27.383 -4.824 27.366 1 39.65 206 ASN B N 1
ATOM 4097 C CA . ASN B 1 206 ? -26.596 -6.04 27.54 1 39.65 206 ASN B CA 1
ATOM 4098 C C . ASN B 1 206 ? -25.368 -6.047 26.634 1 39.65 206 ASN B C 1
ATOM 4100 O O . ASN B 1 206 ? -25.328 -5.334 25.63 1 39.65 206 ASN B O 1
ATOM 4104 N N . GLN B 1 207 ? -24.304 -6.956 26.992 1 46.69 207 GLN B N 1
ATOM 4105 C CA . GLN B 1 207 ? -22.896 -7.137 26.654 1 46.69 207 GLN B CA 1
ATOM 4106 C C . GLN B 1 207 ? -22.713 -7.34 25.153 1 46.69 207 GLN B C 1
ATOM 4108 O O . GLN B 1 207 ? -22.814 -8.464 24.656 1 46.69 207 GLN B O 1
ATOM 4113 N N . LYS B 1 208 ? -23.182 -6.566 24.414 1 55.71 208 LYS B N 1
ATOM 4114 C CA . LYS B 1 208 ? -22.749 -6.699 23.026 1 55.71 208 LYS B CA 1
ATOM 4115 C C . LYS B 1 208 ? -21.293 -7.147 22.944 1 55.71 208 LYS B C 1
ATOM 4117 O O . LYS B 1 208 ? -20.441 -6.645 23.68 1 55.71 208 LYS B O 1
ATOM 4122 N N . GLY B 1 209 ? -21.186 -8.378 22.552 1 67.37 209 GLY B N 1
ATOM 4123 C CA . GLY B 1 209 ? -19.812 -8.819 22.374 1 67.37 209 GLY B CA 1
ATOM 4124 C C . GLY B 1 209 ? -18.945 -7.798 21.662 1 67.37 209 GLY B C 1
ATOM 4125 O O . GLY B 1 209 ? -19.453 -6.949 20.928 1 67.37 209 GLY B O 1
ATOM 4126 N N . ILE B 1 210 ? -17.845 -7.656 22.062 1 73.39 210 ILE B N 1
ATOM 4127 C CA . ILE B 1 210 ? -16.839 -6.729 21.555 1 73.39 210 ILE B CA 1
ATOM 4128 C C . ILE B 1 210 ? -16.858 -6.732 20.028 1 73.39 210 ILE B C 1
ATOM 4130 O O . ILE B 1 210 ? -16.756 -5.677 19.397 1 73.39 210 ILE B O 1
ATOM 4134 N N . ILE B 1 211 ? -17.263 -7.865 19.464 1 77.69 211 ILE B N 1
ATOM 4135 C CA . ILE B 1 211 ? -17.243 -8.008 18.012 1 77.69 211 ILE B CA 1
ATOM 4136 C C . ILE B 1 211 ? -18.409 -7.233 17.402 1 77.69 211 ILE B C 1
ATOM 4138 O O . ILE B 1 211 ? -18.227 -6.477 16.445 1 77.69 211 ILE B O 1
ATOM 4142 N N . LEU B 1 212 ? -19.523 -7.396 17.91 1 81.79 212 LEU B N 1
ATOM 4143 C CA . LEU B 1 212 ? -20.709 -6.731 17.381 1 81.79 212 LEU B CA 1
ATOM 4144 C C . LEU B 1 212 ? -20.606 -5.219 17.552 1 81.79 212 LEU B C 1
ATOM 4146 O O . LEU B 1 212 ? -21.021 -4.461 16.673 1 81.79 212 LEU B O 1
ATOM 4150 N N . GLU B 1 213 ? -20.058 -4.83 18.642 1 81.59 213 GLU B N 1
ATOM 4151 C CA . GLU B 1 213 ? -19.886 -3.398 18.867 1 81.59 213 GLU B CA 1
ATOM 4152 C C . GLU B 1 213 ? -18.961 -2.781 17.822 1 81.59 213 GLU B C 1
ATOM 4154 O O . GLU B 1 213 ? -19.216 -1.679 17.333 1 81.59 213 GLU B O 1
ATOM 4159 N N . CYS B 1 214 ? -17.967 -3.543 17.509 1 80.22 214 CYS B N 1
ATOM 4160 C CA . CYS B 1 214 ? -17.031 -3.074 16.494 1 80.22 214 CYS B CA 1
ATOM 4161 C C . CYS B 1 214 ? -17.707 -2.976 15.131 1 80.22 214 CYS B C 1
ATOM 4163 O O . CYS B 1 214 ? -17.566 -1.97 14.435 1 80.22 214 CYS B O 1
ATOM 4165 N N . LEU B 1 215 ? -18.494 -3.958 14.84 1 85.45 215 LEU B N 1
ATOM 4166 C CA . LEU B 1 215 ? -19.18 -3.999 13.554 1 85.45 215 LEU B CA 1
ATOM 4167 C C . LEU B 1 215 ? -20.198 -2.869 13.444 1 85.45 215 LEU B C 1
ATOM 4169 O O . LEU B 1 215 ? -20.263 -2.184 12.421 1 85.45 215 LEU B O 1
ATOM 4173 N N . GLN B 1 216 ? -20.886 -2.589 14.485 1 86.65 216 GLN B N 1
ATOM 4174 C CA . GLN B 1 216 ? -21.987 -1.631 14.461 1 86.65 216 GLN B CA 1
ATOM 4175 C C . GLN B 1 216 ? -21.469 -0.197 14.511 1 86.65 216 GLN B C 1
ATOM 4177 O O . GLN B 1 216 ? -22.191 0.741 14.164 1 86.65 216 GLN B O 1
ATOM 4182 N N . SER B 1 217 ? -20.239 -0.096 14.992 1 83.72 217 SER B N 1
ATOM 4183 C CA . SER B 1 217 ? -19.634 1.231 14.959 1 83.72 217 SER B CA 1
ATOM 4184 C C . SER B 1 217 ? -19.406 1.699 13.525 1 83.72 217 SER B C 1
ATOM 4186 O O . SER B 1 217 ? -19.391 2.902 13.254 1 83.72 217 SER B O 1
ATOM 4188 N N . ILE B 1 218 ? -19.295 0.785 12.63 1 87.51 218 ILE B N 1
ATOM 4189 C CA . ILE B 1 218 ? -19.038 1.079 11.224 1 87.51 218 ILE B CA 1
ATOM 4190 C C . ILE B 1 218 ? -20.341 0.993 10.433 1 87.51 218 ILE B C 1
ATOM 4192 O O . ILE B 1 218 ? -20.636 1.867 9.614 1 87.51 218 ILE B O 1
ATOM 4196 N N . SER B 1 219 ? -21.048 -0.07 10.758 1 88.06 219 SER B N 1
ATOM 4197 C CA . SER B 1 219 ? -22.314 -0.335 10.084 1 88.06 219 SER B CA 1
ATOM 4198 C C . SER B 1 219 ? -23.407 -0.701 11.082 1 88.06 219 SER B C 1
ATOM 4200 O O . SER B 1 219 ? -23.553 -1.868 11.451 1 88.06 219 SER B O 1
ATOM 4202 N N . PRO B 1 220 ? -24.173 0.208 11.464 1 85.51 220 PRO B N 1
ATOM 4203 C CA . PRO B 1 220 ? -25.164 0.014 12.525 1 85.51 220 PRO B CA 1
ATOM 4204 C C . PRO B 1 220 ? -26.163 -1.096 12.203 1 85.51 220 PRO B C 1
ATOM 4206 O O . PRO B 1 220 ? -26.747 -1.689 13.114 1 85.51 220 PRO B O 1
ATOM 4209 N N . GLY B 1 221 ? -26.392 -1.417 11.009 1 83.59 221 GLY B N 1
ATOM 4210 C CA . GLY B 1 221 ? -27.385 -2.402 10.611 1 83.59 221 GLY B CA 1
ATOM 4211 C C . GLY B 1 221 ? -26.891 -3.831 10.734 1 83.59 221 GLY B C 1
ATOM 4212 O O . GLY B 1 221 ? -27.669 -4.777 10.596 1 83.59 221 GLY B O 1
ATOM 4213 N N . LYS B 1 222 ? -25.635 -4.047 11.109 1 87.18 222 LYS B N 1
ATOM 4214 C CA . LYS B 1 222 ? -25.079 -5.396 11.176 1 87.18 222 LYS B CA 1
ATOM 4215 C C . LYS B 1 222 ? -25.464 -6.086 12.481 1 87.18 222 LYS B C 1
ATOM 4217 O O . LYS B 1 222 ? -25.529 -5.445 13.532 1 87.18 222 LYS B O 1
ATOM 4222 N N . THR B 1 223 ? -25.738 -7.405 12.361 1 89.17 223 THR B N 1
ATOM 4223 C CA . THR B 1 223 ? -26.142 -8.208 13.51 1 89.17 223 THR B CA 1
ATOM 4224 C C . THR B 1 223 ? -25.322 -9.493 13.586 1 89.17 223 THR B C 1
ATOM 4226 O O . THR B 1 223 ? -24.713 -9.907 12.597 1 89.17 223 THR B O 1
ATOM 4229 N N . MET B 1 224 ? -25.343 -10.07 14.711 1 90.36 224 MET B N 1
ATOM 4230 C CA . MET B 1 224 ? -24.664 -11.351 14.883 1 90.36 224 MET B CA 1
ATOM 4231 C C . MET B 1 224 ? -25.328 -12.436 14.042 1 90.36 224 MET B C 1
ATOM 4233 O O . MET B 1 224 ? -24.65 -13.319 13.514 1 90.36 224 MET B O 1
ATOM 4237 N N . TYR B 1 225 ? -26.625 -12.356 13.983 1 91.43 225 TYR B N 1
ATOM 4238 C CA . TYR B 1 225 ? -27.352 -13.333 13.18 1 91.43 225 TYR B CA 1
ATOM 4239 C C . TYR B 1 225 ? -26.982 -13.211 11.707 1 91.43 225 TYR B C 1
ATOM 4241 O O . TYR B 1 225 ? -26.879 -14.217 11.001 1 91.43 225 TYR B O 1
ATOM 4249 N N . GLY B 1 226 ? -26.818 -12.022 11.296 1 93.19 226 GLY B N 1
ATOM 4250 C CA . GLY B 1 226 ? -26.344 -11.814 9.937 1 93.19 226 GLY B CA 1
ATOM 4251 C C . GLY B 1 226 ? -24.958 -12.382 9.695 1 93.19 226 GLY B C 1
ATOM 4252 O O . GLY B 1 226 ? -24.706 -12.994 8.656 1 93.19 226 GLY B O 1
ATOM 4253 N N . LEU B 1 227 ? -24.098 -12.185 10.659 1 93.82 227 LEU B N 1
ATOM 4254 C CA . LEU B 1 227 ? -22.743 -12.717 10.566 1 93.82 227 LEU B CA 1
ATOM 4255 C C . LEU B 1 227 ? -22.761 -14.238 10.463 1 93.82 227 LEU B C 1
ATOM 4257 O O . LEU B 1 227 ? -22.092 -14.815 9.603 1 93.82 227 LEU B O 1
ATOM 4261 N N . PHE B 1 228 ? -23.512 -14.838 11.274 1 94.38 228 PHE B N 1
ATOM 4262 C CA . PHE B 1 228 ? -23.619 -16.292 11.254 1 94.38 228 PHE B CA 1
ATOM 4263 C C . PHE B 1 228 ? -24.259 -16.77 9.955 1 94.38 228 PHE B C 1
ATOM 4265 O O . PHE B 1 228 ? -23.861 -17.798 9.403 1 94.38 228 PHE B O 1
ATOM 4272 N N . GLY B 1 229 ? -25.263 -16.027 9.566 1 95.9 229 GLY B N 1
ATOM 4273 C CA . GLY B 1 229 ? -25.882 -16.358 8.293 1 95.9 229 GLY B CA 1
ATOM 4274 C C . GLY B 1 229 ? -24.896 -16.389 7.14 1 95.9 229 GLY B C 1
ATOM 4275 O O . GLY B 1 229 ? -24.941 -17.293 6.302 1 95.9 229 GLY B O 1
ATOM 4276 N N . ALA B 1 230 ? -24.008 -15.448 7.108 1 96.53 230 ALA B N 1
ATOM 4277 C CA . ALA B 1 230 ? -22.989 -15.39 6.063 1 96.53 230 ALA B CA 1
ATOM 4278 C C . ALA B 1 230 ? -22.011 -16.555 6.185 1 96.53 230 ALA B C 1
ATOM 4280 O O . ALA B 1 230 ? -21.672 -17.197 5.188 1 96.53 230 ALA B O 1
ATOM 4281 N N . ILE B 1 231 ? -21.558 -16.912 7.375 1 96.93 231 ILE B N 1
ATOM 4282 C CA . ILE B 1 231 ? -20.523 -17.905 7.643 1 96.93 231 ILE B CA 1
ATOM 4283 C C . ILE B 1 231 ? -21.062 -19.303 7.349 1 96.93 231 ILE B C 1
ATOM 4285 O O . ILE B 1 231 ? -20.31 -20.194 6.948 1 96.93 231 ILE B O 1
ATOM 4289 N N . ILE B 1 232 ? -22.386 -19.451 7.459 1 96.96 232 ILE B N 1
ATOM 4290 C CA . ILE B 1 232 ? -23.005 -20.746 7.199 1 96.96 232 ILE B CA 1
ATOM 4291 C C . ILE B 1 232 ? -23.292 -20.891 5.706 1 96.96 232 ILE B C 1
ATOM 4293 O O . ILE B 1 232 ? -23.03 -21.942 5.116 1 96.96 232 ILE B O 1
ATOM 4297 N N . THR B 1 233 ? -23.79 -19.884 5.101 1 97.58 233 THR B N 1
ATOM 4298 C CA . THR B 1 233 ? -24.203 -19.946 3.703 1 97.58 233 THR B CA 1
ATOM 4299 C C . THR B 1 233 ? -22.987 -20.012 2.783 1 97.58 233 THR B C 1
ATOM 4301 O O . THR B 1 233 ? -23.061 -20.572 1.687 1 97.58 233 THR B O 1
ATOM 4304 N N . GLY B 1 234 ? -21.801 -19.447 3.214 1 97.45 234 GLY B N 1
ATOM 4305 C CA . GLY B 1 234 ? -20.586 -19.489 2.417 1 97.45 234 GLY B CA 1
ATOM 4306 C C . GLY B 1 234 ? -20.139 -20.9 2.084 1 97.45 234 GLY B C 1
ATOM 4307 O O . GLY B 1 234 ? -20.115 -21.29 0.915 1 97.45 234 GLY B O 1
ATOM 4308 N N . PRO B 1 235 ? -19.922 -21.725 3.073 1 97.33 235 PRO B N 1
ATOM 4309 C CA . PRO B 1 235 ? -19.516 -23.114 2.85 1 97.33 235 PRO B CA 1
ATOM 4310 C C . PRO B 1 235 ? -20.558 -23.917 2.076 1 97.33 235 PRO B C 1
ATOM 4312 O O . PRO B 1 235 ? -20.208 -24.69 1.18 1 97.33 235 PRO B O 1
ATOM 4315 N N . ILE B 1 236 ? -21.823 -23.75 2.375 1 96.63 236 ILE B N 1
ATOM 4316 C CA . ILE B 1 236 ? -22.888 -24.481 1.697 1 96.63 236 ILE B CA 1
ATOM 4317 C C . ILE B 1 236 ? -22.88 -24.142 0.208 1 96.63 236 ILE B C 1
ATOM 4319 O O . ILE B 1 236 ? -22.98 -25.033 -0.638 1 96.63 236 ILE B O 1
ATOM 4323 N N . SER B 1 237 ? -22.783 -22.879 -0.083 1 95.82 237 SER B N 1
ATOM 4324 C CA . SER B 1 237 ? -22.776 -22.439 -1.474 1 95.82 237 SER B CA 1
ATOM 4325 C C . SER B 1 237 ? -21.561 -22.98 -2.22 1 95.82 237 SER B C 1
ATOM 4327 O O . SER B 1 237 ? -21.663 -23.369 -3.385 1 95.82 237 SER B O 1
ATOM 4329 N N . ALA B 1 238 ? -20.396 -22.996 -1.583 1 94.99 238 ALA B N 1
ATOM 4330 C CA . ALA B 1 238 ? -19.181 -23.504 -2.214 1 94.99 238 ALA B CA 1
ATOM 4331 C C . ALA B 1 238 ? -19.302 -24.995 -2.515 1 94.99 238 ALA B C 1
ATOM 4333 O O . ALA B 1 238 ? -18.756 -25.481 -3.508 1 94.99 238 ALA B O 1
ATOM 4334 N N . ILE B 1 239 ? -19.977 -25.749 -1.684 1 92.83 239 ILE B N 1
ATOM 4335 C CA . ILE B 1 239 ? -20.183 -27.181 -1.867 1 92.83 239 ILE B CA 1
ATOM 4336 C C . ILE B 1 239 ? -21.16 -27.419 -3.016 1 92.83 239 ILE B C 1
ATOM 4338 O O . ILE B 1 239 ? -20.983 -28.348 -3.808 1 92.83 239 ILE B O 1
ATOM 4342 N N . LEU B 1 240 ? -22.134 -26.565 -3.169 1 91.78 240 LEU B N 1
ATOM 4343 C CA . LEU B 1 240 ? -23.224 -26.782 -4.113 1 91.78 240 LEU B CA 1
ATOM 4344 C C . LEU B 1 240 ? -22.843 -26.29 -5.506 1 91.78 240 LEU B C 1
ATOM 4346 O O . LEU B 1 240 ? -23.417 -26.732 -6.504 1 91.78 240 LEU B O 1
ATOM 4350 N N . TYR B 1 241 ? -21.929 -25.387 -5.588 1 90.31 241 TYR B N 1
ATOM 4351 C CA . TYR B 1 241 ? -21.634 -24.73 -6.857 1 90.31 241 TYR B CA 1
ATOM 4352 C C . TYR B 1 241 ? -21.234 -25.749 -7.918 1 90.31 241 TYR B C 1
ATOM 4354 O O . TYR B 1 241 ? -21.763 -25.735 -9.032 1 90.31 241 TYR B O 1
ATOM 4362 N N . PRO B 1 242 ? -20.28 -26.691 -7.644 1 85.34 242 PRO B N 1
ATOM 4363 C CA . PRO B 1 242 ? -19.903 -27.651 -8.684 1 85.34 242 PRO B CA 1
ATOM 4364 C C . PRO B 1 242 ? -21.075 -28.517 -9.141 1 85.34 242 PRO B C 1
ATOM 4366 O O . PRO B 1 242 ? -21.105 -28.966 -10.289 1 85.34 242 PRO B O 1
ATOM 4369 N N . MET B 1 243 ? -21.963 -28.778 -8.292 1 81.09 243 MET B N 1
ATOM 4370 C CA . MET B 1 243 ? -23.121 -29.597 -8.639 1 81.09 243 MET B CA 1
ATOM 4371 C C . MET B 1 243 ? -24.029 -28.867 -9.623 1 81.09 243 MET B C 1
ATOM 4373 O O . MET B 1 243 ? -24.646 -29.494 -10.487 1 81.09 243 MET B O 1
ATOM 4377 N N . ALA B 1 244 ? -24.017 -27.582 -9.503 1 75.48 244 ALA B N 1
ATOM 4378 C CA . ALA B 1 244 ? -24.933 -26.787 -10.317 1 75.48 244 ALA B CA 1
ATOM 4379 C C . ALA B 1 244 ? -24.278 -26.368 -11.63 1 75.48 244 ALA B C 1
ATOM 4381 O O . ALA B 1 244 ? -24.955 -26.219 -12.649 1 75.48 244 ALA B O 1
ATOM 4382 N N . PHE B 1 245 ? -23.012 -26.157 -11.595 1 71.46 245 PHE B N 1
ATOM 4383 C CA . PHE B 1 245 ? -22.451 -25.462 -12.747 1 71.46 245 PHE B CA 1
ATOM 4384 C C . PHE B 1 245 ? -21.26 -26.226 -13.313 1 71.46 245 PHE B C 1
ATOM 4386 O O . PHE B 1 245 ? -20.708 -25.847 -14.348 1 71.46 245 PHE B O 1
ATOM 4393 N N . ALA B 1 246 ? -20.759 -27.213 -12.611 1 63.41 246 ALA B N 1
ATOM 4394 C CA . ALA B 1 246 ? -19.63 -27.951 -13.17 1 63.41 246 ALA B CA 1
ATOM 4395 C C . ALA B 1 246 ? -20.08 -28.864 -14.307 1 63.41 246 ALA B C 1
ATOM 4397 O O . ALA B 1 246 ? -21.126 -29.51 -14.216 1 63.41 246 ALA B O 1
ATOM 4398 N N . SER B 1 247 ? -19.52 -28.529 -15.484 1 59.69 247 SER B N 1
ATOM 4399 C CA . SER B 1 247 ? -19.77 -29.482 -16.561 1 59.69 247 SER B CA 1
ATOM 4400 C C . SER B 1 247 ? -19.38 -30.897 -16.148 1 59.69 247 SER B C 1
ATOM 4402 O O . SER B 1 247 ? -18.616 -31.084 -15.198 1 59.69 247 SER B O 1
ATOM 4404 N N . SER B 1 248 ? -20.131 -31.924 -16.702 1 52.14 248 SER B N 1
ATOM 4405 C CA . SER B 1 248 ? -19.883 -33.34 -16.451 1 52.14 248 SER B CA 1
ATOM 4406 C C . SER B 1 248 ? -18.388 -33.634 -16.373 1 52.14 248 SER B C 1
ATOM 4408 O O . SER B 1 248 ? -17.944 -34.394 -15.51 1 52.14 248 SER B O 1
ATOM 4410 N N . ASN B 1 249 ? -17.618 -33.068 -17.181 1 50.41 249 ASN B N 1
ATOM 4411 C CA . ASN B 1 249 ? -16.186 -33.336 -17.253 1 50.41 249 ASN B CA 1
ATOM 4412 C C . ASN B 1 249 ? -15.428 -32.648 -16.122 1 50.41 249 ASN B C 1
ATOM 4414 O O . ASN B 1 249 ? -14.413 -33.16 -15.647 1 50.41 249 ASN B O 1
ATOM 4418 N N . GLU B 1 250 ? -15.968 -31.521 -15.653 1 54.53 250 GLU B N 1
ATOM 4419 C CA . GLU B 1 250 ? -15.276 -30.745 -14.627 1 54.53 250 GLU B CA 1
ATOM 4420 C C . GLU B 1 250 ? -15.57 -31.289 -13.232 1 54.53 250 GLU B C 1
ATOM 4422 O O . GLU B 1 250 ? -14.742 -31.171 -12.327 1 54.53 250 GLU B O 1
ATOM 4427 N N . LEU B 1 251 ? -16.758 -31.892 -13.124 1 52.42 251 LEU B N 1
ATOM 4428 C CA . LEU B 1 251 ? -17.16 -32.5 -11.86 1 52.42 251 LEU B CA 1
ATOM 4429 C C . LEU B 1 251 ? -1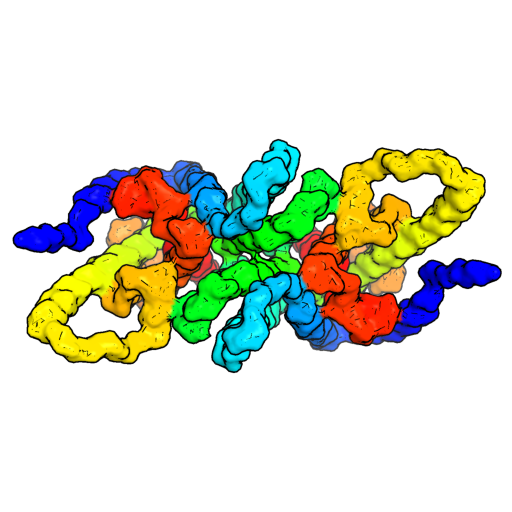6.201 -33.617 -11.465 1 52.42 251 LEU B C 1
ATOM 4431 O O . LEU B 1 251 ? -15.95 -33.836 -10.278 1 52.42 251 LEU B O 1
ATOM 4435 N N . SER B 1 252 ? -15.825 -34.304 -12.43 1 49.02 252 SER B N 1
ATOM 4436 C CA . SER B 1 252 ? -14.89 -35.385 -12.135 1 49.02 252 SER B CA 1
ATOM 4437 C C . SER B 1 252 ? -13.589 -34.847 -11.549 1 49.02 252 SER B C 1
ATOM 4439 O O . SER B 1 252 ? -12.93 -35.527 -10.76 1 49.02 252 SER B O 1
ATOM 4441 N N . GLU B 1 253 ? -13.186 -33.741 -12.007 1 47.51 253 GLU B N 1
ATOM 4442 C CA . GLU B 1 253 ? -11.886 -33.191 -11.635 1 47.51 253 GLU B CA 1
ATOM 4443 C C . GLU B 1 253 ? -11.979 -32.377 -10.348 1 47.51 253 GLU B C 1
ATOM 4445 O O . GLU B 1 253 ? -10.958 -31.978 -9.784 1 47.51 253 GLU B O 1
ATOM 4450 N N . VAL B 1 254 ? -13.192 -31.941 -10.148 1 55.25 254 VAL B N 1
ATOM 4451 C CA . VAL B 1 254 ? -13.275 -31.202 -8.892 1 55.25 254 VAL B CA 1
ATOM 4452 C C . VAL B 1 254 ? -13.035 -32.149 -7.718 1 55.25 254 VAL B C 1
ATOM 4454 O O . VAL B 1 254 ? -13.975 -32.755 -7.199 1 55.25 254 VAL B O 1
ATOM 4457 N N . ASN B 1 255 ? -12.048 -32.898 -7.89 1 56.58 255 ASN B N 1
ATOM 4458 C CA . ASN B 1 255 ? -11.524 -33.799 -6.868 1 56.58 255 ASN B CA 1
ATOM 4459 C C . ASN B 1 255 ? -11.326 -33.081 -5.536 1 56.58 255 ASN B C 1
ATOM 4461 O O . ASN B 1 255 ? -10.582 -33.554 -4.675 1 56.58 255 ASN B O 1
ATOM 4465 N N . ASN B 1 256 ? -11.96 -31.935 -5.444 1 66.33 256 ASN B N 1
ATOM 4466 C CA . ASN B 1 256 ? -11.711 -31.352 -4.13 1 66.33 256 ASN B CA 1
ATOM 4467 C C . ASN B 1 256 ? -12.663 -31.914 -3.078 1 66.33 256 ASN B C 1
ATOM 4469 O O . ASN B 1 256 ? -13.876 -31.957 -3.291 1 66.33 256 ASN B O 1
ATOM 4473 N N . PRO B 1 257 ? -12.088 -32.543 -2.065 1 81.27 257 PRO B N 1
ATOM 4474 C CA . PRO B 1 257 ? -12.894 -33.018 -0.938 1 81.27 257 PRO B CA 1
ATOM 4475 C C . PRO B 1 257 ? -13.87 -31.962 -0.424 1 81.27 257 PRO B C 1
ATOM 4477 O O . PRO B 1 257 ? -13.636 -30.763 -0.599 1 81.27 257 PRO B O 1
ATOM 4480 N N . LEU B 1 258 ? -15.121 -32.483 -0.083 1 88.76 258 LEU B N 1
ATOM 4481 C CA . LEU B 1 258 ? -16.168 -31.649 0.498 1 88.76 258 LEU B CA 1
ATOM 4482 C C . LEU B 1 258 ? -15.59 -30.704 1.546 1 88.76 258 LEU B C 1
ATOM 4484 O O . LEU B 1 258 ? -15.983 -29.537 1.62 1 88.76 258 LEU B O 1
ATOM 4488 N N . ALA B 1 259 ? -14.618 -31.171 2.252 1 91.79 259 ALA B N 1
ATOM 4489 C CA . ALA B 1 259 ? -14.013 -30.378 3.319 1 91.79 259 ALA B CA 1
ATOM 4490 C C . ALA B 1 259 ? -13.259 -29.179 2.75 1 91.79 259 ALA B C 1
ATOM 4492 O O . ALA B 1 259 ? -13.296 -28.087 3.321 1 91.79 259 ALA B O 1
ATOM 4493 N N . GLN B 1 260 ? -12.625 -29.338 1.668 1 93.12 260 GLN B N 1
ATOM 4494 C CA . GLN B 1 260 ? -11.87 -28.26 1.039 1 93.12 260 GLN B CA 1
ATOM 4495 C C . GLN B 1 260 ? -12.803 -27.192 0.476 1 93.12 260 GLN B C 1
ATOM 4497 O O . GLN B 1 260 ? -12.526 -25.996 0.589 1 93.12 260 GLN B O 1
ATOM 4502 N N . ARG B 1 261 ? -13.888 -27.631 -0.064 1 93.39 261 ARG B N 1
ATOM 4503 C CA . ARG B 1 261 ? -14.861 -26.682 -0.595 1 93.39 261 ARG B CA 1
ATOM 4504 C C . ARG B 1 261 ? -15.515 -25.881 0.526 1 93.39 261 ARG B C 1
ATOM 4506 O O . ARG B 1 261 ? -15.71 -24.671 0.399 1 93.39 261 ARG B O 1
ATOM 4513 N N . ALA B 1 262 ? -15.8 -26.598 1.57 1 95.4 262 ALA B N 1
ATOM 4514 C CA . ALA B 1 262 ? -16.391 -25.932 2.728 1 95.4 262 ALA B CA 1
ATOM 4515 C C . ALA B 1 262 ? -15.432 -24.902 3.318 1 95.4 262 ALA B C 1
ATOM 4517 O O . ALA B 1 262 ? -15.846 -23.803 3.696 1 95.4 262 ALA B O 1
ATOM 4518 N N . MET B 1 263 ? -14.199 -25.264 3.401 1 96.43 263 MET B N 1
ATOM 4519 C CA . MET B 1 263 ? -13.19 -24.354 3.934 1 96.43 263 MET B CA 1
ATOM 4520 C C . MET B 1 263 ? -13.053 -23.116 3.054 1 96.43 263 MET B C 1
ATOM 4522 O O . MET B 1 263 ? -12.938 -21.999 3.56 1 96.43 263 MET B O 1
ATOM 4526 N N . LEU B 1 264 ? -13.095 -23.346 1.777 1 96.18 264 LEU B N 1
ATOM 4527 C CA . LEU B 1 264 ? -13.043 -22.218 0.854 1 96.18 264 LEU B CA 1
ATOM 4528 C C . LEU B 1 264 ? -14.215 -21.27 1.088 1 96.18 264 LEU B C 1
ATOM 4530 O O . LEU B 1 264 ? -14.026 -20.056 1.19 1 96.18 264 LEU B O 1
ATOM 4534 N N . GLY B 1 265 ? -15.397 -21.886 1.151 1 97.78 265 GLY B N 1
ATOM 4535 C CA . GLY B 1 265 ? -16.577 -21.072 1.401 1 97.78 265 GLY B CA 1
ATOM 4536 C C . GLY B 1 265 ? -16.492 -20.28 2.692 1 97.78 265 GLY B C 1
ATOM 4537 O O . GLY B 1 265 ? -16.903 -19.119 2.743 1 97.78 265 GLY B O 1
ATOM 4538 N N . PHE B 1 266 ? -15.943 -20.916 3.697 1 97.92 266 PHE B N 1
ATOM 4539 C CA . PHE B 1 266 ? -15.77 -20.273 4.994 1 97.92 266 PHE B CA 1
ATOM 4540 C C . PHE B 1 266 ? -14.806 -19.097 4.892 1 97.92 266 PHE B C 1
ATOM 4542 O O . PHE B 1 266 ? -15.106 -17.999 5.366 1 97.92 266 PHE B O 1
ATOM 4549 N N . LEU B 1 267 ? -13.694 -19.286 4.255 1 98.04 267 LEU B N 1
ATOM 4550 C CA . LEU B 1 267 ? -12.677 -18.251 4.109 1 98.04 267 LEU B CA 1
ATOM 4551 C C . LEU B 1 267 ? -13.203 -17.086 3.277 1 98.04 267 LEU B C 1
ATOM 4553 O O . LEU B 1 267 ? -12.942 -15.923 3.595 1 98.04 267 LEU B O 1
ATOM 4557 N N . LEU B 1 268 ? -13.941 -17.409 2.269 1 98.52 268 LEU B N 1
ATOM 4558 C CA . LEU B 1 268 ? -14.482 -16.363 1.407 1 98.52 268 LEU B CA 1
ATOM 4559 C C . LEU B 1 268 ? -15.529 -15.537 2.147 1 98.52 268 LEU B C 1
ATOM 4561 O O . LEU B 1 268 ? -15.602 -14.319 1.97 1 98.52 268 LEU B O 1
ATOM 4565 N N . ALA B 1 269 ? -16.302 -16.177 2.951 1 98.13 269 ALA B N 1
ATOM 4566 C CA . ALA B 1 269 ? -17.304 -15.47 3.744 1 98.13 269 ALA B CA 1
ATOM 4567 C C . ALA B 1 269 ? -16.646 -14.485 4.706 1 98.13 269 ALA B C 1
ATOM 4569 O O . ALA B 1 269 ? -17.052 -13.323 4.788 1 98.13 269 ALA B O 1
ATOM 4570 N N . ILE B 1 270 ? -15.608 -14.927 5.371 1 97.63 270 ILE B N 1
ATOM 4571 C CA . ILE B 1 270 ? -14.904 -14.082 6.33 1 97.63 270 I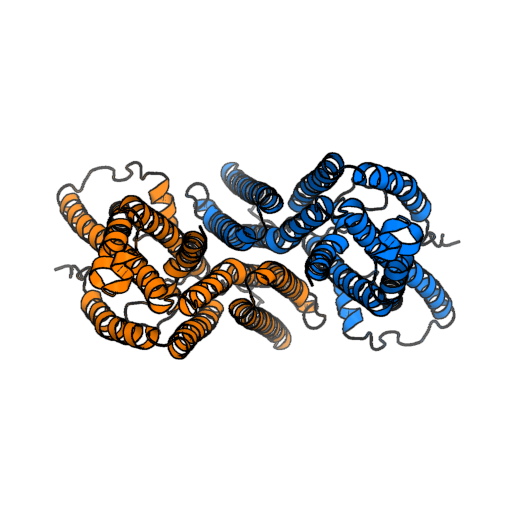LE B CA 1
ATOM 4572 C C . ILE B 1 270 ? -14.24 -12.916 5.601 1 97.63 270 ILE B C 1
ATOM 4574 O O . ILE B 1 270 ? -14.351 -11.765 6.029 1 97.63 270 ILE B O 1
ATOM 4578 N N . ALA B 1 271 ? -13.585 -13.252 4.503 1 98.11 271 ALA B N 1
ATOM 4579 C CA . ALA B 1 271 ? -12.93 -12.212 3.715 1 98.11 271 ALA B CA 1
ATOM 4580 C C . ALA B 1 271 ? -13.942 -11.191 3.204 1 98.11 271 ALA B C 1
ATOM 4582 O O . ALA B 1 271 ? -13.659 -9.991 3.166 1 98.11 271 ALA B O 1
ATOM 4583 N N . GLY B 1 272 ? -15.077 -11.683 2.823 1 97.95 272 GLY B N 1
ATOM 4584 C CA . GLY B 1 272 ? -16.126 -10.8 2.339 1 97.95 272 GLY B CA 1
ATOM 4585 C C . GLY B 1 272 ? -16.635 -9.841 3.398 1 97.95 272 GLY B C 1
ATOM 4586 O O . GLY B 1 272 ? -16.85 -8.659 3.121 1 97.95 272 GLY B O 1
ATOM 4587 N N . ILE B 1 273 ? -16.824 -10.325 4.58 1 96.16 273 ILE B N 1
ATOM 4588 C CA . ILE B 1 273 ? -17.283 -9.502 5.694 1 96.16 273 ILE B CA 1
ATOM 4589 C C . ILE B 1 273 ? -16.265 -8.399 5.974 1 96.16 273 ILE B C 1
ATOM 4591 O O . ILE B 1 273 ? -16.632 -7.231 6.126 1 96.16 273 ILE B O 1
ATOM 4595 N N . ILE B 1 274 ? -15.029 -8.771 5.968 1 96.32 274 ILE B N 1
ATOM 4596 C CA . ILE B 1 274 ? -13.952 -7.826 6.242 1 96.32 274 ILE B CA 1
ATOM 4597 C C . ILE B 1 274 ? -13.888 -6.78 5.132 1 96.32 274 ILE B C 1
ATOM 4599 O O . ILE B 1 274 ? -13.699 -5.591 5.4 1 96.32 274 ILE B O 1
ATOM 4603 N N . GLY B 1 275 ? -14.053 -7.23 3.904 1 97.17 275 GLY B N 1
ATOM 4604 C CA . GLY B 1 275 ? -14.067 -6.308 2.779 1 97.17 275 GLY B CA 1
ATOM 4605 C C . GLY B 1 275 ? -15.207 -5.309 2.841 1 97.17 275 GLY B C 1
ATOM 4606 O O . GLY B 1 275 ? -15.01 -4.118 2.589 1 97.17 275 GLY B O 1
ATOM 4607 N N . ASP B 1 276 ? -16.316 -5.759 3.168 1 96.19 276 ASP B N 1
ATOM 4608 C CA . ASP B 1 276 ? -17.492 -4.907 3.312 1 96.19 276 ASP B CA 1
ATOM 4609 C C . ASP B 1 276 ? -17.284 -3.866 4.41 1 96.19 276 ASP B C 1
ATOM 4611 O O . ASP B 1 276 ? -17.657 -2.702 4.249 1 96.19 276 ASP B O 1
ATOM 4615 N N . LEU B 1 277 ? -16.685 -4.26 5.488 1 95.01 277 LEU B N 1
ATOM 4616 C CA . LEU B 1 277 ? -16.417 -3.345 6.592 1 95.01 277 LEU B CA 1
ATOM 4617 C C . LEU B 1 277 ? -15.393 -2.289 6.188 1 95.01 277 LEU B C 1
ATOM 4619 O O . LEU B 1 277 ? -15.495 -1.13 6.596 1 95.01 277 LEU B O 1
ATOM 4623 N N . ALA B 1 278 ? -14.448 -2.736 5.405 1 95.95 278 ALA B N 1
ATOM 4624 C CA . ALA B 1 278 ? -13.427 -1.803 4.938 1 95.95 278 ALA B CA 1
ATOM 4625 C C . ALA B 1 278 ? -14.045 -0.688 4.099 1 95.95 278 ALA B C 1
ATOM 4627 O O . ALA B 1 278 ? -13.745 0.491 4.303 1 95.95 278 ALA B O 1
ATOM 4628 N N . GLU B 1 279 ? -14.857 -1.029 3.156 1 96.01 279 GLU B N 1
ATOM 4629 C CA . GLU B 1 279 ? -15.516 -0.019 2.333 1 96.01 279 GLU B CA 1
ATOM 4630 C C . GLU B 1 279 ? -16.445 0.855 3.171 1 96.01 279 GLU B C 1
ATOM 4632 O O . GLU B 1 279 ? -16.527 2.066 2.956 1 96.01 279 GLU B O 1
ATOM 4637 N N . SER B 1 280 ? -17.193 0.251 4.123 1 94.27 280 SER B N 1
ATOM 4638 C CA . SER B 1 280 ? -18.103 0.993 4.989 1 94.27 280 SER B CA 1
ATOM 4639 C C . SER B 1 280 ? -17.358 2.053 5.795 1 94.27 280 SER B C 1
ATOM 4641 O O . SER B 1 280 ? -17.868 3.156 6 1 94.27 280 SER B O 1
ATOM 4643 N N . SER B 1 281 ? -16.19 1.725 6.236 1 91.68 281 SER B N 1
ATOM 4644 C CA . SER B 1 281 ? -15.395 2.687 6.992 1 91.68 281 SER B CA 1
ATOM 4645 C C . SER B 1 281 ? -15.044 3.904 6.142 1 91.68 281 SER B C 1
ATOM 4647 O O . SER B 1 281 ? -14.983 5.026 6.65 1 91.68 281 SER B O 1
ATOM 4649 N N . VAL B 1 282 ? -14.81 3.675 4.84 1 92.53 282 VAL B N 1
ATOM 4650 C CA . VAL B 1 282 ? -14.509 4.767 3.919 1 92.53 282 VAL B CA 1
ATOM 4651 C C . VAL B 1 282 ? -15.748 5.639 3.73 1 92.53 282 VAL B C 1
ATOM 4653 O O . VAL B 1 282 ? -15.666 6.868 3.794 1 92.53 282 VAL B O 1
ATOM 4656 N N . LYS B 1 283 ? -16.862 4.973 3.576 1 91.91 283 LYS B N 1
ATOM 4657 C CA . LYS B 1 283 ? -18.11 5.701 3.361 1 91.91 283 LYS B CA 1
ATOM 4658 C C . LYS B 1 283 ? -18.466 6.551 4.577 1 91.91 283 LYS B C 1
ATOM 4660 O O . LYS B 1 283 ? -18.9 7.696 4.434 1 91.91 283 LYS B O 1
ATOM 4665 N N . ARG B 1 284 ? -18.214 6.117 5.791 1 86.24 284 ARG B N 1
ATOM 4666 C CA . ARG B 1 284 ? -18.552 6.846 7.009 1 86.24 284 ARG B CA 1
ATOM 4667 C C . ARG B 1 284 ? -17.666 8.075 7.176 1 86.24 284 ARG B C 1
ATOM 4669 O O . ARG B 1 284 ? -18.123 9.117 7.65 1 86.24 284 ARG B O 1
ATOM 4676 N N . LEU B 1 285 ? -16.465 7.92 6.823 1 83.79 285 LEU B N 1
ATOM 4677 C CA . LEU B 1 285 ? -15.567 9.069 6.889 1 83.79 285 LEU B CA 1
ATOM 4678 C C . LEU B 1 285 ? -16.007 10.159 5.919 1 83.79 285 LEU B C 1
ATOM 4680 O O . LEU B 1 285 ? -15.786 11.346 6.17 1 83.79 285 LEU B O 1
ATOM 4684 N N . SER B 1 286 ? -16.585 9.718 4.86 1 86.41 286 SER B N 1
ATOM 4685 C CA . SER B 1 286 ? -17.087 10.663 3.867 1 86.41 286 SER B CA 1
ATOM 4686 C C . SER B 1 286 ? -18.527 11.066 4.166 1 86.41 286 SER B C 1
ATOM 4688 O O . SER B 1 286 ? -19.164 11.753 3.365 1 86.41 286 SER B O 1
ATOM 4690 N N . THR B 1 287 ? -19.13 10.545 5.292 1 85.75 287 THR B N 1
ATOM 4691 C CA . THR B 1 287 ? -20.49 10.827 5.736 1 85.75 287 THR B CA 1
ATOM 4692 C C . THR B 1 287 ? -21.505 10.385 4.685 1 85.75 287 THR B C 1
ATOM 4694 O O . THR B 1 287 ? -22.448 11.117 4.379 1 85.75 287 THR B O 1
ATOM 4697 N N . LYS B 1 288 ? -21.211 9.356 4.017 1 87.69 288 LYS B N 1
ATOM 4698 C CA . LYS B 1 288 ? -22.104 8.761 3.028 1 87.69 288 LYS B CA 1
ATOM 4699 C C . LYS B 1 288 ? -22.486 7.337 3.419 1 87.69 288 LYS B C 1
ATOM 4701 O O . LYS B 1 288 ? -21.72 6.645 4.092 1 87.69 288 LYS B O 1
ATOM 4706 N N . LYS B 1 289 ? -23.643 6.967 2.973 1 86.7 289 LYS B N 1
ATOM 4707 C CA . LYS B 1 289 ? -24.114 5.611 3.236 1 86.7 289 LYS B CA 1
ATOM 4708 C C . LYS B 1 289 ? -23.815 4.687 2.059 1 86.7 289 LYS B C 1
ATOM 4710 O O . LYS B 1 289 ? -23.524 3.504 2.25 1 86.7 289 LYS B O 1
ATOM 4715 N N . ASP B 1 290 ? -23.963 5.275 0.895 1 90.27 290 ASP B N 1
ATOM 4716 C CA . ASP B 1 290 ? -23.714 4.531 -0.336 1 90.27 290 ASP B CA 1
ATOM 4717 C C . ASP B 1 290 ? -22.621 5.197 -1.169 1 90.27 290 ASP B C 1
ATOM 4719 O O . ASP B 1 290 ? -22.425 6.412 -1.088 1 90.27 290 ASP B O 1
ATOM 4723 N N . SER B 1 291 ? -21.892 4.348 -1.934 1 90.45 291 SER B N 1
ATOM 4724 C CA . SER B 1 291 ? -20.791 4.872 -2.736 1 90.45 291 SER B CA 1
ATOM 4725 C C . SER B 1 291 ? -21.306 5.612 -3.966 1 90.45 291 SER B C 1
ATOM 4727 O O . SER B 1 291 ? -20.569 6.377 -4.591 1 90.45 291 SER B O 1
ATOM 4729 N N . GLY B 1 292 ? -22.505 5.278 -4.384 1 86.46 292 GLY B N 1
ATOM 4730 C CA . GLY B 1 292 ? -23.145 5.872 -5.547 1 86.46 292 GLY B CA 1
ATOM 4731 C C . GLY B 1 292 ? -24.621 5.536 -5.652 1 86.46 292 GLY B C 1
ATOM 4732 O O . GLY B 1 292 ? -25.212 5.011 -4.706 1 86.46 292 GLY B O 1
ATOM 4733 N N . LYS B 1 293 ? -25.24 5.922 -6.844 1 81.28 293 LYS B N 1
ATOM 4734 C CA . LYS B 1 293 ? -26.671 5.7 -7.03 1 81.28 293 LYS B CA 1
ATOM 4735 C C . LYS B 1 293 ? -26.947 4.968 -8.341 1 81.28 293 LYS B C 1
ATOM 4737 O O . LYS B 1 293 ? -28.095 4.89 -8.785 1 81.28 293 LYS B O 1
ATOM 4742 N N . LEU B 1 294 ? -25.915 4.392 -8.878 1 78.86 294 LEU B N 1
ATOM 4743 C CA . LEU B 1 294 ? -26.037 3.803 -10.207 1 78.86 294 LEU B CA 1
ATOM 4744 C C . LEU B 1 294 ? -26.939 2.574 -10.176 1 78.86 294 LEU B C 1
ATOM 4746 O O . LEU B 1 294 ? -27.635 2.284 -11.152 1 78.86 294 LEU B O 1
ATOM 4750 N N . LEU B 1 295 ? -26.903 1.832 -9.013 1 73.72 295 LEU B N 1
ATOM 4751 C CA . LEU B 1 295 ? -27.703 0.617 -8.903 1 73.72 295 LEU B CA 1
ATOM 4752 C C . LEU B 1 295 ? -28.871 0.819 -7.943 1 73.72 295 LEU B C 1
ATOM 4754 O O . LEU B 1 295 ? -28.684 0.825 -6.724 1 73.72 295 LEU B O 1
ATOM 4758 N N . PRO B 1 296 ? -30.055 1.026 -8.571 1 70.89 296 PRO B N 1
ATOM 4759 C CA . PRO B 1 296 ? -31.221 1.288 -7.724 1 70.89 296 PRO B CA 1
ATOM 4760 C C . PRO B 1 296 ? -31.4 0.241 -6.627 1 70.89 296 PRO B C 1
ATOM 4762 O O . PRO B 1 296 ? -31.423 -0.96 -6.912 1 70.89 296 PRO B O 1
ATOM 4765 N N . GLY B 1 297 ? -31.462 0.663 -5.436 1 68.75 297 GLY B N 1
ATOM 4766 C CA . GLY B 1 297 ? -31.68 -0.221 -4.303 1 68.75 297 GLY B CA 1
ATOM 4767 C C . GLY B 1 297 ? -30.401 -0.845 -3.779 1 68.75 297 GLY B C 1
ATOM 4768 O O . GLY B 1 297 ? -30.393 -1.447 -2.703 1 68.75 297 GLY B O 1
ATOM 4769 N N . HIS B 1 298 ? -29.331 -0.62 -4.605 1 73.88 298 HIS B N 1
ATOM 4770 C CA . HIS B 1 298 ? -28.119 -1.344 -4.238 1 73.88 298 HIS B CA 1
ATOM 4771 C C . HIS B 1 298 ? -26.94 -0.392 -4.065 1 73.88 298 HIS B C 1
ATOM 4773 O O . HIS B 1 298 ? -25.83 -0.824 -3.745 1 73.88 298 HIS B O 1
ATOM 4779 N N . GLY B 1 299 ? -27.216 0.899 -4.297 1 85.97 299 GLY B N 1
ATOM 4780 C CA . GLY B 1 299 ? -26.142 1.86 -4.103 1 85.97 299 GLY B CA 1
ATOM 4781 C C . GLY B 1 299 ? -25.23 1.988 -5.309 1 85.97 299 GLY B C 1
ATOM 4782 O O . GLY B 1 299 ? -25.702 2.058 -6.445 1 85.97 299 GLY B O 1
ATOM 4783 N N . GLY B 1 300 ? -23.962 2.027 -5.061 1 91.14 300 GLY B N 1
ATOM 4784 C CA . GLY B 1 300 ? -22.991 2.168 -6.135 1 91.14 300 GLY B CA 1
ATOM 4785 C C . GLY B 1 300 ? -22.335 0.856 -6.522 1 91.14 300 GLY B C 1
ATOM 4786 O O . GLY B 1 300 ? -22.664 -0.195 -5.97 1 91.14 300 GLY B O 1
ATOM 4787 N N . VAL B 1 301 ? -21.487 0.882 -7.508 1 93.7 301 VAL B N 1
ATOM 4788 C CA . VAL B 1 301 ? -20.791 -0.303 -7.999 1 93.7 301 VAL B CA 1
ATOM 4789 C C . VAL B 1 301 ? -19.773 -0.771 -6.962 1 93.7 301 VAL B C 1
ATOM 4791 O O . VAL B 1 301 ? -19.562 -1.974 -6.79 1 93.7 301 VAL B O 1
ATOM 4794 N N . VAL B 1 302 ? -19.163 0.169 -6.265 1 96.03 302 VAL B N 1
ATOM 4795 C CA . VAL B 1 302 ? -18.222 -0.217 -5.218 1 96.03 302 VAL B CA 1
ATOM 4796 C C . VAL B 1 302 ? -18.947 -1.028 -4.146 1 96.03 302 VAL B C 1
ATOM 4798 O O . VAL B 1 302 ? -18.39 -1.983 -3.6 1 96.03 302 VAL B O 1
ATOM 4801 N N . ASP B 1 303 ? -20.219 -0.69 -3.87 1 94.18 303 ASP B N 1
ATOM 4802 C CA . ASP B 1 303 ? -21.034 -1.388 -2.88 1 94.18 303 ASP B CA 1
ATOM 4803 C C . ASP B 1 303 ? -21.289 -2.834 -3.299 1 94.18 303 ASP B C 1
ATOM 4805 O O . ASP B 1 303 ? -21.48 -3.707 -2.45 1 94.18 303 ASP B O 1
ATOM 4809 N N . ARG B 1 304 ? -21.212 -3.071 -4.564 1 92.12 304 ARG B N 1
ATOM 4810 C CA . ARG B 1 304 ? -21.512 -4.404 -5.076 1 92.12 304 ARG B CA 1
ATOM 4811 C C . ARG B 1 304 ? -20.247 -5.251 -5.172 1 92.12 304 ARG B C 1
ATOM 4813 O O . ARG B 1 304 ? -20.322 -6.473 -5.317 1 92.12 304 ARG B O 1
ATOM 4820 N N . PHE B 1 305 ? -19.131 -4.613 -5.081 1 95.73 305 PHE B N 1
ATOM 4821 C CA . PHE B 1 305 ? -17.872 -5.334 -5.229 1 95.73 305 PHE B CA 1
ATOM 4822 C C . PHE B 1 305 ? -17.096 -5.343 -3.917 1 95.73 305 PHE B C 1
ATOM 4824 O O . PHE B 1 305 ? -16.036 -5.964 -3.822 1 95.73 305 PHE B O 1
ATOM 4831 N N . ASP B 1 306 ? -17.583 -4.666 -2.882 1 96.74 306 ASP B N 1
ATOM 4832 C CA . ASP B 1 306 ? -16.842 -4.453 -1.643 1 96.74 306 ASP B CA 1
ATOM 4833 C C . ASP B 1 306 ? -16.432 -5.783 -1.013 1 96.74 306 ASP B C 1
ATOM 4835 O O . ASP B 1 306 ? -15.279 -5.958 -0.614 1 96.74 306 ASP B O 1
ATOM 4839 N N . SER B 1 307 ? -17.346 -6.824 -0.995 1 97.48 307 SER B N 1
ATOM 4840 C CA . SER B 1 307 ? -17.031 -8.141 -0.452 1 97.48 307 SER B CA 1
ATOM 4841 C C . SER B 1 307 ? -16.137 -8.931 -1.402 1 97.48 307 SER B C 1
ATOM 4843 O O . SER B 1 307 ? -15.289 -9.71 -0.962 1 97.48 307 SER B O 1
ATOM 4845 N N . LEU B 1 308 ? -16.272 -8.673 -2.669 1 97.76 308 LEU B N 1
ATOM 4846 C CA . LEU B 1 308 ? -15.564 -9.435 -3.692 1 97.76 308 LEU B CA 1
ATOM 4847 C C . LEU B 1 308 ? -14.083 -9.073 -3.712 1 97.76 308 LEU B C 1
ATOM 4849 O O . LEU B 1 308 ? -13.238 -9.916 -4.021 1 97.76 308 LEU B O 1
ATOM 4853 N N . LEU B 1 309 ? -13.74 -7.87 -3.38 1 98.41 309 LEU B N 1
ATOM 4854 C CA . LEU B 1 309 ? -12.372 -7.378 -3.504 1 98.41 309 LEU B CA 1
ATOM 4855 C C . LEU B 1 309 ? -11.424 -8.178 -2.618 1 98.41 309 LEU B C 1
ATOM 4857 O O . LEU B 1 309 ? -10.401 -8.68 -3.09 1 98.41 309 LEU B O 1
ATOM 4861 N N . SER B 1 310 ? -11.753 -8.374 -1.406 1 98.17 310 SER B N 1
ATOM 4862 C CA . SER B 1 310 ? -10.897 -9.141 -0.507 1 98.17 310 SER B CA 1
ATOM 4863 C C . SER B 1 310 ? -11.038 -10.639 -0.753 1 98.17 310 SER B C 1
ATOM 4865 O O . SER B 1 310 ? -10.06 -11.383 -0.658 1 98.17 310 SER B O 1
ATOM 4867 N N . SER B 1 311 ? -12.22 -11.13 -1.107 1 98.57 311 SER B N 1
ATOM 4868 C CA . SER B 1 311 ? -12.465 -12.549 -1.343 1 98.57 311 SER B CA 1
ATOM 4869 C C . SER B 1 311 ? -11.718 -13.041 -2.578 1 98.57 311 SER B C 1
ATOM 4871 O O . SER B 1 311 ? -11.287 -14.195 -2.63 1 98.57 311 SER B O 1
ATOM 4873 N N . ALA B 1 312 ? -11.609 -12.163 -3.544 1 98.28 312 ALA B N 1
ATOM 4874 C CA . ALA B 1 312 ? -10.908 -12.534 -4.771 1 98.28 312 ALA B CA 1
ATOM 4875 C C . ALA B 1 312 ? -9.444 -12.858 -4.49 1 98.28 312 ALA B C 1
ATOM 4877 O O . ALA B 1 312 ? -8.871 -13.758 -5.108 1 98.28 312 ALA B O 1
ATOM 4878 N N . VAL B 1 313 ? -8.849 -12.122 -3.616 1 98.07 313 VAL B N 1
ATOM 4879 C CA . VAL B 1 313 ? -7.457 -12.363 -3.251 1 98.07 313 VAL B CA 1
ATOM 4880 C C . VAL B 1 313 ? -7.324 -13.738 -2.601 1 98.07 313 VAL B C 1
ATOM 4882 O O . VAL B 1 313 ? -6.452 -14.526 -2.974 1 98.07 313 VAL B O 1
ATOM 4885 N N . VAL B 1 314 ? -8.209 -14.061 -1.75 1 97.62 314 VAL B N 1
ATOM 4886 C CA . VAL B 1 314 ? -8.198 -15.352 -1.071 1 97.62 314 VAL B CA 1
ATOM 4887 C C . VAL B 1 314 ? -8.415 -16.472 -2.086 1 97.62 314 VAL B C 1
ATOM 4889 O O . VAL B 1 314 ? -7.707 -17.482 -2.066 1 97.62 314 VAL B O 1
ATOM 4892 N N . TYR B 1 315 ? -9.356 -16.267 -2.956 1 97.23 315 TYR B N 1
ATOM 4893 C CA . TYR B 1 315 ? -9.682 -17.279 -3.955 1 97.23 315 TYR B CA 1
ATOM 4894 C C . TYR B 1 315 ? -8.493 -17.542 -4.872 1 97.23 315 TYR B C 1
ATOM 4896 O O . TYR B 1 315 ? -8.183 -18.695 -5.182 1 97.23 315 TYR B O 1
ATOM 4904 N N . TYR B 1 316 ? -7.911 -16.509 -5.313 1 96.14 316 TYR B N 1
ATOM 4905 C CA . TYR B 1 316 ? -6.775 -16.641 -6.219 1 96.14 316 TYR B CA 1
ATOM 4906 C C . TYR B 1 316 ? -5.68 -17.501 -5.599 1 96.14 316 TYR B C 1
ATOM 4908 O O . TYR B 1 316 ? -5.143 -18.398 -6.253 1 96.14 316 TYR B O 1
ATOM 4916 N N . TYR B 1 317 ? -5.354 -17.278 -4.388 1 94.84 317 TYR B N 1
ATOM 4917 C CA . TYR B 1 317 ? -4.269 -18.007 -3.743 1 94.84 317 TYR B CA 1
ATOM 4918 C C . TYR B 1 317 ? -4.708 -19.417 -3.364 1 94.84 317 TYR B C 1
ATOM 4920 O O . TYR B 1 317 ? -3.886 -20.334 -3.302 1 94.84 317 TYR B O 1
ATOM 4928 N N . TRP B 1 318 ? -5.988 -19.543 -3.127 1 92.65 318 TRP B N 1
ATOM 4929 C CA . TRP B 1 318 ? -6.522 -20.886 -2.924 1 92.65 318 TRP B CA 1
ATOM 4930 C C . TRP B 1 318 ? -6.324 -21.745 -4.168 1 92.65 318 TRP B C 1
ATOM 4932 O O . TRP B 1 318 ? -5.974 -22.923 -4.067 1 92.65 318 TRP B O 1
ATOM 4942 N N . MET B 1 319 ? -6.491 -21.164 -5.313 1 88.63 319 MET B N 1
ATOM 4943 C CA . MET B 1 319 ? -6.347 -21.867 -6.585 1 88.63 319 MET B CA 1
ATOM 4944 C C . MET B 1 319 ? -4.894 -22.262 -6.827 1 88.63 319 MET B C 1
ATOM 4946 O O . MET B 1 319 ? -4.619 -23.214 -7.561 1 88.63 319 MET B O 1
ATOM 4950 N N . SER B 1 320 ? -3.962 -21.523 -6.207 1 81.99 320 SER B N 1
ATOM 4951 C CA . SER B 1 320 ? -2.541 -21.746 -6.45 1 81.99 320 SER B CA 1
ATOM 4952 C C . SER B 1 320 ? -1.99 -22.84 -5.541 1 81.99 320 SER B C 1
ATOM 4954 O O . SER B 1 320 ? -0.837 -23.252 -5.685 1 81.99 320 SER B O 1
ATOM 4956 N N . VAL B 1 321 ? -2.697 -23.206 -4.515 1 76.03 321 VAL B N 1
ATOM 4957 C CA . VAL B 1 321 ? -2.28 -24.288 -3.629 1 76.03 321 VAL B CA 1
ATOM 4958 C C . VAL B 1 321 ? -2.694 -25.632 -4.224 1 76.03 321 VAL B C 1
ATOM 4960 O O . VAL B 1 321 ? -3.799 -25.769 -4.756 1 76.03 321 VAL B O 1
#

Nearest PDB structures (foldseek):
  4kjs-assembly1_A  TM=1.534E-01  e=3.071E+00  Bacillus subtilis subsp. subtilis str. 168

Sequence (642 aa):
MAQTSSSWRDLPRRILTVAIGVPSIILLLQNTVTSWLFFQGAHLICLLEWRALVPLLPSPSLSSADKKRDGEDALSLLSQYLMSVFSIASFLITILPPALLPPALMASGILLRLLPHLPMCQTKVKSSAEYIYLTIQHYQFGLLYLSIGFHFILRIAVSDNRGAYHIGNLLFVVWMSDTGALIFGRVMKSTTTRQQQQNQAESKHNQKGIILECLQSISPGKTMYGLFGAIITGPISAILYPMAFASSNELSEVNNPLAQRAMLGFLLAIAGIIGDLAESSVKRLSTKKDSGKLLPGHGGVVDRFDSLLSSAVVYYYWMSVMAQTSSSWRDLPRRILTVAIGVPSIILLLQNTVTSWLFFQGAHLICLLEWRALVPLLPSPSLSSADKKRDGEDALSLLSQYLMSVFSIASFLITILPPALLPPALMASGILLRLLPHLPMCQTKVKSSAEYIYLTIQHYQFGLLYLSIGFHFILRIAVSDNRGAYHIGNLLFVVWMSDTGALIFGRVMKSTTTRQQQQNQAESKHNQKGIILECLQSISPGKTMYGLFGAIITGPISAILYPMAFASSNELSEVNNPLAQRAMLGFLLAIAGIIGDLAESSVKRLSTKKDSGKLLPGHGGVVDRFDSLLSSAVVYYYWMSV

Foldseek 3Di:
DPPPVPPCVLVVLVVVCCVVVVVVQLVQLVDLVSNLVVLLVLLLQVLVLLLVLQFDDPPPCPDPPPPPDQLVVLVVVLSVVLSVLLNVLLSVLLVDPPVCNVVSLVVSLVCLVCSCVPPSNPVNCVSCVVSSVSSSVSSNVCSVFSSQLSSLLSCLSNPPPPSSLLNVLLLQLLVQLQVQLVVQLVVVVVVVVVVCVVVVDDPVVPCPDPVNVVQCVLPVSGDPRSLVRSQVRQLVRLLCSCVVDPDPVRNVVCPPPSVLSSVLSNVLSVLLSVQLSVVSNSCVSNPHRASACPRPSQGGSCSVCSSSRRSSVVSSVSVVD/DPPPVPPCVLVVLVVVCCVVVVVVQLVQLVDLVSNLVVLLVLLLQVLVLLLVLQFDDPQPCPDPPPPPPQLVVLVVVLSVVLSVLLSVLLSVLLVDPPVCNVVSLVVSLVCLVCSCVPPSNPVNCVSCVVSSVSSSVSSNVCSVFSSQLSSLLSCLSNPPPPSSLLNVLLLQLLVQLQVQLVVQLVVVVVVVVVVCVVVPDDDVVPCPDPVVVVQCVLPVSGDPRSLVRSQVRQLVRLLCSCVPDPDPVRNVVCPPPSVLSSVLSNVLSVLLSVQLSVVSNSCVSNPHRASACPRPSQGGSCSVCSSSRRSSVVSSVSVVD

Organism: NCBI:txid267567